Protein AF-0000000066159662 (afdb_homodimer)

Foldseek 3Di:
DAEDADDDPVRLVVCVDFFEWAKEWDDLAFFFWKIKMKIFTFDPVQDDPDQQQQVPDDPVVLVVLLVSRPVGTPWMFMFIAALVRCLVVNSVVRNQVRRQVGQQPTPDNGQEYEYEDGDHDWHAHVVGDTHHYYYYYVVSNRHRNNSSRVSNNVVVLLVVQVVVCVVPVQQPCNPCVRHPDPSNLVSCVVPNDDDRGNCNDPVNVVRVVD/DAEDADDDPVRLVVCLDFFEWAKEWDDLAFFFWKIKMKIFTFDPVQDDPDQQQQVPDDPVVLVVLLVSRPVGTPWMFMFIAALVRCLVVNSVVRNQVRRQVGQQPTPDNGQEYEYEDGDHDWHAHVVGDTHHYYYYYVCSNRPRNNSSRVSNNVVVLLVVQVVVCVVPVQQPCNPCVRHPDPSNLVSCVVPNDDDRGNCNDPVNVVRVVD

Solvent-accessible surface area (backbone atoms only — not comparable to full-atom values): 21152 Å² total; per-residue (Å²): 121,51,69,39,80,70,78,51,71,69,50,53,53,57,67,68,51,74,54,34,26,8,24,22,69,37,52,82,74,33,47,36,53,51,32,27,13,13,22,18,26,64,27,87,91,46,76,71,86,74,36,56,47,59,91,71,50,50,71,69,56,42,52,52,49,37,39,48,46,70,66,41,31,67,42,65,24,72,12,54,27,42,22,43,42,25,51,71,56,34,65,69,51,20,48,40,50,4,45,35,37,4,49,27,54,29,79,65,79,53,70,33,37,40,24,42,32,82,61,69,66,85,38,45,33,70,85,66,46,78,47,54,42,33,11,24,46,67,19,36,56,73,35,54,33,17,14,47,5,37,40,46,13,42,53,48,48,51,48,44,27,40,54,50,15,70,77,42,62,80,50,46,28,62,76,56,61,30,34,89,42,72,68,40,50,52,28,35,72,72,72,49,85,60,63,50,37,28,56,71,40,64,77,48,18,59,73,68,70,96,120,50,70,37,80,70,76,49,71,70,52,52,53,58,67,68,52,76,54,35,27,8,24,22,70,37,52,83,73,33,46,35,53,50,32,26,13,13,22,19,26,61,28,86,92,46,75,73,86,75,35,57,45,58,91,72,51,50,70,68,55,40,54,52,48,37,41,48,46,70,66,39,31,68,41,66,24,71,14,53,26,41,21,43,44,25,51,71,58,34,64,70,53,21,47,40,50,5,43,36,36,4,48,26,54,30,77,66,78,53,69,33,36,40,24,43,31,82,62,71,65,84,39,45,32,70,83,66,45,77,49,54,42,33,11,25,45,67,19,36,56,75,35,55,33,17,15,48,5,37,40,46,13,43,54,49,47,52,47,44,27,40,54,48,16,71,76,42,61,81,50,46,28,64,75,55,60,31,35,88,40,72,68,38,50,52,27,35,71,74,72,50,85,60,61,48,37,28,58,70,40,66,76,48,18,58,73,70,71,98

Organism: Shewanella baltica (strain OS223) (NCBI:txid407976)

pLDDT: mean 92.33, std 6.95, range [59.34, 98.56]

Secondary structure (DSSP, 8-state):
-EEESS--HHHHHHTTSSSEEEEEEE-SS-SBS-EEEEEEE--TTS--TTTT-GGG--HHHHHHHHHHHHHHSSEEEEEEE-HHHHHHHHHHHHHHHHHHHHHHT-SS--SEEEEESS----EE-TTS-EE-EEEETTGGGT-HHHHHHHHHHHHHHHHHHHHHHHH-GGG-HHHHTT---HHHHHHHHHH---TTB-TTSHHHHHHHT-/-EEESS--HHHHHHTTSSSEEEEEEE-SS-SBS-EEEEEEE--TTS--TTTT-GGG--HHHHHHHHHHHHHHSSEEEEEEE-HHHHHHHHHHHHHHHHHHHHHHT-SS--SEEEEESS----EE-TTS-EE-EEEETTGGGT-HHHHHHHHHHHHHHHHHHHHHHHH-GGG-HHHHTT---HHHHHHHHHH---TTB-TTSHHHHHHHT-

Radius of gyration: 20.62 Å; Cα contacts (8 Å, |Δi|>4): 941; chains: 2; bounding box: 56×51×49 Å

Nearest PDB structures (foldseek):
  7uwe-assembly1_C  TM=9.779E-01  e=1.533E-30  Escherichia coli
  7uwh-assembly1_C  TM=9.696E-01  e=3.944E-29  Escherichia coli
  3o3g-assembly1_A  TM=9.509E-01  e=2.161E-24  Thermotoga maritima
  5y9p-assembly1_A  TM=9.435E-01  e=3.306E-23  Staphylococcus aureus
  2etj-assembly1_A  TM=9.169E-01  e=6.329E-23  Thermotoga maritima

Sequence (420 aa):
MATFKSLTEADLLSFSTGLIAGVDEVGRGPLVGDVVTAAVILDPNKPISGLNDSKKLSEKRREALFDEICDKALCYQVGRASPAEIDELNILHATMLAMQRAVAGLNIAPELVLVDGNRSPIFVAHNGAGLTSHSIIKGDGLIASISAASIIAKVTRDREMDVLDAAYPQYGFAKHRGYPTKAHFEAIAEHGVFDQYRKSFKPVKALLGLMATFKSLTEADLLSFSTGLIAGVDEVGRGPLVGDVVTAAVILDPNKPISGLNDSKKLSEKRREALFDEICDKALCYQVGRASPAEIDELNILHATMLAMQRAVAGLNIAPELVLVDGNRSPIFVAHNGAGLTSHSIIKGDGLIASISAASIIAKVTRDREMDVLDAAYPQYGFAKHRGYPTKAHFEAIAEHGVFDQYRKSFKPVKALLGL

InterPro domains:
  IPR001352 Ribonuclease HII/HIII [PTHR10954] (16-208)
  IPR012337 Ribonuclease H-like superfamily [SSF53098] (11-209)
  IPR022898 Ribonuclease HII [MF_00052_B] (19-204)
  IPR022898 Ribonuclease HII [NF000595] (19-206)
  IPR022898 Ribonuclease HII [cd07182] (21-203)
  IPR024567 Ribonuclease HII/HIII domain [PF01351] (21-202)
  IPR024567 Ribonuclease HII/HIII domain [PS51975] (18-210)
  IPR036397 Ribonuclease H superfamily [G3DSA:3.30.420.10] (3-209)

Structure (mmCIF, N/CA/C/O backbone):
data_AF-0000000066159662-model_v1
#
loop_
_entity.id
_entity.type
_entity.pdbx_description
1 polymer 'Ribonuclease HII'
#
loop_
_atom_site.group_PDB
_atom_site.id
_atom_site.type_symbol
_atom_site.label_atom_id
_atom_site.label_alt_id
_atom_site.label_comp_id
_atom_site.label_asym_id
_atom_site.label_entity_id
_atom_site.label_seq_id
_atom_site.pdbx_PDB_ins_code
_atom_site.Cartn_x
_atom_site.Cartn_y
_atom_site.Cartn_z
_atom_site.occupancy
_atom_site.B_iso_or_equiv
_atom_site.auth_seq_id
_atom_site.auth_comp_id
_atom_site.auth_asym_id
_atom_site.auth_atom_id
_atom_site.pdbx_PDB_model_num
ATOM 1 N N . MET A 1 1 ? -2.809 26.188 5.059 1 70.44 1 MET A N 1
ATOM 2 C CA . MET A 1 1 ? -2.428 25.125 5.977 1 70.44 1 MET A CA 1
ATOM 3 C C . MET A 1 1 ? -2.42 25.609 7.418 1 70.44 1 MET A C 1
ATOM 5 O O . MET A 1 1 ? -1.761 26.609 7.734 1 70.44 1 MET A O 1
ATOM 9 N N . ALA A 1 2 ? -3.463 25.109 8.211 1 78.38 2 ALA A N 1
ATOM 10 C CA . ALA A 1 2 ? -3.516 25.5 9.625 1 78.38 2 ALA A CA 1
ATOM 11 C C . ALA A 1 2 ? -3.324 24.281 10.523 1 78.38 2 ALA A C 1
ATOM 13 O O . ALA A 1 2 ? -3.475 23.141 10.086 1 78.38 2 ALA A O 1
ATOM 14 N N . THR A 1 3 ? -2.744 24.578 11.68 1 83.44 3 THR A N 1
ATOM 15 C CA . THR A 1 3 ? -2.668 23.578 12.727 1 83.44 3 THR A CA 1
ATOM 16 C C . THR A 1 3 ? -3.664 23.875 13.844 1 83.44 3 THR A C 1
ATOM 18 O O . THR A 1 3 ? -3.654 24.969 14.406 1 83.44 3 THR A O 1
ATOM 21 N N . PHE A 1 4 ? -4.52 22.938 14.195 1 81.38 4 PHE A N 1
ATOM 22 C CA . PHE A 1 4 ? -5.52 23.141 15.242 1 81.38 4 PHE A CA 1
ATOM 23 C C . PHE A 1 4 ? -5.156 22.375 16.5 1 81.38 4 PHE A C 1
ATOM 25 O O . PHE A 1 4 ? -4.957 21.156 16.453 1 81.38 4 PHE A O 1
ATOM 32 N N . LYS A 1 5 ? -5.09 23.016 17.562 1 80.19 5 LYS A N 1
ATOM 33 C CA . LYS A 1 5 ? -4.844 22.406 18.859 1 80.19 5 LYS A CA 1
ATOM 34 C C . LYS A 1 5 ? -6.156 22.078 19.578 1 80.19 5 LYS A C 1
ATOM 36 O O . LYS A 1 5 ? -6.246 21.094 20.312 1 80.19 5 LYS A O 1
ATOM 41 N N . SER A 1 6 ? -7.012 22.938 19.359 1 81.56 6 SER A N 1
ATOM 42 C CA . SER A 1 6 ? -8.375 22.781 19.859 1 81.56 6 SER A CA 1
ATOM 43 C C . SER A 1 6 ? -9.398 23.125 18.781 1 81.56 6 SER A C 1
ATOM 45 O O . SER A 1 6 ? -9.172 24.016 17.969 1 81.56 6 SER A O 1
ATOM 47 N N . LEU A 1 7 ? -10.445 22.328 18.844 1 81.25 7 LEU A N 1
ATOM 48 C CA . LEU A 1 7 ? -11.469 22.562 17.828 1 81.25 7 LEU A CA 1
ATOM 49 C C . LEU A 1 7 ? -12.742 23.125 18.453 1 81.25 7 LEU A C 1
ATOM 51 O O . LEU A 1 7 ? -13.188 22.656 19.5 1 81.25 7 LEU A O 1
ATOM 55 N N . THR A 1 8 ? -13.148 24.141 17.844 1 81.88 8 THR A N 1
ATOM 56 C CA . THR A 1 8 ? -14.453 24.656 18.234 1 81.88 8 THR A CA 1
ATOM 57 C C . THR A 1 8 ? -15.578 23.828 17.641 1 81.88 8 THR A C 1
ATOM 59 O O . THR A 1 8 ? -15.336 22.969 16.781 1 81.88 8 THR A O 1
ATOM 62 N N . GLU A 1 9 ? -16.719 24.031 18.125 1 80.62 9 GLU A N 1
ATOM 63 C CA . GLU A 1 9 ? -17.875 23.359 17.562 1 80.62 9 GLU A CA 1
ATOM 64 C C . GLU A 1 9 ? -18.047 23.688 16.078 1 80.62 9 GLU A C 1
ATOM 66 O O . GLU A 1 9 ? -18.453 22.828 15.297 1 80.62 9 GLU A O 1
ATOM 71 N N . ALA A 1 10 ? -17.797 24.922 15.773 1 81.5 10 ALA A N 1
ATOM 72 C CA . ALA A 1 10 ? -17.891 25.344 14.375 1 81.5 10 ALA A CA 1
ATOM 73 C C . ALA A 1 10 ? -16.875 24.594 13.508 1 81.5 10 ALA A C 1
ATOM 75 O O . ALA A 1 10 ? -17.188 24.203 12.383 1 81.5 10 ALA A O 1
ATOM 76 N N . ASP A 1 11 ? -15.695 24.391 14.039 1 83.56 11 ASP A N 1
ATOM 77 C CA . ASP A 1 11 ? -14.664 23.625 13.336 1 83.56 11 ASP A CA 1
ATOM 78 C C . ASP A 1 11 ? -15.125 22.188 13.086 1 83.56 11 ASP A C 1
ATOM 80 O O . ASP A 1 11 ? -15.016 21.688 11.969 1 83.56 11 ASP A O 1
ATOM 84 N N . LEU A 1 12 ? -15.641 21.641 14.062 1 78.5 12 LEU A N 1
ATOM 85 C CA . LEU A 1 12 ? -16.078 20.25 14 1 78.5 12 LEU A CA 1
ATOM 86 C C . LEU A 1 12 ? -17.172 20.078 12.953 1 78.5 12 LEU A C 1
ATOM 88 O O . LEU A 1 12 ? -17.188 19.094 12.211 1 78.5 12 LEU A O 1
ATOM 92 N N . LEU A 1 13 ? -18.078 21.031 12.898 1 77.31 13 LEU A N 1
ATOM 93 C CA . LEU A 1 13 ? -19.156 20.984 11.922 1 77.31 13 LEU A CA 1
ATOM 94 C C . LEU A 1 13 ? -18.609 21.125 10.508 1 77.31 13 LEU A C 1
ATOM 96 O O . LEU A 1 13 ? -19.031 20.391 9.602 1 77.31 13 LEU A O 1
ATOM 100 N N . SER A 1 14 ? -17.672 21.984 10.375 1 79.25 14 SER A N 1
ATOM 101 C CA . SER A 1 14 ? -17.078 22.219 9.062 1 79.25 14 SER A CA 1
ATOM 102 C C . SER A 1 14 ? -16.297 21 8.594 1 79.25 14 SER A C 1
ATOM 104 O O . SER A 1 14 ? -16.281 20.688 7.398 1 79.25 14 SER A O 1
ATOM 106 N N . PHE A 1 15 ? -15.797 20.328 9.547 1 77.75 15 PHE A N 1
ATOM 107 C CA . PHE A 1 15 ? -14.953 19.188 9.219 1 77.75 15 PHE A CA 1
ATOM 108 C C . PHE A 1 15 ? -15.781 17.922 9.078 1 77.75 15 PHE A C 1
ATOM 110 O O . PHE A 1 15 ? -15.25 16.859 8.75 1 77.75 15 PHE A O 1
ATOM 117 N N . SER A 1 16 ? -17.016 18.062 9.266 1 75.5 16 SER A N 1
ATOM 118 C CA . SER A 1 16 ? -17.891 16.906 9.172 1 75.5 16 SER A CA 1
ATOM 119 C C . SER A 1 16 ? -18.75 16.953 7.91 1 75.5 16 SER A C 1
ATOM 121 O O . SER A 1 16 ? -19.5 16.016 7.625 1 75.5 16 SER A O 1
ATOM 123 N N . THR A 1 17 ? -18.625 18.078 7.238 1 77.88 17 THR A N 1
ATOM 124 C CA . THR A 1 17 ? -19.438 18.25 6.039 1 77.88 17 THR A CA 1
ATOM 125 C C . THR A 1 17 ? -18.562 18.25 4.789 1 77.88 17 THR A C 1
ATOM 127 O O . THR A 1 17 ? -17.438 18.75 4.812 1 77.88 17 THR A O 1
ATOM 130 N N . GLY A 1 18 ? -19.047 17.562 3.816 1 84.88 18 GLY A N 1
ATOM 131 C CA . GLY A 1 18 ? -18.328 17.531 2.555 1 84.88 18 GLY A CA 1
ATOM 132 C C . GLY A 1 18 ? -17.406 16.328 2.424 1 84.88 18 GLY A C 1
ATOM 133 O O . GLY A 1 18 ? -17.453 15.406 3.234 1 84.88 18 GLY A O 1
ATOM 134 N N . LEU A 1 19 ? -16.609 16.344 1.32 1 92.94 19 LEU A N 1
ATOM 135 C CA . LEU A 1 19 ? -15.648 15.281 1.062 1 92.94 19 LEU A CA 1
ATOM 136 C C . LEU A 1 19 ? -14.328 15.555 1.764 1 92.94 19 LEU A C 1
ATOM 138 O O . LEU A 1 19 ? -13.422 16.156 1.181 1 92.94 19 LEU A O 1
ATOM 142 N N . ILE A 1 20 ? -14.266 15.102 3.049 1 95.38 20 ILE A N 1
ATOM 143 C CA . ILE A 1 20 ? -13.086 15.336 3.879 1 95.38 20 ILE A CA 1
ATOM 144 C C . ILE A 1 20 ? -12.281 14.047 4.004 1 95.38 20 ILE A C 1
ATOM 146 O O . ILE A 1 20 ? -12.82 13.008 4.379 1 95.38 20 ILE A O 1
ATOM 150 N N . ALA A 1 21 ? -11.023 14.164 3.666 1 97.75 21 ALA A N 1
ATOM 151 C CA . ALA A 1 21 ? -10.133 13.023 3.861 1 97.75 21 ALA A CA 1
ATOM 152 C C . ALA A 1 21 ? -9.375 13.141 5.18 1 97.75 21 ALA A C 1
ATOM 154 O O . ALA A 1 21 ? -8.656 14.125 5.41 1 97.75 21 ALA A O 1
ATOM 155 N N . GLY A 1 22 ? -9.586 12.195 6.043 1 97.56 22 GLY A N 1
ATOM 156 C CA . GLY A 1 22 ? -8.719 12.055 7.203 1 97.56 22 GLY A CA 1
ATOM 157 C C . GLY A 1 22 ? -7.453 11.266 6.91 1 97.56 22 GLY A C 1
ATOM 158 O O . GLY A 1 22 ? -7.488 10.281 6.176 1 97.56 22 GLY A O 1
ATOM 159 N N . VAL A 1 23 ? -6.312 11.719 7.484 1 98.25 23 VAL A N 1
ATOM 160 C CA . VAL A 1 23 ? -5.027 11.07 7.234 1 98.25 23 VAL A CA 1
ATOM 161 C C . VAL A 1 23 ? -4.301 10.836 8.555 1 98.25 23 VAL A C 1
ATOM 163 O O . VAL A 1 23 ? -4.258 11.719 9.414 1 98.25 23 VAL A O 1
ATOM 166 N N . ASP A 1 24 ? -3.781 9.672 8.727 1 97.25 24 ASP A N 1
ATOM 167 C CA . ASP A 1 24 ? -2.953 9.32 9.875 1 97.25 24 ASP A CA 1
ATOM 168 C C . ASP A 1 24 ? -1.885 8.305 9.492 1 97.25 24 ASP A C 1
ATOM 170 O O . ASP A 1 24 ? -2.01 7.617 8.477 1 97.25 24 ASP A O 1
ATOM 174 N N . GLU A 1 25 ? -0.853 8.273 10.312 1 97.5 25 GLU A N 1
ATOM 175 C CA . GLU A 1 25 ? 0.251 7.355 10.055 1 97.5 25 GLU A CA 1
ATOM 176 C C . GLU A 1 25 ? 0.459 6.402 11.227 1 97.5 25 GLU A C 1
ATOM 178 O O . GLU A 1 25 ? -0.03 6.648 12.328 1 97.5 25 GLU A O 1
ATOM 183 N N . VAL A 1 26 ? 1.143 5.305 10.969 1 96.81 26 VAL A N 1
ATOM 184 C CA . VAL A 1 26 ? 1.604 4.363 11.992 1 96.81 26 VAL A CA 1
ATOM 185 C C . VAL A 1 26 ? 3 3.859 11.633 1 96.81 26 VAL A C 1
ATOM 187 O O . VAL A 1 26 ? 3.348 3.76 10.453 1 96.81 26 VAL A O 1
ATOM 190 N N . GLY A 1 27 ? 3.805 3.662 12.625 1 97.31 27 GLY A N 1
ATOM 191 C CA . GLY A 1 27 ? 5.082 2.996 12.43 1 97.31 27 GLY A CA 1
ATOM 192 C C . GLY A 1 27 ? 6.242 3.963 12.281 1 97.31 27 GLY A C 1
ATOM 193 O O . GLY A 1 27 ? 7.176 3.709 11.516 1 97.31 27 GLY A O 1
ATOM 194 N N . ARG A 1 28 ? 6.215 4.98 12.953 1 96.94 28 ARG A N 1
ATOM 195 C CA . ARG A 1 28 ? 7.348 5.898 12.945 1 96.94 28 ARG A CA 1
ATOM 196 C C . ARG A 1 28 ? 8.477 5.395 13.844 1 96.94 28 ARG A C 1
ATOM 198 O O . ARG A 1 28 ? 9.648 5.625 13.562 1 96.94 28 ARG A O 1
ATOM 205 N N . GLY A 1 29 ? 8.188 4.688 14.789 1 96.25 29 GLY A N 1
ATOM 206 C CA . GLY A 1 29 ? 9.141 4.324 15.82 1 96.25 29 GLY A CA 1
ATOM 207 C C . GLY A 1 29 ? 9.82 2.99 15.562 1 96.25 29 GLY A C 1
ATOM 208 O O . GLY A 1 29 ? 10.914 2.736 16.078 1 96.25 29 GLY A O 1
ATOM 209 N N . PRO A 1 30 ? 9.258 2.098 14.836 1 97.69 30 PRO A N 1
ATOM 210 C CA . PRO A 1 30 ? 9.852 0.777 14.617 1 97.69 30 PRO A CA 1
ATOM 211 C C . PRO A 1 30 ? 11.219 0.85 13.938 1 97.69 30 PRO A C 1
ATOM 213 O O . PRO A 1 30 ? 11.492 1.805 13.203 1 97.69 30 PRO A O 1
ATOM 216 N N . LEU A 1 31 ? 12.008 -0.249 14.109 1 97.38 31 LEU A N 1
ATOM 217 C CA . LEU A 1 31 ? 13.352 -0.339 13.562 1 97.38 31 LEU A CA 1
ATOM 218 C C . LEU A 1 31 ? 13.336 -0.986 12.18 1 97.38 31 LEU A C 1
ATOM 220 O O . LEU A 1 31 ? 14.328 -0.927 11.453 1 97.38 31 LEU A O 1
ATOM 224 N N . VAL A 1 32 ? 12.25 -1.596 11.859 1 96.5 32 VAL A N 1
ATOM 225 C CA . VAL A 1 32 ? 12.148 -2.379 10.633 1 96.5 32 VAL A CA 1
ATOM 226 C C . VAL A 1 32 ? 10.781 -2.141 9.984 1 96.5 32 VAL A C 1
ATOM 228 O O . VAL A 1 32 ? 9.805 -1.859 10.672 1 96.5 32 VAL A O 1
ATOM 231 N N . GLY A 1 33 ? 10.781 -2.193 8.617 1 95.81 33 GLY A N 1
ATOM 232 C CA . GLY A 1 33 ? 9.523 -2.115 7.898 1 95.81 33 GLY A CA 1
ATOM 233 C C . GLY A 1 33 ? 9.148 -0.699 7.512 1 95.81 33 GLY A C 1
ATOM 234 O O . GLY A 1 33 ? 9.836 0.256 7.879 1 95.81 33 GLY A O 1
ATOM 235 N N . ASP A 1 34 ? 8.031 -0.581 6.836 1 97.5 34 ASP A N 1
ATOM 236 C CA . ASP A 1 34 ? 7.586 0.693 6.281 1 97.5 34 ASP A CA 1
ATOM 237 C C . ASP A 1 34 ? 6.883 1.54 7.34 1 97.5 34 ASP A C 1
ATOM 239 O O . ASP A 1 34 ? 6.359 1.008 8.32 1 97.5 34 ASP A O 1
ATOM 243 N N . VAL A 1 35 ? 7 2.83 7.176 1 98.31 35 VAL A N 1
ATOM 244 C CA . VAL A 1 35 ? 5.961 3.672 7.762 1 98.31 35 VAL A CA 1
ATOM 245 C C . VAL A 1 35 ? 4.723 3.666 6.867 1 98.31 35 VAL A C 1
ATOM 247 O O . VAL A 1 35 ? 4.836 3.771 5.645 1 98.31 35 VAL A O 1
ATOM 250 N N . VAL A 1 36 ? 3.588 3.436 7.477 1 98.25 36 VAL A N 1
ATOM 251 C CA . VAL A 1 36 ? 2.35 3.256 6.727 1 98.25 36 VAL A CA 1
ATOM 252 C C . VAL A 1 36 ? 1.372 4.379 7.066 1 98.25 36 VAL A C 1
ATOM 254 O O . VAL A 1 36 ? 1.246 4.773 8.227 1 98.25 36 VAL A O 1
ATOM 257 N N . THR A 1 37 ? 0.745 4.93 6.043 1 98.19 37 THR A N 1
ATOM 258 C CA . THR A 1 37 ? -0.276 5.961 6.18 1 98.19 37 THR A CA 1
ATOM 259 C C . THR A 1 37 ? -1.567 5.539 5.484 1 98.19 37 THR A C 1
ATOM 261 O O . THR A 1 37 ? -1.556 4.656 4.625 1 98.19 37 THR A O 1
ATOM 264 N N . ALA A 1 38 ? -2.619 6.121 5.953 1 98.44 38 ALA A N 1
ATOM 265 C CA . ALA A 1 38 ? -3.891 5.918 5.266 1 98.44 38 ALA A CA 1
ATOM 266 C C . ALA A 1 38 ? -4.656 7.23 5.125 1 98.44 38 ALA A C 1
ATOM 268 O O . ALA A 1 38 ? -4.504 8.133 5.949 1 98.44 38 ALA A O 1
ATOM 269 N N . ALA A 1 39 ? -5.379 7.332 4.062 1 98.56 39 ALA A N 1
ATOM 270 C CA . ALA A 1 39 ? -6.359 8.383 3.824 1 98.56 39 ALA A CA 1
ATOM 271 C C . ALA A 1 39 ? -7.758 7.805 3.658 1 98.56 39 ALA A C 1
ATOM 273 O O . ALA A 1 39 ? -7.953 6.832 2.928 1 98.56 39 ALA A O 1
ATOM 274 N N . VAL A 1 40 ? -8.742 8.438 4.355 1 98.06 40 VAL A N 1
ATOM 275 C CA . VAL A 1 40 ? -10.094 7.895 4.332 1 98.06 40 VAL A CA 1
ATOM 276 C C . VAL A 1 40 ? -11.102 9.023 4.145 1 98.06 40 VAL A C 1
ATOM 278 O O . VAL A 1 40 ? -11 10.07 4.793 1 98.06 40 VAL A O 1
ATOM 281 N N . ILE A 1 41 ? -12.008 8.852 3.236 1 97.31 41 ILE A N 1
ATOM 282 C CA . ILE A 1 41 ? -13.203 9.672 3.117 1 97.31 41 ILE A CA 1
ATOM 283 C C . ILE A 1 41 ? -14.43 8.867 3.531 1 97.31 41 ILE A C 1
ATOM 285 O O . ILE A 1 41 ? -14.766 7.867 2.891 1 97.31 41 ILE A O 1
ATOM 289 N N . LEU A 1 42 ? -15.094 9.312 4.559 1 96.38 42 LEU A N 1
ATOM 290 C CA . LEU A 1 42 ? -16.25 8.602 5.078 1 96.38 42 LEU A CA 1
ATOM 291 C C . LEU A 1 42 ? -17.516 9 4.324 1 96.38 42 LEU A C 1
ATOM 293 O O . LEU A 1 42 ? -17.578 10.086 3.746 1 96.38 42 LEU A O 1
ATOM 297 N N .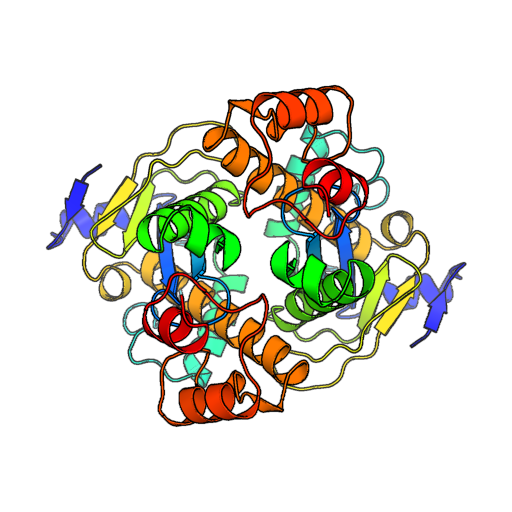 ASP A 1 43 ? -18.438 8.086 4.328 1 95.12 43 ASP A N 1
ATOM 298 C CA . ASP A 1 43 ? -19.766 8.328 3.783 1 95.12 43 ASP A CA 1
ATOM 299 C C . ASP A 1 43 ? -20.719 8.805 4.871 1 95.12 43 ASP A C 1
ATOM 301 O O . ASP A 1 43 ? -21.078 8.047 5.773 1 95.12 43 ASP A O 1
ATOM 305 N N . PRO A 1 44 ? -21.188 10.031 4.777 1 91.81 44 PRO A N 1
ATOM 306 C CA . PRO A 1 44 ? -22.094 10.523 5.809 1 91.81 44 PRO A CA 1
ATOM 307 C C . PRO A 1 44 ? -23.391 9.711 5.883 1 91.81 44 PRO A C 1
ATOM 309 O O . PRO A 1 44 ? -24.062 9.711 6.918 1 91.81 44 PRO A O 1
ATOM 312 N N . ASN A 1 45 ? -23.75 9 4.816 1 93.19 45 ASN A N 1
ATOM 313 C CA . ASN A 1 45 ? -24.984 8.219 4.777 1 93.19 45 ASN A CA 1
ATOM 314 C C . ASN A 1 45 ? -24.781 6.828 5.371 1 93.19 45 ASN A C 1
ATOM 316 O O . ASN A 1 45 ? -25.734 6.078 5.547 1 93.19 45 ASN A O 1
ATOM 320 N N . LYS A 1 46 ? -23.547 6.461 5.637 1 94.62 46 LYS A N 1
ATOM 321 C CA . LYS A 1 46 ? -23.203 5.176 6.246 1 94.62 46 LYS A CA 1
ATOM 322 C C . LYS A 1 46 ? -22.312 5.367 7.469 1 94.62 46 LYS A C 1
ATOM 324 O O . LYS A 1 46 ? -21.156 4.949 7.469 1 94.62 46 LYS A O 1
ATOM 329 N N . PRO A 1 47 ? -22.844 5.883 8.516 1 92 47 PRO A N 1
ATOM 330 C CA . PRO A 1 47 ? -22.047 6.191 9.703 1 92 47 PRO A CA 1
ATOM 331 C C . PRO A 1 47 ? -21.406 4.949 10.328 1 92 47 PRO A C 1
ATOM 333 O O . PRO A 1 47 ? -22 3.865 10.281 1 92 47 PRO A O 1
ATOM 336 N N . ILE A 1 48 ? -20.297 5.078 10.891 1 93.44 48 ILE A N 1
ATOM 337 C CA . ILE A 1 48 ? -19.562 4.027 11.586 1 93.44 48 ILE A CA 1
ATOM 338 C C . ILE A 1 48 ? -19.406 4.391 13.062 1 93.44 48 ILE A C 1
ATOM 340 O O . ILE A 1 48 ? -18.844 5.43 13.398 1 93.44 48 ILE A O 1
ATOM 344 N N . SER A 1 49 ? -19.828 3.572 13.906 1 90.62 49 SER A N 1
ATOM 345 C CA . SER A 1 49 ? -19.75 3.812 15.344 1 90.62 49 SER A CA 1
ATOM 346 C C . SER A 1 49 ? -18.406 3.342 15.898 1 90.62 49 SER A C 1
ATOM 348 O O . SER A 1 49 ? -17.828 2.367 15.406 1 90.62 49 SER A O 1
ATOM 350 N N . GLY A 1 50 ? -17.828 4.086 16.844 1 88.25 50 GLY A N 1
ATOM 351 C CA . GLY A 1 50 ? -16.641 3.631 17.547 1 88.25 50 GLY A CA 1
ATOM 352 C C . GLY A 1 50 ? -15.367 4.262 17.031 1 88.25 50 GLY A C 1
ATOM 353 O O . GLY A 1 50 ? -14.266 3.9 17.453 1 88.25 50 GLY A O 1
ATOM 354 N N . LEU A 1 51 ? -15.398 5.199 16.078 1 87.38 51 LEU A N 1
ATOM 355 C CA . LEU A 1 51 ? -14.203 5.824 15.508 1 87.38 51 LEU A CA 1
ATOM 356 C C . LEU A 1 51 ? -13.664 6.906 16.438 1 87.38 51 LEU A C 1
ATOM 358 O O . LEU A 1 51 ? -12.641 7.523 16.141 1 87.38 51 LEU A O 1
ATOM 362 N N . ASN A 1 52 ? -13.883 7.16 17.594 1 73.94 52 ASN A N 1
ATOM 363 C CA . ASN A 1 52 ? -13.336 8.195 18.453 1 73.94 52 ASN A CA 1
ATOM 364 C C . ASN A 1 52 ? -12.609 7.594 19.656 1 73.94 52 ASN A C 1
ATOM 366 O O . ASN A 1 52 ? -12.195 8.32 20.562 1 73.94 52 ASN A O 1
ATOM 370 N N . ASP A 1 53 ? -12.242 6.367 19.609 1 67.69 53 ASP A N 1
ATOM 371 C CA . ASP A 1 53 ? -11.57 5.699 20.734 1 67.69 53 ASP A CA 1
ATOM 372 C C . ASP A 1 53 ? -10.445 4.793 20.234 1 67.69 53 ASP A C 1
ATOM 374 O O . ASP A 1 53 ? -10.203 3.732 20.812 1 67.69 53 ASP A O 1
ATOM 378 N N . SE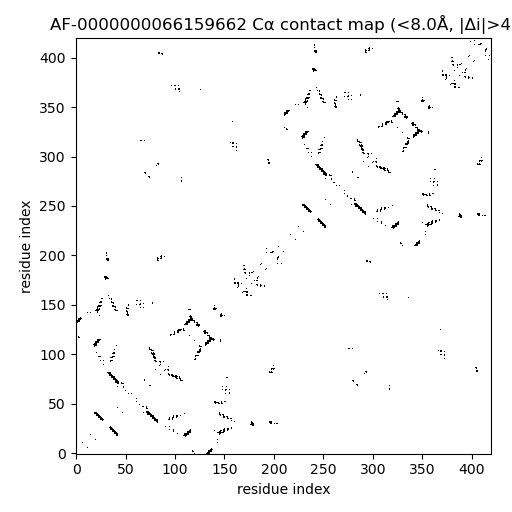R A 1 54 ? -9.75 5.195 19.25 1 62.94 54 SER A N 1
ATOM 379 C CA . SER A 1 54 ? -8.93 4.258 18.5 1 62.94 54 SER A CA 1
ATOM 380 C C . SER A 1 54 ? -7.762 3.744 19.328 1 62.94 54 SER A C 1
ATOM 382 O O . SER A 1 54 ? -7.336 2.596 19.172 1 62.94 54 SER A O 1
ATOM 384 N N . LYS A 1 55 ? -7.223 4.551 20.109 1 59.72 55 LYS A N 1
ATOM 385 C CA . LYS A 1 55 ? -6.02 4.164 20.844 1 59.72 55 LYS A CA 1
ATOM 386 C C . LYS A 1 55 ? -6.355 3.232 22 1 59.72 55 LYS A C 1
ATOM 388 O O . LYS A 1 55 ? -5.48 2.541 22.531 1 59.72 55 LYS A O 1
ATOM 393 N N . LYS A 1 56 ? -7.52 3.102 22.109 1 72.19 56 LYS A N 1
ATOM 394 C CA . LYS A 1 56 ? -7.934 2.244 23.219 1 72.19 56 LYS A CA 1
ATOM 395 C C . LYS A 1 56 ? -8.617 0.977 22.703 1 72.19 56 LYS A C 1
ATOM 397 O O . LYS A 1 56 ? -9.125 0.18 23.5 1 72.19 56 LYS A O 1
ATOM 402 N N . LEU A 1 57 ? -8.508 0.799 21.5 1 85.62 57 LEU A N 1
ATOM 403 C CA . LEU A 1 57 ? -9.242 -0.321 20.922 1 85.62 57 LEU A CA 1
ATOM 404 C C . LEU A 1 57 ? -8.422 -1.603 20.984 1 85.62 57 LEU A C 1
ATOM 406 O O . LEU A 1 57 ? -7.199 -1.574 20.797 1 85.62 57 LEU A O 1
ATOM 410 N N . SER A 1 58 ? -9.117 -2.684 21.266 1 89 58 SER A N 1
ATOM 411 C CA . SER A 1 58 ? -8.508 -4 21.156 1 89 58 SER A CA 1
ATOM 412 C C . SER A 1 58 ? -8.227 -4.367 19.688 1 89 58 SER A C 1
ATOM 414 O O . SER A 1 58 ? -8.797 -3.762 18.781 1 89 58 SER A O 1
ATOM 416 N N . GLU A 1 59 ? -7.344 -5.316 19.578 1 90.31 59 GLU A N 1
ATOM 417 C CA . GLU A 1 59 ? -7.02 -5.797 18.234 1 90.31 59 GLU A CA 1
ATOM 418 C C . GLU A 1 59 ? -8.266 -6.305 17.516 1 90.31 59 GLU A C 1
ATOM 420 O O . GLU A 1 59 ? -8.469 -6.004 16.328 1 90.31 59 GLU A O 1
ATOM 425 N N . LYS A 1 60 ? -9.055 -7.031 18.219 1 91.06 60 LYS A N 1
ATOM 426 C CA . LYS A 1 60 ? -10.281 -7.578 17.641 1 91.06 60 LYS A CA 1
ATOM 427 C C . LYS A 1 60 ? -11.211 -6.461 17.172 1 91.06 60 LYS A C 1
ATOM 429 O O . LYS A 1 60 ? -11.781 -6.531 16.078 1 91.06 60 LYS A O 1
ATOM 434 N N . ARG A 1 61 ? -11.383 -5.523 17.984 1 92.81 61 ARG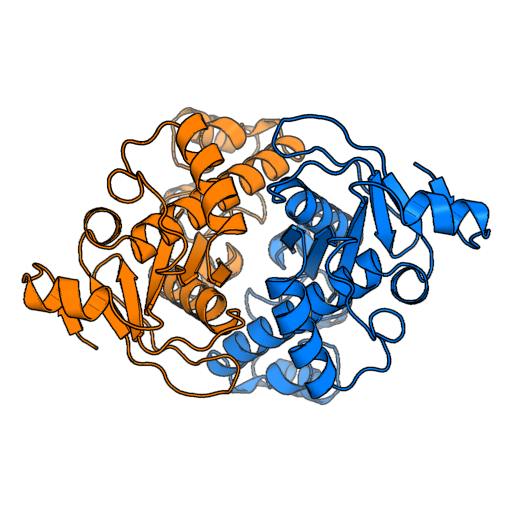 A N 1
ATOM 435 C CA . ARG A 1 61 ? -12.25 -4.402 17.641 1 92.81 61 ARG A CA 1
ATOM 436 C C . ARG A 1 61 ? -11.68 -3.604 16.469 1 92.81 61 ARG A C 1
ATOM 438 O O . ARG A 1 61 ? -12.43 -3.135 15.609 1 92.81 61 ARG A O 1
ATOM 445 N N . ARG A 1 62 ? -10.406 -3.465 16.469 1 94.12 62 ARG A N 1
ATOM 446 C CA . ARG A 1 62 ? -9.75 -2.766 15.375 1 94.12 62 ARG A CA 1
ATOM 447 C C . ARG A 1 62 ? -9.984 -3.486 14.047 1 94.12 62 ARG A C 1
ATOM 449 O O . ARG A 1 62 ? -10.219 -2.846 13.023 1 94.12 62 ARG A O 1
ATOM 456 N N . GLU A 1 63 ? -9.883 -4.777 14.07 1 94.19 63 GLU A N 1
ATOM 457 C CA . GLU A 1 63 ? -10.125 -5.574 12.875 1 94.19 63 GLU A CA 1
ATOM 458 C C . GLU A 1 63 ? -11.562 -5.414 12.391 1 94.19 63 GLU A C 1
ATOM 460 O O . GLU A 1 63 ? -11.812 -5.312 11.188 1 94.19 63 GLU A O 1
ATOM 465 N N . ALA A 1 64 ? -12.469 -5.398 13.336 1 94.44 64 ALA A N 1
ATOM 466 C CA . ALA A 1 64 ? -13.875 -5.223 12.984 1 94.44 64 ALA A CA 1
ATOM 467 C C . ALA A 1 64 ? -14.117 -3.852 12.359 1 94.44 64 ALA A C 1
ATOM 469 O O . ALA A 1 64 ? -14.859 -3.73 11.383 1 94.44 64 ALA A O 1
ATOM 470 N N . LEU A 1 65 ? -13.523 -2.891 12.945 1 96 65 LEU A N 1
ATOM 471 C CA . LEU A 1 65 ? -13.672 -1.538 12.422 1 96 65 LEU A CA 1
ATOM 472 C C . LEU A 1 65 ? -12.992 -1.411 11.055 1 96 65 LEU A C 1
ATOM 474 O O . LEU A 1 65 ? -13.508 -0.725 10.172 1 96 65 LEU A O 1
ATOM 478 N N . PHE A 1 66 ? -11.852 -2.037 10.93 1 96.81 66 PHE A N 1
ATOM 479 C CA . PHE A 1 66 ? -11.188 -2.078 9.633 1 96.81 66 PHE A CA 1
ATOM 480 C C . PHE A 1 66 ? -12.141 -2.576 8.555 1 96.81 66 PHE A C 1
ATOM 482 O O . PHE A 1 66 ? -12.289 -1.942 7.504 1 96.81 66 PHE A O 1
ATOM 489 N N . ASP A 1 67 ? -12.836 -3.684 8.812 1 95.75 67 ASP A N 1
ATOM 490 C CA . ASP A 1 67 ? -13.773 -4.273 7.867 1 95.75 67 ASP A CA 1
ATOM 491 C C . ASP A 1 67 ? -14.914 -3.309 7.555 1 95.75 67 ASP A C 1
ATOM 493 O O . ASP A 1 67 ? -15.297 -3.143 6.395 1 95.75 67 ASP A O 1
ATOM 497 N N . GLU A 1 68 ? -15.383 -2.73 8.578 1 96 68 GLU A N 1
ATOM 498 C CA . GLU A 1 68 ? -16.516 -1.812 8.422 1 96 68 GLU A CA 1
ATOM 499 C C . GLU A 1 68 ? -16.109 -0.581 7.613 1 96 68 GLU A C 1
ATOM 501 O O . GLU A 1 68 ? -16.875 -0.108 6.773 1 96 68 GLU A O 1
ATOM 506 N N . ILE A 1 69 ? -14.93 -0.05 7.863 1 96.62 69 ILE A N 1
ATOM 507 C CA . ILE A 1 69 ? -14.445 1.116 7.133 1 96.62 69 ILE A CA 1
ATOM 508 C C . ILE A 1 69 ? -14.273 0.767 5.656 1 96.62 69 ILE A C 1
ATOM 510 O O . ILE A 1 69 ? -14.711 1.516 4.781 1 96.62 69 ILE A O 1
ATOM 514 N N . CYS A 1 70 ? -13.664 -0.354 5.398 1 94.69 70 CYS A N 1
ATOM 515 C CA . CYS A 1 70 ? -13.469 -0.796 4.023 1 94.69 70 CYS A CA 1
ATOM 516 C C . CYS A 1 70 ? -14.805 -0.912 3.297 1 94.69 70 CYS A C 1
ATOM 518 O O . CYS A 1 70 ? -14.898 -0.605 2.107 1 94.69 70 CYS A O 1
ATOM 520 N N . ASP A 1 71 ? -15.805 -1.265 4 1 92.62 71 ASP A N 1
ATOM 521 C CA . ASP A 1 71 ? -17.109 -1.52 3.42 1 92.62 71 ASP A CA 1
ATOM 522 C C . ASP A 1 71 ? -17.891 -0.219 3.23 1 92.62 71 ASP A C 1
ATOM 524 O O . ASP A 1 71 ? -18.578 -0.037 2.217 1 92.62 71 ASP A O 1
ATOM 528 N N . LYS A 1 72 ? -17.766 0.684 4.199 1 94.94 72 LYS A N 1
ATOM 529 C CA . LYS A 1 72 ? -18.75 1.766 4.27 1 94.94 72 LYS A CA 1
ATOM 530 C C . LYS A 1 72 ? -18.141 3.086 3.801 1 94.94 72 LYS A C 1
ATOM 532 O O . LYS A 1 72 ? -18.859 4.016 3.443 1 94.94 72 LYS A O 1
ATOM 537 N N . ALA A 1 73 ? -16.844 3.244 3.908 1 95.88 73 ALA A N 1
ATOM 538 C CA . ALA A 1 73 ? -16.25 4.504 3.488 1 95.88 73 ALA A CA 1
ATOM 539 C C . ALA A 1 73 ? -16.469 4.75 1.999 1 95.88 73 ALA A C 1
ATOM 541 O O . ALA A 1 73 ? -16.609 3.805 1.222 1 95.88 73 ALA A O 1
ATOM 542 N N . LEU A 1 74 ? -16.516 6.07 1.611 1 94.69 74 LEU A N 1
ATOM 543 C CA . LEU A 1 74 ? -16.562 6.391 0.189 1 94.69 74 LEU A CA 1
ATOM 544 C C . LEU A 1 74 ? -15.305 5.902 -0.517 1 94.69 74 LEU A C 1
ATOM 546 O O . LEU A 1 74 ? -15.367 5.391 -1.636 1 94.69 74 LEU A O 1
ATOM 550 N N . CYS A 1 75 ? -14.219 6.105 0.146 1 94.38 75 CYS A N 1
ATOM 551 C CA . CYS A 1 75 ? -12.961 5.57 -0.372 1 94.38 75 CYS A CA 1
ATOM 552 C C . CYS A 1 75 ? -11.867 5.633 0.684 1 94.38 75 CYS A C 1
ATOM 554 O O . CYS A 1 75 ? -11.984 6.367 1.666 1 94.38 75 CYS A O 1
ATOM 556 N N . TYR A 1 76 ? -10.891 4.84 0.503 1 97.31 76 TYR A N 1
ATOM 557 C CA . TYR A 1 76 ? -9.68 4.828 1.313 1 97.31 76 TYR A CA 1
ATOM 558 C C . TYR A 1 76 ? -8.484 4.348 0.497 1 97.31 76 TYR A C 1
ATOM 560 O O . TYR A 1 76 ? -8.648 3.615 -0.482 1 97.31 76 TYR A O 1
ATOM 568 N N . GLN A 1 77 ? -7.34 4.828 0.913 1 97.31 77 GLN A N 1
ATOM 569 C CA . GLN A 1 77 ? -6.086 4.402 0.305 1 97.31 77 GLN A CA 1
ATOM 570 C C . GLN A 1 77 ? -4.961 4.355 1.338 1 97.31 77 GLN A C 1
ATOM 572 O O . GLN A 1 77 ? -4.984 5.098 2.322 1 97.31 77 GLN A O 1
ATOM 577 N N . VAL A 1 78 ? -4.059 3.443 1.063 1 97.44 78 VAL A N 1
ATOM 578 C CA . VAL A 1 78 ? -2.885 3.291 1.916 1 97.44 78 VAL A CA 1
ATOM 579 C C . VAL A 1 78 ? -1.642 3.781 1.177 1 97.44 78 VAL A C 1
ATOM 581 O O . VAL A 1 78 ? -1.483 3.531 -0.02 1 97.44 78 VAL A O 1
ATOM 584 N N . GLY A 1 79 ? -0.872 4.574 1.867 1 96.44 79 GLY A N 1
ATOM 585 C CA . GLY A 1 79 ? 0.457 4.969 1.427 1 96.44 79 GLY A CA 1
ATOM 586 C C . GLY A 1 79 ? 1.558 4.508 2.361 1 96.44 79 GLY A C 1
ATOM 587 O O . GLY A 1 79 ? 1.305 4.23 3.535 1 96.44 79 GLY A O 1
ATOM 588 N N . ARG A 1 80 ? 2.719 4.449 1.83 1 96.38 80 ARG A N 1
ATOM 589 C CA . ARG A 1 80 ? 3.822 3.998 2.672 1 96.38 80 ARG A CA 1
ATOM 590 C C . ARG A 1 80 ? 5.148 4.562 2.182 1 96.38 80 ARG A C 1
ATOM 592 O O . ARG A 1 80 ? 5.238 5.082 1.065 1 96.38 80 ARG A O 1
ATOM 599 N N . ALA A 1 81 ? 6.074 4.527 3.004 1 96.44 81 ALA A N 1
ATOM 600 C CA . ALA A 1 81 ? 7.477 4.781 2.688 1 96.44 81 ALA A CA 1
ATOM 601 C C . ALA A 1 81 ? 8.375 3.68 3.244 1 96.44 81 ALA A C 1
ATOM 603 O O . ALA A 1 81 ? 8.227 3.277 4.402 1 96.44 81 ALA A O 1
ATOM 604 N N . SER A 1 82 ? 9.273 3.23 2.426 1 95.81 82 SER A N 1
ATOM 605 C CA . SER A 1 82 ? 10.125 2.084 2.73 1 95.81 82 SER A CA 1
ATOM 606 C C . SER A 1 82 ? 11.281 2.479 3.643 1 95.81 82 SER A C 1
ATOM 608 O O . SER A 1 82 ? 11.562 3.666 3.811 1 95.81 82 SER A O 1
ATOM 610 N N . PRO A 1 83 ? 11.953 1.433 4.254 1 94.75 83 PRO A N 1
ATOM 611 C CA . PRO A 1 83 ? 13.148 1.709 5.051 1 94.75 83 PRO A CA 1
ATOM 612 C C . PRO A 1 83 ? 14.219 2.461 4.266 1 94.75 83 PRO A C 1
ATOM 614 O O . PRO A 1 83 ? 14.867 3.363 4.805 1 94.75 83 PRO A O 1
ATOM 617 N N . ALA A 1 84 ? 14.344 2.154 3.006 1 91.25 84 ALA A N 1
ATOM 618 C CA . ALA A 1 84 ? 15.305 2.857 2.168 1 91.25 84 ALA A CA 1
ATOM 619 C C . ALA A 1 84 ? 14.945 4.336 2.031 1 91.25 84 ALA A C 1
ATOM 621 O O . ALA A 1 84 ? 15.82 5.203 2.09 1 91.25 84 ALA A O 1
ATOM 622 N N . GLU A 1 85 ? 13.727 4.598 1.828 1 93.62 85 GLU A N 1
ATOM 623 C CA . GLU A 1 85 ? 13.258 5.977 1.744 1 93.62 85 GLU A CA 1
ATOM 624 C C . GLU A 1 85 ? 13.422 6.699 3.078 1 93.62 85 GLU A C 1
ATOM 626 O O . GLU A 1 85 ? 13.766 7.883 3.111 1 93.62 85 GLU A O 1
ATOM 631 N N . ILE A 1 86 ? 13.125 5.965 4.129 1 95.94 86 ILE A N 1
ATOM 632 C CA . ILE A 1 86 ? 13.289 6.523 5.465 1 95.94 86 ILE A CA 1
ATOM 633 C C . ILE A 1 86 ? 14.75 6.887 5.699 1 95.94 86 ILE A C 1
ATOM 635 O O . ILE A 1 86 ? 15.055 7.957 6.23 1 95.94 86 ILE A O 1
ATOM 639 N N . ASP A 1 87 ? 15.625 6.055 5.309 1 92.75 87 ASP A N 1
ATOM 640 C CA . ASP A 1 87 ? 17.047 6.301 5.484 1 92.75 87 ASP A CA 1
ATOM 641 C C . ASP A 1 87 ? 17.516 7.477 4.625 1 92.75 87 ASP A C 1
ATOM 643 O O . ASP A 1 87 ? 18.406 8.227 5.023 1 92.75 87 ASP A O 1
ATOM 647 N N . GLU A 1 88 ? 16.891 7.656 3.498 1 90.25 88 GLU A N 1
ATOM 648 C CA . GLU A 1 88 ? 17.266 8.703 2.557 1 90.25 88 GLU A CA 1
ATOM 649 C C . GLU A 1 88 ? 16.672 10.055 2.969 1 90.25 88 GLU A C 1
ATOM 651 O O . GLU A 1 88 ? 17.359 11.078 2.924 1 90.25 88 GLU A O 1
ATOM 656 N N . LEU A 1 89 ? 15.445 10.117 3.43 1 93.69 89 LEU A N 1
ATOM 657 C CA . LEU A 1 89 ? 14.703 11.367 3.605 1 93.69 89 LEU A CA 1
ATOM 658 C C . LEU A 1 89 ? 14.594 11.727 5.082 1 93.69 89 LEU A C 1
ATOM 660 O O . LEU A 1 89 ? 14.234 12.859 5.422 1 93.69 89 LEU A O 1
ATOM 664 N N . ASN A 1 90 ? 14.883 10.773 5.918 1 95 90 ASN A N 1
ATOM 665 C CA . ASN A 1 90 ? 14.578 10.773 7.344 1 95 90 ASN A CA 1
ATOM 666 C C . ASN A 1 90 ? 13.109 10.453 7.602 1 95 90 ASN A C 1
ATOM 668 O O . ASN A 1 90 ? 12.289 10.477 6.68 1 95 90 ASN A O 1
ATOM 672 N N . ILE A 1 91 ? 12.797 10.133 8.82 1 96.69 91 ILE A N 1
ATOM 673 C CA . ILE A 1 91 ? 11.516 9.539 9.172 1 96.69 91 ILE A CA 1
ATOM 674 C C . ILE A 1 91 ? 10.406 10.578 8.992 1 96.69 91 ILE A C 1
ATOM 676 O O . ILE A 1 91 ? 9.297 10.242 8.57 1 96.69 91 ILE A O 1
ATOM 680 N N . LEU A 1 92 ? 10.656 11.82 9.289 1 96.06 92 LEU A N 1
ATOM 681 C CA . LEU A 1 92 ? 9.648 12.867 9.148 1 96.06 92 LEU A CA 1
ATOM 682 C C . LEU A 1 92 ? 9.227 13.031 7.691 1 96.06 92 LEU A C 1
ATOM 684 O O . LEU A 1 92 ? 8.047 12.906 7.363 1 96.06 92 LEU A O 1
ATOM 688 N N . HIS A 1 93 ? 10.164 13.195 6.828 1 96.06 93 HIS A N 1
ATOM 689 C CA . HIS A 1 93 ? 9.875 13.453 5.422 1 96.06 93 HIS A CA 1
ATOM 690 C C . HIS A 1 93 ? 9.367 12.195 4.727 1 96.06 93 HIS A C 1
ATOM 692 O O . HIS A 1 93 ? 8.539 12.273 3.814 1 96.06 93 HIS A O 1
ATOM 698 N N . ALA A 1 94 ? 9.906 11.062 5.145 1 96.75 94 ALA A N 1
ATOM 699 C CA 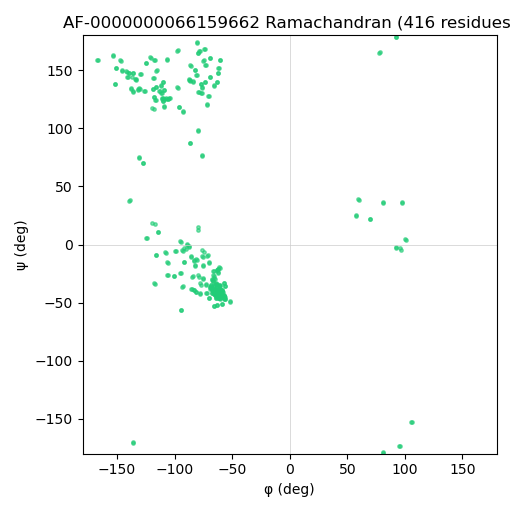. ALA A 1 94 ? 9.359 9.805 4.633 1 96.75 94 ALA A CA 1
ATOM 700 C C . ALA A 1 94 ? 7.883 9.664 4.984 1 96.75 94 ALA A C 1
ATOM 702 O O . ALA A 1 94 ? 7.09 9.172 4.176 1 96.75 94 ALA A O 1
ATOM 703 N N . THR A 1 95 ? 7.531 10.086 6.168 1 97.69 95 THR A N 1
ATOM 704 C CA . THR A 1 95 ? 6.133 10.055 6.586 1 97.69 95 THR A CA 1
ATOM 705 C C . THR A 1 95 ? 5.289 10.992 5.727 1 97.69 95 THR A C 1
ATOM 707 O O . THR A 1 95 ? 4.188 10.633 5.312 1 97.69 95 THR A O 1
ATOM 710 N N . MET A 1 96 ? 5.812 12.156 5.406 1 96.94 96 MET A N 1
ATOM 711 C CA . MET A 1 96 ? 5.105 13.086 4.535 1 96.94 96 MET A CA 1
ATOM 712 C C . MET A 1 96 ? 4.887 12.484 3.15 1 96.94 96 MET A C 1
ATOM 714 O O . MET A 1 96 ? 3.805 12.609 2.578 1 96.94 96 MET A O 1
ATOM 718 N N . LEU A 1 97 ? 5.906 11.836 2.723 1 96.5 97 LEU A N 1
ATOM 719 C CA . LEU A 1 97 ? 5.816 11.172 1.424 1 96.5 97 LEU A CA 1
ATOM 720 C C . LEU A 1 97 ? 4.738 10.094 1.437 1 96.5 97 LEU A C 1
ATOM 722 O O . LEU A 1 97 ? 3.957 9.984 0.487 1 96.5 97 LEU A O 1
ATOM 726 N N . ALA A 1 98 ? 4.719 9.312 2.457 1 97.75 98 ALA A N 1
ATOM 727 C CA . ALA A 1 98 ? 3.703 8.273 2.607 1 97.75 98 ALA A CA 1
ATOM 728 C C . ALA A 1 98 ? 2.301 8.875 2.613 1 97.75 98 ALA A C 1
ATOM 730 O O . ALA A 1 98 ? 1.377 8.32 2.016 1 97.75 98 ALA A O 1
ATOM 731 N N . MET A 1 99 ? 2.137 10.023 3.271 1 98.19 99 MET A N 1
ATOM 732 C CA . MET A 1 99 ? 0.845 10.703 3.309 1 98.19 99 MET A CA 1
ATOM 733 C C . MET A 1 99 ? 0.442 11.172 1.915 1 98.19 99 MET A C 1
ATOM 735 O O . MET A 1 99 ? -0.721 11.055 1.526 1 98.19 99 MET A O 1
ATOM 739 N N . GLN A 1 100 ? 1.384 11.695 1.229 1 97.44 100 GLN A N 1
ATOM 740 C CA . GLN A 1 100 ? 1.116 12.156 -0.131 1 97.44 100 GLN A CA 1
ATOM 741 C C . GLN A 1 100 ? 0.657 11 -1.02 1 97.44 100 GLN A C 1
ATOM 743 O O . GLN A 1 100 ? -0.284 11.148 -1.802 1 97.44 100 GLN A O 1
ATOM 748 N N . ARG A 1 101 ? 1.303 9.898 -0.865 1 96.56 101 ARG A N 1
ATOM 749 C CA . ARG A 1 101 ? 0.939 8.727 -1.654 1 96.56 101 ARG A CA 1
ATOM 750 C C . ARG A 1 101 ? -0.465 8.242 -1.306 1 96.56 101 ARG A C 1
ATOM 752 O O . ARG A 1 101 ? -1.228 7.844 -2.189 1 96.56 101 ARG A O 1
ATOM 759 N N . ALA A 1 102 ? -0.807 8.25 -0.049 1 98.12 102 ALA A N 1
ATOM 760 C CA . ALA A 1 102 ? -2.143 7.836 0.372 1 98.12 102 ALA A CA 1
ATOM 761 C C . ALA A 1 102 ? -3.215 8.727 -0.253 1 98.12 102 ALA A C 1
ATOM 763 O O . ALA A 1 102 ? -4.195 8.227 -0.812 1 98.12 102 ALA A O 1
ATOM 764 N N . VAL A 1 103 ? -2.99 10.016 -0.215 1 97.81 103 VAL A N 1
ATOM 765 C CA . VAL A 1 103 ? -3.986 10.969 -0.707 1 97.81 103 VAL A CA 1
ATOM 766 C C . VAL A 1 103 ? -4.039 10.914 -2.232 1 97.81 103 VAL A C 1
ATOM 768 O O . VAL A 1 103 ? -5.121 10.938 -2.824 1 97.81 103 VAL A O 1
ATOM 771 N N . ALA A 1 104 ? -2.879 10.836 -2.855 1 95.62 104 ALA A N 1
ATOM 772 C CA . ALA A 1 104 ? -2.822 10.75 -4.312 1 95.62 104 ALA A CA 1
ATOM 773 C C . ALA A 1 104 ? -3.512 9.484 -4.816 1 95.62 104 ALA A C 1
ATOM 775 O O . ALA A 1 104 ? -3.973 9.438 -5.961 1 95.62 104 ALA A O 1
ATOM 776 N N . GLY A 1 105 ? -3.584 8.516 -3.994 1 95.25 105 GLY A N 1
ATOM 777 C CA . GLY A 1 105 ? -4.16 7.234 -4.379 1 95.25 105 GLY A CA 1
ATOM 778 C C . GLY A 1 105 ? -5.672 7.207 -4.289 1 95.25 105 GLY A C 1
ATOM 779 O O . GLY A 1 105 ? -6.316 6.312 -4.836 1 95.25 105 GLY A O 1
ATOM 780 N N . LEU A 1 106 ? -6.27 8.164 -3.652 1 95.94 106 LEU A N 1
ATOM 781 C CA . LEU A 1 106 ? -7.723 8.195 -3.502 1 95.94 106 LEU A CA 1
ATOM 782 C C . LEU A 1 106 ? -8.406 8.328 -4.859 1 95.94 106 LEU A C 1
ATOM 784 O O . LEU A 1 106 ? -7.934 9.07 -5.727 1 95.94 106 LEU A O 1
ATOM 788 N N . ASN A 1 107 ? -9.492 7.605 -5.008 1 93.44 107 ASN A N 1
ATOM 789 C CA . ASN A 1 107 ? -10.227 7.68 -6.266 1 93.44 107 ASN A CA 1
ATOM 790 C C . ASN A 1 107 ? -11.164 8.883 -6.301 1 93.44 107 ASN A C 1
ATOM 792 O O . ASN A 1 107 ? -11.641 9.281 -7.367 1 93.44 107 ASN A O 1
ATOM 796 N N . ILE A 1 108 ? -11.484 9.477 -5.156 1 93.62 108 ILE A N 1
ATOM 797 C CA . ILE A 1 108 ? -12.258 10.703 -5.031 1 93.62 108 ILE A CA 1
ATOM 798 C C . ILE A 1 108 ? -11.359 11.836 -4.543 1 93.62 108 ILE A C 1
ATOM 800 O O . ILE A 1 108 ? -10.648 11.688 -3.547 1 93.62 108 ILE A O 1
ATOM 804 N N . ALA A 1 109 ? -11.344 12.93 -5.266 1 93.12 109 ALA A N 1
ATOM 805 C CA . ALA A 1 109 ? -10.586 14.086 -4.793 1 93.12 109 ALA A CA 1
ATOM 806 C C . ALA A 1 109 ? -11.281 14.742 -3.605 1 93.12 109 ALA A C 1
ATOM 808 O O . ALA A 1 109 ? -12.414 15.211 -3.721 1 93.12 109 ALA A O 1
ATOM 809 N N . PRO A 1 110 ? -10.617 14.82 -2.492 1 95.62 110 PRO A N 1
ATOM 810 C CA . PRO A 1 110 ? -11.258 15.461 -1.343 1 95.62 110 PRO A CA 1
ATOM 811 C C . PRO A 1 110 ? -11.297 16.984 -1.464 1 95.62 110 PRO A C 1
ATOM 813 O O . PRO A 1 110 ? -10.492 17.562 -2.193 1 95.62 110 PRO A O 1
ATOM 816 N N . GLU A 1 111 ? -12.211 17.562 -0.734 1 93.88 111 GLU A N 1
ATOM 817 C CA . GLU A 1 111 ? -12.289 19.016 -0.651 1 93.88 111 GLU A CA 1
ATOM 818 C C . GLU A 1 111 ? -11.336 19.562 0.405 1 93.88 111 GLU A C 1
ATOM 820 O O . GLU A 1 111 ? -10.891 20.719 0.315 1 93.88 111 GLU A O 1
ATOM 825 N N . LEU A 1 112 ? -11.078 18.781 1.327 1 95.12 112 LEU A N 1
ATOM 826 C CA . LEU A 1 112 ? -10.219 19.125 2.455 1 95.12 112 LEU A CA 1
ATOM 827 C C . LEU A 1 112 ? -9.531 17.891 3.014 1 95.12 112 LEU A C 1
ATOM 829 O O . LEU A 1 112 ? -10.133 16.812 3.1 1 95.12 112 LEU A O 1
ATOM 833 N N . VAL A 1 113 ? -8.242 18.094 3.324 1 97.38 113 VAL A N 1
ATOM 834 C CA . VAL A 1 113 ? -7.488 17.016 3.959 1 97.38 113 VAL A CA 1
ATOM 835 C C . VAL A 1 113 ? -7.164 17.391 5.402 1 97.38 113 VAL A C 1
ATOM 837 O O . VAL A 1 113 ? -6.629 18.469 5.66 1 97.38 113 VAL A O 1
ATOM 840 N N . LEU A 1 114 ? -7.539 16.531 6.336 1 96.62 114 LEU A N 1
ATOM 841 C CA . LEU A 1 114 ? -7.207 16.719 7.746 1 96.62 114 LEU A CA 1
ATOM 842 C C . LEU A 1 114 ? -6.188 15.68 8.203 1 96.62 114 LEU A C 1
ATOM 844 O O . LEU A 1 114 ? -6.434 14.477 8.109 1 96.62 114 LEU A O 1
ATOM 848 N N . VAL A 1 115 ? -5.07 16.172 8.727 1 97.31 115 VAL A N 1
ATOM 849 C CA . VAL A 1 115 ? -3.943 15.305 9.055 1 97.31 115 VAL A CA 1
ATOM 850 C C . VAL A 1 115 ? -3.742 15.258 10.562 1 97.31 115 VAL A C 1
ATOM 852 O O . VAL A 1 115 ? -3.723 16.297 11.227 1 97.31 115 VAL A O 1
ATOM 855 N N . ASP A 1 116 ? -3.594 14.086 11.078 1 95.38 116 ASP A N 1
ATOM 856 C CA . ASP A 1 116 ? -3.26 13.961 12.5 1 95.38 116 ASP A CA 1
ATOM 857 C C . ASP A 1 116 ? -1.87 14.523 12.781 1 95.38 116 ASP A C 1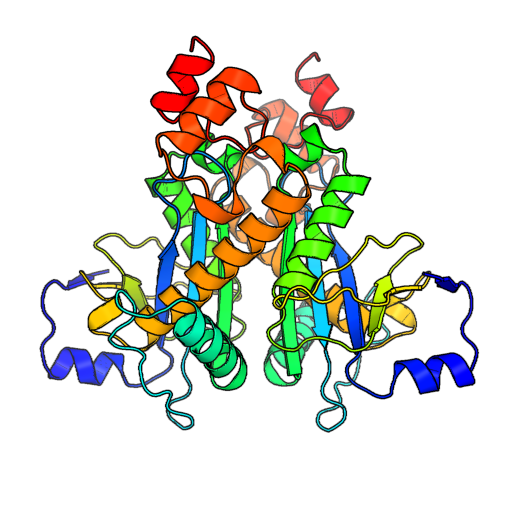
ATOM 859 O O . ASP A 1 116 ? -0.911 14.219 12.07 1 95.38 116 ASP A O 1
ATOM 863 N N . GLY A 1 117 ? -1.816 15.242 13.875 1 93.12 117 GLY A N 1
ATOM 864 C CA . GLY A 1 117 ? -0.518 15.75 14.289 1 93.12 117 GLY A CA 1
ATOM 865 C C . GLY A 1 117 ? -0.342 17.234 14.031 1 93.12 117 GLY A C 1
ATOM 866 O O . GLY A 1 117 ? -1.318 17.984 14.023 1 93.12 117 GLY A O 1
ATOM 867 N N . ASN A 1 118 ? 0.888 17.656 13.836 1 93 118 ASN A N 1
ATOM 868 C CA . ASN A 1 118 ? 1.168 19.094 13.758 1 93 118 ASN A CA 1
ATOM 869 C C . ASN A 1 118 ? 1.885 19.453 12.461 1 93 118 ASN A C 1
ATOM 871 O O . ASN A 1 118 ? 2.365 20.578 12.305 1 93 118 ASN A O 1
ATOM 875 N N . ARG A 1 119 ? 2.021 18.484 11.602 1 92.38 119 ARG A N 1
ATOM 876 C CA . ARG A 1 119 ? 2.65 18.75 10.305 1 92.38 119 ARG A CA 1
ATOM 877 C C . ARG A 1 119 ? 1.839 18.125 9.172 1 92.38 119 ARG A C 1
ATOM 879 O O . ARG A 1 119 ? 1.276 17.031 9.328 1 92.38 119 ARG A O 1
ATOM 886 N N . SER A 1 120 ? 1.793 18.844 8.117 1 94.62 120 SER A N 1
ATOM 887 C CA . SER A 1 120 ? 1.101 18.391 6.922 1 94.62 120 SER A CA 1
ATOM 888 C C . SER A 1 120 ? 1.9 18.703 5.664 1 94.62 120 SER A C 1
ATOM 890 O O . SER A 1 120 ? 2.416 19.812 5.512 1 94.62 120 SER A O 1
ATOM 892 N N . PRO A 1 121 ? 1.998 17.766 4.816 1 95.06 121 PRO A N 1
ATOM 893 C CA . PRO A 1 121 ? 2.633 18.062 3.533 1 95.06 121 PRO A CA 1
ATOM 894 C C . PRO A 1 121 ? 1.682 18.75 2.557 1 95.06 121 PRO A C 1
ATOM 896 O O . PRO A 1 121 ? 0.513 18.984 2.883 1 95.06 121 PRO A O 1
ATOM 899 N N . ILE A 1 122 ? 2.293 19.141 1.456 1 94.31 122 ILE A N 1
ATOM 900 C CA . ILE A 1 122 ? 1.471 19.594 0.34 1 94.31 122 ILE A CA 1
ATOM 901 C C . ILE A 1 122 ? 0.85 18.391 -0.367 1 94.31 122 ILE A C 1
ATOM 903 O O . ILE A 1 122 ? 1.543 17.422 -0.678 1 94.31 122 ILE A O 1
ATOM 907 N N . PHE A 1 123 ? -0.423 18.547 -0.529 1 95.69 123 PHE A N 1
ATOM 908 C CA . PHE A 1 123 ? -1.114 17.438 -1.176 1 95.69 123 PHE A CA 1
ATOM 909 C C . PHE A 1 123 ? -1.573 17.828 -2.576 1 95.69 123 PHE A C 1
ATOM 911 O O . PHE A 1 123 ? -2.027 18.953 -2.793 1 95.69 123 PHE A O 1
ATOM 918 N N . VAL A 1 124 ? -1.408 16.859 -3.428 1 93.69 124 VAL A N 1
ATOM 919 C CA . VAL A 1 124 ? -1.934 16.953 -4.785 1 93.69 124 VAL A CA 1
ATOM 920 C C . VAL A 1 124 ? -2.814 15.742 -5.086 1 93.69 124 VAL A C 1
ATOM 922 O O . VAL A 1 124 ? -2.436 14.602 -4.801 1 93.69 124 VAL A O 1
ATOM 925 N N . ALA A 1 125 ? -3.971 16.031 -5.613 1 92.5 125 ALA A N 1
ATOM 926 C CA . ALA A 1 125 ? -4.883 14.938 -5.973 1 92.5 125 ALA A CA 1
ATOM 927 C C . ALA A 1 125 ? -4.402 14.219 -7.227 1 92.5 125 ALA A C 1
ATOM 929 O O . ALA A 1 125 ? -3.475 14.672 -7.898 1 92.5 125 ALA A O 1
ATOM 930 N N . HIS A 1 126 ? -5.031 13.047 -7.5 1 87.38 126 HIS A N 1
ATOM 931 C CA . HIS A 1 126 ? -4.645 12.234 -8.648 1 87.38 126 HIS A CA 1
ATOM 932 C C . HIS A 1 126 ? -4.84 12.992 -9.953 1 87.38 126 HIS A C 1
ATOM 934 O O . HIS A 1 126 ? -4.215 12.656 -10.969 1 87.38 126 HIS A O 1
ATOM 940 N N . ASN A 1 127 ? -5.637 14.016 -9.93 1 84.56 127 ASN A N 1
ATOM 941 C CA . ASN A 1 127 ? -5.895 14.781 -11.141 1 84.56 127 ASN A CA 1
ATOM 942 C C . ASN A 1 127 ? -4.977 16 -11.242 1 84.56 127 ASN A C 1
ATOM 944 O O . ASN A 1 127 ? -5.184 16.875 -12.086 1 84.56 127 ASN A O 1
ATOM 948 N N . GLY A 1 128 ? -4.121 16.125 -10.312 1 87.69 128 GLY A N 1
ATOM 949 C CA . GLY A 1 128 ? -3.131 17.188 -10.359 1 87.69 128 GLY A CA 1
ATOM 950 C C . GLY A 1 128 ? -3.535 18.422 -9.57 1 87.69 128 GLY A C 1
ATOM 951 O O . GLY A 1 128 ? -2.748 19.359 -9.43 1 87.69 128 GLY A O 1
ATOM 952 N N . ALA A 1 129 ? -4.688 18.438 -9.016 1 89.31 129 ALA A N 1
ATOM 953 C CA . ALA A 1 129 ? -5.18 19.594 -8.281 1 89.31 129 ALA A CA 1
ATOM 954 C C . ALA A 1 129 ? -4.535 19.688 -6.902 1 89.31 129 ALA A C 1
ATOM 956 O O . ALA A 1 129 ? -4.453 18.688 -6.184 1 89.31 129 ALA A O 1
ATOM 957 N N . GLY A 1 130 ? -4.125 20.906 -6.586 1 93.56 130 GLY A N 1
ATOM 958 C CA . GLY A 1 130 ? -3.678 21.141 -5.223 1 93.56 130 GLY A CA 1
ATOM 959 C C . GLY A 1 130 ? -4.805 21.078 -4.207 1 93.56 130 GLY A C 1
ATOM 960 O O . GLY A 1 130 ? -5.918 21.531 -4.477 1 93.56 130 GLY A O 1
ATOM 961 N N . LEU A 1 131 ? -4.461 20.562 -3.055 1 95.25 131 LEU A N 1
ATOM 962 C CA . LEU A 1 131 ? -5.496 20.375 -2.043 1 95.25 131 LEU A CA 1
ATOM 963 C C . LEU A 1 131 ? -5.188 21.188 -0.793 1 95.25 131 LEU A C 1
ATOM 965 O O . LEU A 1 131 ? -4.031 21.297 -0.386 1 95.25 131 LEU A O 1
ATOM 969 N N . THR A 1 132 ? -6.258 21.734 -0.163 1 94.62 132 THR A N 1
ATOM 970 C CA . THR A 1 132 ? -6.125 22.375 1.145 1 94.62 132 THR A CA 1
ATOM 971 C C . THR A 1 132 ? -6.027 21.312 2.246 1 94.62 132 THR A C 1
ATOM 973 O O . THR A 1 132 ? -6.742 20.312 2.219 1 94.62 132 THR A O 1
ATOM 976 N N . SER A 1 133 ? -5.109 21.609 3.174 1 95.88 133 SER A N 1
ATOM 977 C CA . SER A 1 133 ? -4.957 20.656 4.273 1 95.88 133 SER A CA 1
ATOM 978 C C . SER A 1 133 ? -4.711 21.375 5.594 1 95.88 133 SER A C 1
ATOM 980 O O . SER A 1 133 ? -4.172 22.484 5.613 1 95.88 133 SER A O 1
ATOM 982 N N . HIS A 1 134 ? -5.199 20.75 6.695 1 94.38 134 HIS A N 1
ATOM 983 C CA . HIS A 1 134 ? -4.941 21.188 8.055 1 94.38 134 HIS A CA 1
ATOM 984 C C . HIS A 1 134 ? -4.449 20.047 8.938 1 94.38 134 HIS A C 1
ATOM 986 O O . HIS A 1 134 ? -4.82 18.891 8.719 1 94.38 134 HIS A O 1
ATOM 992 N N . SER A 1 135 ? -3.623 20.406 9.828 1 95.44 135 SER A N 1
ATOM 993 C CA . SER A 1 135 ? -3.18 19.438 10.828 1 95.44 135 SER A CA 1
ATOM 994 C C . SER A 1 135 ? -3.963 19.594 12.125 1 95.44 135 SER A C 1
ATOM 996 O O . SER A 1 135 ? -4.246 20.703 12.562 1 95.44 135 SER A O 1
ATOM 998 N N . ILE A 1 136 ? -4.352 18.516 12.648 1 92.88 136 ILE A N 1
ATOM 999 C CA . ILE A 1 136 ? -5.113 18.484 13.891 1 92.88 136 ILE A CA 1
ATOM 1000 C C . ILE A 1 136 ? -4.336 17.703 14.945 1 92.88 136 ILE A C 1
ATOM 1002 O O . ILE A 1 136 ? -4.172 16.484 14.828 1 92.88 136 ILE A O 1
ATOM 1006 N N . ILE A 1 137 ? -3.965 18.344 16.016 1 91.25 137 ILE A N 1
ATOM 1007 C CA . ILE A 1 137 ? -3.273 17.656 17.094 1 91.25 137 ILE A CA 1
ATOM 1008 C C . ILE A 1 137 ? -4.242 16.719 17.812 1 91.25 137 ILE A C 1
ATOM 1010 O O . ILE A 1 137 ? -5.324 17.141 18.234 1 91.25 137 ILE A O 1
ATOM 1014 N N . LYS A 1 138 ? -3.852 15.477 17.953 1 89.44 138 LYS A N 1
ATOM 1015 C CA . LYS A 1 138 ? -4.684 14.422 18.547 1 89.44 138 LYS A CA 1
ATOM 1016 C C . LYS A 1 138 ? -5.977 14.242 17.75 1 89.44 138 LYS A C 1
ATOM 1018 O O . LYS A 1 138 ? -7.051 14.109 18.344 1 89.44 138 LYS A O 1
ATOM 1023 N N . GLY A 1 139 ? -5.852 14.352 16.484 1 90.5 139 GLY A N 1
ATOM 1024 C CA . GLY A 1 139 ? -7.008 14.305 15.609 1 90.5 139 GLY A CA 1
ATOM 1025 C C . GLY A 1 139 ? -7.695 12.953 15.602 1 90.5 139 GLY A C 1
ATOM 1026 O O . GLY A 1 139 ? -8.891 12.859 15.312 1 90.5 139 GLY A O 1
ATOM 1027 N N . ASP A 1 140 ? -6.953 11.922 15.883 1 90.38 140 ASP A N 1
ATOM 1028 C CA . ASP A 1 140 ? -7.496 10.57 15.859 1 90.38 140 ASP A CA 1
ATOM 1029 C C . ASP A 1 140 ? -8.602 10.406 16.906 1 90.38 140 ASP A C 1
ATOM 1031 O O . ASP A 1 140 ? -9.484 9.555 16.75 1 90.38 140 ASP A O 1
ATOM 1035 N N . GLY A 1 141 ? -8.609 11.25 17.906 1 88.62 141 GLY A N 1
ATOM 1036 C CA . GLY A 1 141 ? -9.648 11.195 18.922 1 88.62 141 GLY A CA 1
ATOM 1037 C C . GLY A 1 141 ? -10.75 12.211 18.703 1 88.62 141 GLY A C 1
ATOM 1038 O O . GLY A 1 141 ? -11.781 12.172 19.375 1 88.62 141 GLY A O 1
ATOM 1039 N N . LEU A 1 142 ? -10.625 13.094 17.734 1 86.56 142 LEU A N 1
ATOM 1040 C CA . LEU A 1 142 ? -11.523 14.227 17.578 1 86.56 142 LEU A CA 1
ATOM 1041 C C . LEU A 1 142 ? -12.289 14.148 16.266 1 86.56 142 LEU A C 1
ATOM 1043 O O . LEU A 1 142 ? -13.43 14.609 16.172 1 86.56 142 LEU A O 1
ATOM 1047 N N . ILE A 1 143 ? -11.625 13.617 15.25 1 91.5 143 ILE A N 1
ATOM 1048 C CA . ILE A 1 143 ? -12.172 13.602 13.898 1 91.5 143 ILE A CA 1
ATOM 1049 C C . ILE A 1 143 ? -12.359 12.156 13.43 1 91.5 143 ILE A C 1
ATOM 1051 O O . ILE A 1 143 ? -11.398 11.391 13.367 1 91.5 143 ILE A O 1
ATOM 1055 N N . ALA A 1 144 ? -13.523 11.82 12.992 1 92.38 144 ALA A N 1
ATOM 1056 C CA . ALA A 1 144 ? -13.875 10.445 12.641 1 92.38 144 ALA A CA 1
ATOM 1057 C C . ALA A 1 144 ? -13.023 9.945 11.484 1 92.38 144 ALA A C 1
ATOM 1059 O O . ALA A 1 144 ? -12.547 8.805 11.5 1 92.38 144 ALA A O 1
ATOM 1060 N N . SER A 1 145 ? -12.844 10.766 10.477 1 95.31 145 SER A N 1
ATOM 1061 C CA . SER A 1 145 ? -12.086 10.328 9.305 1 95.31 145 SER A CA 1
ATOM 1062 C C . SER A 1 145 ? -10.625 10.078 9.656 1 95.31 145 SER A C 1
ATOM 1064 O O . SER A 1 145 ? -10 9.172 9.109 1 95.31 1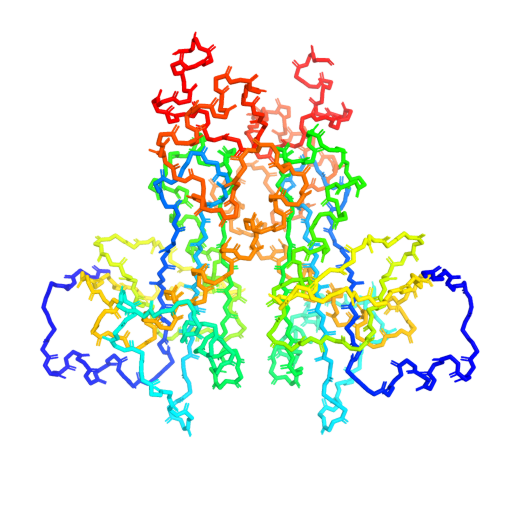45 SER A O 1
ATOM 1066 N N . ILE A 1 146 ? -10.039 10.875 10.562 1 95.56 146 ILE A N 1
ATOM 1067 C CA . ILE A 1 146 ? -8.672 10.633 11.016 1 95.56 146 ILE A CA 1
ATOM 1068 C C . ILE A 1 146 ? -8.617 9.336 11.82 1 95.56 146 ILE A C 1
ATOM 1070 O O . ILE A 1 146 ? -7.688 8.539 11.664 1 95.56 146 ILE A O 1
ATOM 1074 N N . SER A 1 147 ? -9.609 9.164 12.641 1 95 147 SER A N 1
ATOM 1075 C CA . SER A 1 147 ? -9.688 7.918 13.398 1 95 147 SER A CA 1
ATOM 1076 C C . SER A 1 147 ? -9.75 6.707 12.469 1 95 147 SER A C 1
ATOM 1078 O O . SER A 1 147 ? -9.062 5.707 12.703 1 95 147 SER A O 1
ATOM 1080 N N . ALA A 1 148 ? -10.578 6.816 11.453 1 96.56 148 ALA A N 1
ATOM 1081 C CA . ALA A 1 148 ? -10.688 5.742 10.469 1 96.56 148 ALA A CA 1
ATOM 1082 C C . ALA A 1 148 ? -9.344 5.496 9.781 1 96.56 148 ALA A C 1
ATOM 1084 O O . ALA A 1 148 ? -8.938 4.348 9.594 1 96.56 148 ALA A O 1
ATOM 1085 N N . ALA A 1 149 ? -8.695 6.535 9.445 1 97.25 149 ALA A N 1
ATOM 1086 C CA . ALA A 1 149 ? -7.379 6.426 8.82 1 97.25 149 ALA A CA 1
ATOM 1087 C C . ALA A 1 149 ? -6.387 5.73 9.742 1 97.25 149 ALA A C 1
ATOM 1089 O O . ALA A 1 149 ? -5.59 4.898 9.297 1 97.25 149 ALA A O 1
ATOM 1090 N N . SER A 1 150 ? -6.457 6.039 11 1 96.62 150 SER A N 1
ATOM 1091 C CA . SER A 1 150 ? -5.59 5.414 12 1 96.62 150 SER A CA 1
ATOM 1092 C C . SER A 1 150 ? -5.797 3.904 12.039 1 96.62 150 SER A C 1
ATOM 1094 O O . SER A 1 150 ? -4.828 3.145 12.094 1 96.62 150 SER A O 1
ATOM 1096 N N . ILE A 1 151 ? -6.973 3.539 11.969 1 96.62 151 ILE A N 1
ATOM 1097 C CA . ILE A 1 151 ? -7.309 2.121 12.039 1 96.62 151 ILE A CA 1
ATOM 1098 C C . ILE A 1 151 ? -6.844 1.416 10.766 1 96.62 151 ILE A C 1
ATOM 1100 O O . ILE A 1 151 ? -6.219 0.354 10.836 1 96.62 151 ILE A O 1
ATOM 1104 N N . ILE A 1 152 ? -7.117 1.997 9.594 1 97.5 152 ILE A N 1
ATOM 1105 C CA . ILE A 1 152 ? -6.695 1.406 8.336 1 97.5 152 ILE A CA 1
ATOM 1106 C C . ILE A 1 152 ? -5.176 1.251 8.32 1 97.5 152 ILE A C 1
ATOM 1108 O O . ILE A 1 152 ? -4.656 0.185 7.977 1 97.5 152 ILE A O 1
ATOM 1112 N N . ALA A 1 153 ? -4.461 2.262 8.727 1 97.25 153 ALA A N 1
ATOM 1113 C CA . ALA A 1 153 ? -3.002 2.225 8.734 1 97.25 153 ALA A CA 1
ATOM 1114 C C . ALA A 1 153 ? -2.484 1.163 9.703 1 97.25 153 ALA A C 1
ATOM 1116 O O . ALA A 1 153 ? -1.6 0.377 9.352 1 97.25 153 ALA A O 1
ATOM 1117 N N . LYS A 1 154 ? -3.055 1.114 10.844 1 96.5 154 LYS A N 1
ATOM 1118 C CA . LYS A 1 154 ? -2.602 0.198 11.883 1 96.5 154 LYS A CA 1
ATOM 1119 C C . LYS A 1 154 ? -2.826 -1.255 11.477 1 96.5 154 LYS A C 1
ATOM 1121 O O . LYS A 1 154 ? -1.911 -2.076 11.562 1 96.5 154 LYS A O 1
ATOM 1126 N N . VAL A 1 155 ? -4 -1.578 11.109 1 96.81 155 VAL A N 1
ATOM 1127 C CA . VAL A 1 155 ? -4.324 -2.957 10.758 1 96.81 155 VAL A CA 1
ATOM 1128 C C . VAL A 1 155 ? -3.512 -3.381 9.539 1 96.81 155 VAL A C 1
ATOM 1130 O O . VAL A 1 155 ? -2.994 -4.5 9.484 1 96.81 155 VAL A O 1
ATOM 1133 N N . THR A 1 156 ? -3.406 -2.488 8.594 1 97.19 156 THR A N 1
ATOM 1134 C CA . THR A 1 156 ? -2.621 -2.787 7.402 1 97.19 156 THR A CA 1
ATOM 1135 C C . THR A 1 156 ? -1.176 -3.107 7.773 1 97.19 156 THR A C 1
ATOM 1137 O O . THR A 1 156 ? -0.636 -4.133 7.355 1 97.19 156 THR A O 1
ATOM 1140 N N . ARG A 1 157 ? -0.568 -2.277 8.531 1 97.25 157 ARG A N 1
ATOM 1141 C CA . ARG A 1 157 ? 0.825 -2.504 8.898 1 97.25 157 ARG A CA 1
ATOM 1142 C C . ARG A 1 157 ? 0.971 -3.771 9.727 1 97.25 157 ARG A C 1
ATOM 1144 O O . ARG A 1 157 ? 1.93 -4.527 9.555 1 97.25 157 ARG A O 1
ATOM 1151 N N . ASP A 1 158 ? 0.062 -3.969 10.664 1 96.25 158 ASP A N 1
ATOM 1152 C CA . ASP A 1 158 ? 0.117 -5.176 11.484 1 96.25 158 ASP A CA 1
ATOM 1153 C C . ASP A 1 158 ? 0.082 -6.434 10.617 1 96.25 158 ASP A C 1
ATOM 1155 O O . ASP A 1 158 ? 0.864 -7.359 10.836 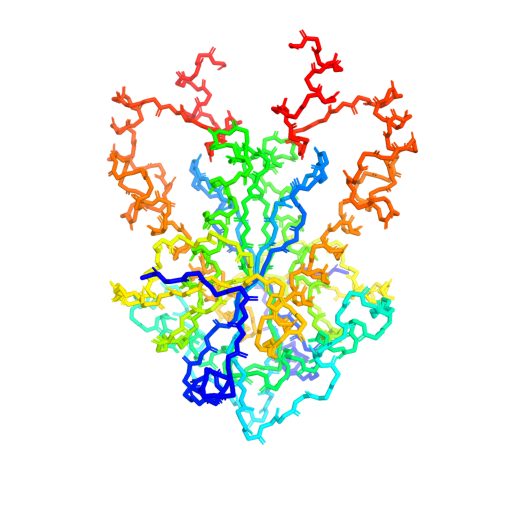1 96.25 158 ASP A O 1
ATOM 1159 N N . ARG A 1 159 ? -0.748 -6.43 9.688 1 95.62 159 ARG A N 1
ATOM 1160 C CA . ARG A 1 159 ? -0.874 -7.59 8.812 1 95.62 159 ARG A CA 1
ATOM 1161 C C . ARG A 1 159 ? 0.375 -7.762 7.957 1 95.62 159 ARG A C 1
ATOM 1163 O O . ARG A 1 159 ? 0.794 -8.891 7.684 1 95.62 159 ARG A O 1
ATOM 1170 N N . GLU A 1 160 ? 0.924 -6.691 7.527 1 94.56 160 GLU A N 1
ATOM 1171 C CA . GLU A 1 160 ? 2.184 -6.758 6.793 1 94.56 160 GLU A CA 1
ATOM 1172 C C . GLU A 1 160 ? 3.301 -7.328 7.664 1 94.56 160 GLU A C 1
ATOM 1174 O O . GLU A 1 160 ? 4.16 -8.062 7.18 1 94.56 160 GLU A O 1
ATOM 1179 N N . MET A 1 161 ? 3.271 -6.977 8.898 1 95.81 161 MET A N 1
ATOM 1180 C CA . MET A 1 161 ? 4.27 -7.496 9.836 1 95.81 161 MET A CA 1
ATOM 1181 C C . MET A 1 161 ? 4.066 -8.984 10.07 1 95.81 161 MET A C 1
ATOM 1183 O O . MET A 1 161 ? 5.031 -9.727 10.281 1 95.81 161 MET A O 1
ATOM 1187 N N . ASP A 1 162 ? 2.828 -9.414 10.062 1 95.56 162 ASP A N 1
ATOM 1188 C CA . ASP A 1 162 ? 2.559 -10.844 10.164 1 95.56 162 ASP A CA 1
ATOM 1189 C C . ASP A 1 162 ? 3.166 -11.602 8.984 1 95.56 162 ASP A C 1
ATOM 1191 O O . ASP A 1 162 ? 3.729 -12.688 9.156 1 95.56 162 ASP A O 1
ATOM 1195 N N . VAL A 1 163 ? 3.02 -11.047 7.84 1 94.56 163 VAL A N 1
ATOM 1196 C CA . VAL A 1 163 ? 3.584 -11.664 6.641 1 94.56 163 VAL A CA 1
ATOM 1197 C C . VAL A 1 163 ? 5.105 -11.703 6.746 1 94.56 163 VAL A C 1
ATOM 1199 O O . VAL A 1 163 ? 5.73 -12.711 6.41 1 94.56 163 VAL A O 1
ATOM 1202 N N . LEU A 1 164 ? 5.684 -10.609 7.203 1 93.75 164 LEU A N 1
ATOM 1203 C CA . LEU A 1 164 ? 7.129 -10.555 7.387 1 93.75 164 LEU A CA 1
ATOM 1204 C C . LEU A 1 164 ? 7.586 -11.578 8.414 1 93.75 164 LEU A C 1
ATOM 1206 O O . LEU A 1 164 ? 8.641 -12.203 8.25 1 93.75 164 LEU A O 1
ATOM 1210 N N . ASP A 1 165 ? 6.844 -11.734 9.438 1 95.62 165 ASP A N 1
ATOM 1211 C CA . ASP A 1 165 ? 7.148 -12.711 10.484 1 95.62 165 ASP A CA 1
ATOM 1212 C C . ASP A 1 165 ? 7.164 -14.133 9.922 1 95.62 165 ASP A C 1
ATOM 1214 O O . ASP A 1 165 ? 7.988 -14.953 10.32 1 95.62 165 ASP A O 1
ATOM 1218 N N . ALA A 1 166 ? 6.266 -14.383 9.078 1 92.81 166 ALA A N 1
ATOM 1219 C CA . ALA A 1 166 ? 6.215 -15.703 8.453 1 92.81 166 ALA A CA 1
ATOM 1220 C C . ALA A 1 166 ? 7.461 -15.961 7.609 1 92.81 166 ALA A C 1
ATOM 1222 O O . ALA A 1 166 ? 7.949 -17.094 7.535 1 92.81 166 ALA A O 1
ATOM 1223 N N . ALA A 1 167 ? 7.957 -14.938 7.016 1 90.31 167 ALA A N 1
ATOM 1224 C CA . ALA A 1 167 ? 9.148 -15.047 6.18 1 90.31 167 ALA A CA 1
ATOM 1225 C C . ALA A 1 167 ? 10.406 -15.141 7.031 1 90.31 167 ALA A C 1
ATOM 1227 O O . ALA A 1 167 ? 11.383 -15.781 6.645 1 90.31 167 ALA A O 1
ATOM 1228 N N . TYR A 1 168 ? 10.43 -14.469 8.156 1 94.12 168 TYR A N 1
ATOM 1229 C CA . TYR A 1 168 ? 11.555 -14.422 9.086 1 94.12 168 TYR A CA 1
ATOM 1230 C C . TYR A 1 168 ? 11.102 -14.695 10.516 1 94.12 168 TYR A C 1
ATOM 1232 O O . TYR A 1 168 ? 11.195 -13.82 11.375 1 94.12 168 TYR A O 1
ATOM 1240 N N . PRO A 1 169 ? 10.828 -15.914 10.766 1 95.62 169 PRO A N 1
ATOM 1241 C CA . PRO A 1 169 ? 10.195 -16.234 12.047 1 95.62 169 PRO A CA 1
ATOM 1242 C C . PRO A 1 169 ? 11.141 -16.047 13.234 1 95.62 169 PRO A C 1
ATOM 1244 O O . PRO A 1 169 ? 10.68 -15.906 14.375 1 95.62 169 PRO A O 1
ATOM 1247 N N . GLN A 1 170 ? 12.445 -15.93 12.953 1 96.69 170 GLN A N 1
ATOM 1248 C CA . GLN A 1 170 ? 13.43 -15.867 14.023 1 96.69 170 GLN A CA 1
ATOM 1249 C C . GLN A 1 170 ? 13.438 -14.492 14.688 1 96.69 170 GLN A C 1
ATOM 1251 O O . GLN A 1 170 ? 14 -14.328 15.773 1 96.69 170 GLN A O 1
ATOM 1256 N N . TYR A 1 171 ? 12.789 -13.555 14.164 1 97.19 171 TYR A N 1
ATOM 1257 C CA . TYR A 1 171 ? 12.906 -12.203 14.688 1 97.19 171 TYR A CA 1
ATOM 1258 C C . TYR A 1 171 ? 11.719 -11.859 15.578 1 97.19 171 TYR A C 1
ATOM 1260 O O . TYR A 1 171 ? 11.789 -10.938 16.391 1 97.19 171 TYR A O 1
ATOM 1268 N N . GLY A 1 172 ? 10.516 -12.484 15.359 1 97.31 172 GLY A N 1
ATOM 1269 C CA . GLY A 1 172 ? 9.352 -12.234 16.188 1 97.31 172 GLY A CA 1
ATOM 1270 C C . GLY A 1 172 ? 8.602 -10.969 15.805 1 97.31 172 GLY A C 1
ATOM 1271 O O . GLY A 1 172 ? 8.062 -10.273 16.672 1 97.31 172 GLY A O 1
ATOM 1272 N N . PHE A 1 173 ? 8.508 -10.609 14.562 1 97.06 173 PHE A N 1
ATOM 1273 C CA . PHE A 1 173 ? 7.934 -9.359 14.086 1 97.06 173 PHE A CA 1
ATOM 1274 C C . PHE A 1 173 ? 6.441 -9.289 14.391 1 97.06 173 PHE A C 1
ATOM 1276 O O . PHE A 1 173 ? 5.891 -8.203 14.586 1 97.06 173 PHE A O 1
ATOM 1283 N N . ALA A 1 174 ? 5.727 -10.406 14.453 1 95.69 174 ALA A N 1
ATOM 1284 C CA . ALA A 1 174 ? 4.289 -10.438 14.719 1 95.69 174 ALA A CA 1
ATOM 1285 C C . ALA A 1 174 ? 3.975 -9.945 16.125 1 95.69 174 ALA A C 1
ATOM 1287 O O . ALA A 1 174 ? 2.881 -9.43 16.375 1 95.69 174 ALA A O 1
ATOM 1288 N N . LYS A 1 175 ? 4.941 -10.016 17 1 96 175 LYS A N 1
ATOM 1289 C CA . LYS A 1 175 ? 4.723 -9.664 18.391 1 96 175 LYS A CA 1
ATOM 1290 C C . LYS A 1 175 ? 5.094 -8.211 18.656 1 96 175 LYS A C 1
ATOM 1292 O O . LYS A 1 175 ? 4.246 -7.414 19.062 1 96 175 LYS A O 1
ATOM 1297 N N . HIS A 1 176 ? 6.355 -7.883 18.328 1 97.19 176 HIS A N 1
ATOM 1298 C CA . HIS A 1 176 ? 6.805 -6.543 18.688 1 97.19 176 HIS A CA 1
ATOM 1299 C C . HIS A 1 176 ? 6.59 -5.555 17.547 1 97.19 176 HIS A C 1
ATOM 1301 O O . HIS A 1 176 ? 6.848 -4.359 17.703 1 97.19 176 HIS A O 1
ATOM 1307 N N . ARG A 1 177 ? 6.16 -5.941 16.391 1 96.94 177 ARG A N 1
ATOM 1308 C CA . ARG A 1 177 ? 5.777 -5.129 15.234 1 96.94 177 ARG A CA 1
ATOM 1309 C C . ARG A 1 177 ? 6.934 -4.234 14.797 1 96.94 177 ARG A C 1
ATOM 1311 O O . ARG A 1 177 ? 6.711 -3.15 14.25 1 96.94 177 ARG A O 1
ATOM 1318 N N . GLY A 1 178 ? 8.133 -4.605 15.086 1 97.12 178 GLY A N 1
ATOM 1319 C CA . GLY A 1 178 ? 9.32 -3.883 14.648 1 97.12 178 GLY A CA 1
ATOM 1320 C C . GLY A 1 178 ? 9.797 -2.85 15.648 1 97.12 178 GLY A C 1
ATOM 1321 O O . GLY A 1 178 ? 10.82 -2.201 15.438 1 97.12 178 GLY A O 1
ATOM 1322 N N . TYR A 1 179 ? 9.062 -2.695 16.75 1 97.25 179 TYR A N 1
ATOM 1323 C CA . TYR A 1 179 ? 9.438 -1.702 17.75 1 97.25 179 TYR A CA 1
ATOM 1324 C C . TYR A 1 179 ? 10.664 -2.152 18.531 1 97.25 179 TYR A C 1
ATOM 1326 O O . TYR A 1 179 ? 10.945 -3.35 18.625 1 97.25 179 TYR A O 1
ATOM 1334 N N . PRO A 1 180 ? 11.406 -1.197 19.062 1 96.44 180 PRO A N 1
ATOM 1335 C CA . PRO A 1 180 ? 12.648 -1.523 19.781 1 96.44 180 PRO A CA 1
ATOM 1336 C C . PRO A 1 180 ? 12.391 -2.078 21.188 1 96.44 180 PRO A C 1
ATOM 1338 O O . PRO A 1 180 ? 12.734 -1.435 22.172 1 96.44 180 PRO A O 1
ATOM 1341 N N . THR A 1 181 ? 12 -3.26 21.25 1 96.31 181 THR A N 1
ATOM 1342 C CA . THR A 1 181 ? 11.789 -3.965 22.516 1 96.31 181 THR A CA 1
ATOM 1343 C C . THR A 1 181 ? 13.008 -4.809 22.875 1 96.31 181 THR A C 1
ATOM 1345 O O . THR A 1 181 ? 13.906 -5 22.047 1 96.31 181 THR A O 1
ATOM 1348 N N . LYS A 1 182 ? 13.047 -5.289 24.094 1 96.06 182 LYS A N 1
ATOM 1349 C CA . LYS A 1 182 ? 14.125 -6.176 24.516 1 96.06 182 LYS A CA 1
ATOM 1350 C C . LYS A 1 182 ? 14.203 -7.414 23.625 1 96.06 182 LYS A C 1
ATOM 1352 O O . LYS A 1 182 ? 15.289 -7.797 23.188 1 96.06 182 LYS A O 1
ATOM 1357 N N . ALA A 1 183 ? 13.07 -7.992 23.391 1 97.06 183 ALA A N 1
ATOM 1358 C CA . ALA A 1 183 ? 13.008 -9.188 22.547 1 97.06 183 ALA A CA 1
ATOM 1359 C C . ALA A 1 183 ? 13.555 -8.906 21.156 1 97.06 183 ALA A C 1
ATOM 1361 O O . ALA A 1 183 ? 14.242 -9.742 20.562 1 97.06 183 ALA A O 1
ATOM 1362 N N . HIS A 1 184 ? 13.242 -7.77 20.625 1 96.88 184 HIS A N 1
ATOM 1363 C CA . HIS A 1 184 ? 13.719 -7.402 19.297 1 96.88 184 HIS A CA 1
ATOM 1364 C C . HIS A 1 184 ? 15.234 -7.23 19.266 1 96.88 184 HIS A C 1
ATOM 1366 O O . HIS A 1 184 ? 15.906 -7.699 18.359 1 96.88 184 HIS A O 1
ATOM 1372 N N . PHE A 1 185 ? 15.727 -6.602 20.297 1 95.5 185 PHE A N 1
ATOM 1373 C CA . PHE A 1 185 ? 17.172 -6.387 20.375 1 95.5 185 PHE A CA 1
ATOM 1374 C C . PHE A 1 185 ? 17.906 -7.711 20.516 1 95.5 185 PHE A C 1
ATOM 1376 O O . PHE A 1 185 ? 18.984 -7.895 19.922 1 95.5 185 PHE A O 1
ATOM 1383 N N . GLU A 1 186 ? 17.375 -8.547 21.234 1 95.88 186 GLU A N 1
ATOM 1384 C CA . GLU A 1 186 ? 17.969 -9.867 21.375 1 95.88 186 GLU A CA 1
ATOM 1385 C C . GLU A 1 186 ? 18 -10.609 20.047 1 95.88 186 GLU A C 1
ATOM 1387 O O . GLU A 1 186 ? 19 -11.25 19.703 1 95.88 186 GLU A O 1
ATOM 1392 N N . ALA A 1 187 ? 16.938 -10.5 19.281 1 96.06 187 ALA A N 1
ATOM 1393 C CA . ALA A 1 187 ? 16.891 -11.133 17.969 1 96.06 187 ALA A CA 1
ATOM 1394 C C . ALA A 1 187 ? 17.922 -10.539 17.031 1 96.06 187 ALA A C 1
ATOM 1396 O O . ALA A 1 187 ? 18.594 -11.266 16.297 1 96.06 187 ALA A O 1
ATOM 1397 N N . ILE A 1 188 ? 18.047 -9.273 17.125 1 95 188 ILE A N 1
ATOM 1398 C CA . ILE A 1 188 ? 19.016 -8.586 16.266 1 95 188 ILE A CA 1
ATOM 1399 C C . ILE A 1 188 ? 20.422 -9.023 16.641 1 95 188 ILE A C 1
ATOM 1401 O O . ILE A 1 188 ? 21.266 -9.234 15.773 1 95 188 ILE A O 1
ATOM 1405 N N . ALA A 1 189 ? 20.688 -9.117 17.891 1 93.38 189 ALA A N 1
ATOM 1406 C CA . ALA A 1 189 ? 22 -9.539 18.359 1 93.38 189 ALA A CA 1
ATOM 1407 C C . ALA A 1 189 ? 22.344 -10.938 17.875 1 93.38 189 ALA A C 1
ATOM 1409 O O . ALA A 1 189 ? 23.484 -11.219 17.531 1 93.38 189 ALA A O 1
ATOM 1410 N N . GLU A 1 190 ? 21.391 -11.719 17.797 1 95.38 190 GLU A N 1
ATOM 1411 C CA . GLU A 1 190 ? 21.609 -13.125 17.453 1 95.38 190 GLU A CA 1
ATOM 1412 C C . GLU A 1 190 ? 21.641 -13.312 15.938 1 95.38 190 GLU A C 1
ATOM 1414 O O . GLU A 1 190 ? 22.453 -14.094 15.43 1 95.38 190 GLU A O 1
ATOM 1419 N N . HIS A 1 191 ? 20.812 -12.602 15.211 1 95.56 191 HIS A N 1
ATOM 1420 C CA . HIS A 1 191 ? 20.609 -12.953 13.805 1 95.56 191 HIS A CA 1
ATOM 1421 C C . HIS A 1 191 ? 21.078 -11.836 12.883 1 95.56 191 HIS A C 1
ATOM 1423 O O . HIS A 1 191 ? 21.156 -12.016 11.664 1 95.56 191 HIS A O 1
ATOM 1429 N N . GLY A 1 192 ? 21.406 -10.68 13.484 1 93.31 192 GLY A N 1
ATOM 1430 C CA . GLY A 1 192 ? 21.828 -9.547 12.68 1 93.31 192 GLY A CA 1
ATOM 1431 C C . GLY A 1 192 ? 20.656 -8.781 12.07 1 93.31 192 GLY A C 1
ATOM 1432 O O . GLY A 1 192 ? 19.5 -9.047 12.391 1 93.31 192 GLY A O 1
ATOM 1433 N N . VAL A 1 193 ? 21.016 -7.742 11.297 1 93 193 VAL A N 1
ATOM 1434 C CA . VAL A 1 193 ? 20.016 -6.957 10.578 1 93 193 VAL A CA 1
ATOM 1435 C C . VAL A 1 193 ? 20.078 -7.281 9.086 1 93 193 VAL A C 1
ATOM 1437 O O . VAL A 1 193 ? 21.062 -7.867 8.617 1 93 193 VAL A O 1
ATOM 1440 N N . PHE A 1 194 ? 18.984 -6.988 8.398 1 90.69 194 PHE A N 1
ATOM 1441 C CA . PHE A 1 194 ? 18.953 -7.164 6.953 1 90.69 194 PHE A CA 1
ATOM 1442 C C . PHE A 1 194 ? 18.297 -5.965 6.277 1 90.69 194 PHE A C 1
ATOM 1444 O O . PHE A 1 194 ? 18.109 -4.918 6.906 1 90.69 194 PHE A O 1
ATOM 1451 N N . ASP A 1 195 ? 17.984 -5.98 5.008 1 87.5 195 ASP A N 1
ATOM 1452 C CA . ASP A 1 195 ? 17.734 -4.797 4.195 1 87.5 195 ASP A CA 1
ATOM 1453 C C . ASP A 1 195 ? 16.406 -4.152 4.562 1 87.5 195 ASP A C 1
ATOM 1455 O O . ASP A 1 195 ? 16.141 -2.998 4.215 1 87.5 195 ASP A O 1
ATOM 1459 N N . GLN A 1 196 ? 15.602 -4.793 5.352 1 91.25 196 GLN A N 1
ATOM 1460 C CA . GLN A 1 196 ? 14.305 -4.223 5.715 1 91.25 196 GLN A CA 1
ATOM 1461 C C . GLN A 1 196 ? 14.414 -3.379 6.98 1 91.25 196 GLN A C 1
ATOM 1463 O O . GLN A 1 196 ? 13.438 -2.754 7.398 1 91.25 196 GLN A O 1
ATOM 1468 N N . TYR A 1 197 ? 15.594 -3.346 7.578 1 95.31 197 TYR A N 1
ATOM 1469 C CA . TYR A 1 197 ? 15.82 -2.504 8.75 1 95.31 197 TYR A CA 1
ATOM 1470 C C . TYR A 1 197 ? 16.109 -1.064 8.336 1 95.31 197 TYR A C 1
ATOM 1472 O O . TYR A 1 197 ? 16.688 -0.819 7.273 1 95.31 197 TYR A O 1
ATOM 1480 N N . ARG A 1 198 ? 15.648 -0.162 9.164 1 95.81 198 ARG A N 1
ATOM 1481 C CA . ARG A 1 198 ? 15.945 1.259 9.008 1 95.81 198 ARG A CA 1
ATOM 1482 C C . ARG A 1 198 ? 17.344 1.587 9.539 1 95.81 198 ARG A C 1
ATOM 1484 O O . ARG A 1 198 ? 17.5 1.885 10.727 1 95.81 198 ARG A O 1
ATOM 1491 N N . LYS A 1 199 ? 18.25 1.665 8.703 1 92.5 199 LYS A N 1
ATOM 1492 C CA . LYS A 1 199 ? 19.672 1.691 9.062 1 92.5 199 LYS A CA 1
ATOM 1493 C C . LYS A 1 199 ? 20.078 3.053 9.625 1 92.5 199 LYS A C 1
ATOM 1495 O O . LYS A 1 199 ? 21.094 3.176 10.297 1 92.5 199 LYS A O 1
ATOM 1500 N N . SER A 1 200 ? 19.312 4.059 9.398 1 92.94 200 SER A N 1
ATOM 1501 C CA . SER A 1 200 ? 19.609 5.395 9.891 1 92.94 200 SER A CA 1
ATOM 1502 C C . SER A 1 200 ? 19.219 5.551 11.352 1 92.94 200 SER A C 1
ATOM 1504 O O . SER A 1 200 ? 19.594 6.523 12.008 1 92.94 200 SER A O 1
ATOM 1506 N N . PHE A 1 201 ? 18.469 4.609 11.844 1 94.81 201 PHE A N 1
ATOM 1507 C CA . PHE A 1 201 ? 18.062 4.699 13.242 1 94.81 201 PHE A CA 1
ATOM 1508 C C . PHE A 1 201 ? 19.219 4.375 14.172 1 94.81 201 PHE A C 1
ATOM 1510 O O . PHE A 1 201 ? 19.953 3.416 13.938 1 94.81 201 PHE A O 1
ATOM 1517 N N . LYS A 1 202 ? 19.359 5.051 15.219 1 90.25 202 LYS A N 1
ATOM 1518 C CA . LYS A 1 202 ? 20.5 4.988 16.109 1 90.25 202 LYS A CA 1
ATOM 1519 C C . LYS A 1 202 ? 20.75 3.564 16.609 1 90.25 202 LYS A C 1
ATOM 1521 O O . LYS A 1 202 ? 21.875 3.061 16.547 1 90.25 202 LYS A O 1
ATOM 1526 N N . PRO A 1 203 ? 19.734 2.852 17.062 1 88.38 203 PRO A N 1
ATOM 1527 C CA . PRO A 1 203 ? 19.984 1.495 17.562 1 88.38 203 PRO A CA 1
ATOM 1528 C C . PRO A 1 203 ? 20.5 0.555 16.469 1 88.38 203 PRO A C 1
ATOM 1530 O O . PRO A 1 203 ? 21.312 -0.334 16.75 1 88.38 203 PRO A O 1
ATOM 1533 N N . VAL A 1 204 ? 20.078 0.727 15.258 1 90.12 204 VAL A N 1
ATOM 1534 C CA . VAL A 1 204 ? 20.484 -0.125 14.141 1 90.12 204 VAL A CA 1
ATOM 1535 C C . VAL A 1 204 ? 21.891 0.271 13.68 1 90.12 204 VAL A C 1
ATOM 1537 O O . VAL A 1 204 ? 22.734 -0.591 13.422 1 90.12 204 VAL A O 1
ATOM 1540 N N . LYS A 1 205 ? 22.078 1.543 13.625 1 87.56 205 LYS A N 1
ATOM 1541 C CA . LYS A 1 205 ? 23.406 2.049 13.266 1 87.56 205 LYS A CA 1
ATOM 1542 C C . LYS A 1 205 ? 24.469 1.513 14.203 1 87.56 205 LYS A C 1
ATOM 1544 O O . LYS A 1 205 ? 25.562 1.125 13.766 1 87.56 205 LYS A O 1
ATOM 1549 N N . ALA A 1 206 ? 24.188 1.537 15.414 1 84.56 206 ALA A N 1
ATOM 1550 C CA . ALA A 1 206 ? 25.125 1.084 16.438 1 84.56 206 ALA A CA 1
ATOM 1551 C C . ALA A 1 206 ? 25.484 -0.386 16.234 1 84.56 206 ALA A C 1
ATOM 1553 O O . ALA A 1 206 ? 26.641 -0.783 16.422 1 84.56 206 ALA A O 1
ATOM 1554 N N . LEU A 1 207 ? 24.562 -1.122 15.812 1 81.5 207 LEU A N 1
ATOM 1555 C CA . LEU A 1 207 ? 24.766 -2.553 15.609 1 81.5 207 LEU A CA 1
ATOM 1556 C C . LEU A 1 207 ? 25.578 -2.814 14.344 1 81.5 207 LEU A C 1
ATOM 1558 O O . LEU A 1 207 ? 26.297 -3.814 14.258 1 81.5 207 LEU A O 1
ATOM 1562 N N . LEU A 1 208 ? 25.422 -1.915 13.422 1 79.75 208 LEU A N 1
ATOM 1563 C CA . LEU A 1 208 ? 26.109 -2.072 12.148 1 79.75 208 LEU A CA 1
ATOM 1564 C C . LEU A 1 208 ? 27.5 -1.456 12.211 1 79.75 208 LEU A C 1
ATOM 1566 O O . LEU A 1 208 ? 28.312 -1.657 11.312 1 79.75 208 LEU A O 1
ATOM 1570 N N . GLY A 1 209 ? 27.812 -0.897 13.312 1 75.5 209 GLY A N 1
ATOM 1571 C CA . GLY A 1 209 ? 29.109 -0.25 13.469 1 75.5 209 GLY A CA 1
ATOM 1572 C C . GLY A 1 209 ? 29.234 1.026 12.656 1 75.5 209 GLY A C 1
ATOM 1573 O O . GLY A 1 209 ? 30.312 1.35 12.164 1 75.5 209 GLY A O 1
ATOM 1574 N N . LEU A 1 210 ? 28.141 1.61 12.305 1 68.69 210 LEU A N 1
ATOM 1575 C CA . LEU A 1 210 ? 28.125 2.871 11.578 1 68.69 210 LEU A CA 1
ATOM 1576 C C . LEU A 1 210 ? 28.016 4.055 12.531 1 68.69 210 LEU A C 1
ATOM 1578 O O . LEU A 1 210 ? 27.422 3.932 13.602 1 68.69 210 LEU A O 1
ATOM 1582 N N . MET B 1 1 ? -2.4 -26.359 -5.621 1 70.19 1 MET B N 1
ATOM 1583 C CA . MET B 1 1 ? -1.904 -25.281 -6.477 1 70.19 1 MET B CA 1
ATOM 1584 C C . MET B 1 1 ? -1.718 -25.781 -7.91 1 70.19 1 MET B C 1
ATOM 1586 O O . MET B 1 1 ? -1.023 -26.766 -8.148 1 70.19 1 MET B O 1
ATOM 1590 N N . ALA B 1 2 ? -2.639 -25.25 -8.805 1 78.25 2 ALA B N 1
ATOM 1591 C CA . ALA B 1 2 ? -2.521 -25.641 -10.211 1 78.25 2 ALA B CA 1
ATOM 1592 C C . ALA B 1 2 ? -2.201 -24.438 -11.086 1 78.25 2 ALA B C 1
ATOM 1594 O O . ALA B 1 2 ? -2.412 -23.281 -10.68 1 78.25 2 ALA B O 1
ATOM 1595 N N . THR B 1 3 ? -1.48 -24.734 -12.164 1 83.12 3 THR B N 1
ATOM 1596 C CA . THR B 1 3 ? -1.259 -23.719 -13.195 1 83.12 3 THR B CA 1
ATOM 1597 C C . THR B 1 3 ? -2.104 -24.016 -14.438 1 83.12 3 THR B C 1
ATOM 1599 O O . THR B 1 3 ? -2.027 -25.109 -15 1 83.12 3 THR B O 1
ATOM 1602 N N . PHE B 1 4 ? -2.906 -23.062 -14.883 1 81.31 4 PHE B N 1
ATOM 1603 C CA . PHE B 1 4 ? -3.762 -23.266 -16.047 1 81.31 4 PHE B CA 1
ATOM 1604 C C . PHE B 1 4 ? -3.223 -22.484 -17.25 1 81.31 4 PHE B C 1
ATOM 1606 O O . PHE B 1 4 ? -3.023 -21.266 -17.172 1 81.31 4 PHE B O 1
ATOM 1613 N N . LYS B 1 5 ? -3.029 -23.141 -18.281 1 78.38 5 LYS B N 1
ATOM 1614 C CA . LYS B 1 5 ? -2.604 -22.531 -19.547 1 78.38 5 LYS B CA 1
ATOM 1615 C C . LYS B 1 5 ? -3.803 -22.188 -20.422 1 78.38 5 LYS B C 1
ATOM 1617 O O . LYS B 1 5 ? -3.779 -21.203 -21.156 1 78.38 5 LYS B O 1
ATOM 1622 N N . SER B 1 6 ? -4.699 -23.031 -20.297 1 80.94 6 SER B N 1
ATOM 1623 C CA . SER B 1 6 ? -5.98 -22.844 -20.984 1 80.94 6 SER B CA 1
ATOM 1624 C C . SER B 1 6 ? -7.145 -23.188 -20.047 1 80.94 6 SER B C 1
ATOM 1626 O O . SER B 1 6 ? -7.035 -24.078 -19.203 1 80.94 6 SER B O 1
ATOM 1628 N N . LEU B 1 7 ? -8.172 -22.391 -20.25 1 80.88 7 LEU B N 1
ATOM 1629 C CA . LEU B 1 7 ? -9.32 -22.594 -19.375 1 80.88 7 LEU B CA 1
ATOM 1630 C C . LEU B 1 7 ? -10.508 -23.156 -20.156 1 80.88 7 LEU B C 1
ATOM 1632 O O . LEU B 1 7 ? -10.805 -22.672 -21.25 1 80.88 7 LEU B O 1
ATOM 1636 N N . THR B 1 8 ? -11.016 -24.141 -19.609 1 81.5 8 THR B N 1
ATOM 1637 C CA . THR B 1 8 ? -12.258 -24.656 -20.172 1 81.5 8 THR B CA 1
ATOM 1638 C C . THR B 1 8 ? -13.445 -23.797 -19.734 1 81.5 8 THR B C 1
ATOM 1640 O O . THR B 1 8 ? -13.305 -22.938 -18.844 1 81.5 8 THR B O 1
ATOM 1643 N N . GLU B 1 9 ? -14.516 -23.984 -20.359 1 80.06 9 GLU B N 1
ATOM 1644 C CA . GLU B 1 9 ? -15.742 -23.297 -19.953 1 80.06 9 GLU B CA 1
ATOM 1645 C C . GLU B 1 9 ? -16.094 -23.609 -18.5 1 80.06 9 GLU B C 1
ATOM 1647 O O . GLU B 1 9 ? -16.594 -22.75 -17.781 1 80.06 9 GLU B O 1
ATOM 1652 N N . ALA B 1 10 ? -15.906 -24.859 -18.172 1 80.94 10 ALA B N 1
ATOM 1653 C CA . ALA B 1 10 ? -16.188 -25.266 -16.797 1 80.94 10 ALA B CA 1
ATOM 1654 C C . ALA B 1 10 ? -15.297 -24.547 -15.805 1 80.94 10 ALA B C 1
ATOM 1656 O O . ALA B 1 10 ? -15.742 -24.141 -14.727 1 80.94 10 ALA B O 1
ATOM 1657 N N . ASP B 1 11 ? -14.039 -24.375 -16.188 1 83.06 11 ASP B N 1
ATOM 1658 C CA . ASP B 1 11 ? -13.109 -23.609 -15.352 1 83.06 11 ASP B CA 1
ATOM 1659 C C . ASP B 1 11 ? -13.57 -22.172 -15.164 1 83.06 11 ASP B C 1
ATOM 1661 O O . ASP B 1 11 ? -13.609 -21.672 -14.039 1 83.06 11 ASP B O 1
ATOM 1665 N N . LEU B 1 12 ? -13.953 -21.609 -16.203 1 78 12 LEU B N 1
ATOM 1666 C CA . LEU B 1 12 ? -14.375 -20.219 -16.203 1 78 12 LEU B CA 1
ATOM 1667 C C . LEU B 1 12 ? -15.594 -20.016 -15.312 1 78 12 LEU B C 1
ATOM 1669 O O . LEU B 1 12 ? -15.68 -19.031 -14.57 1 78 12 LEU B O 1
ATOM 1673 N N . LEU B 1 13 ? -16.516 -20.969 -15.375 1 76.75 13 LEU B N 1
ATOM 1674 C CA . LEU B 1 13 ? -17.703 -20.906 -14.539 1 76.75 13 LEU B CA 1
ATOM 1675 C C . LEU B 1 13 ? -17.359 -21.047 -13.062 1 76.75 13 LEU B C 1
ATOM 1677 O O . LEU B 1 13 ? -17.875 -20.312 -12.227 1 76.75 13 LEU B O 1
ATOM 1681 N N . SER B 1 14 ? -16.453 -21.922 -12.82 1 78.88 14 SER B N 1
ATOM 1682 C CA . SER B 1 14 ? -16.047 -22.156 -11.445 1 78.88 14 SER B CA 1
ATOM 1683 C C . SER B 1 14 ? -15.312 -20.938 -10.875 1 78.88 14 SER B C 1
ATOM 1685 O O . SER B 1 14 ? -15.445 -20.641 -9.688 1 78.88 14 SER B O 1
ATOM 1687 N N . PHE B 1 15 ? -14.688 -20.281 -11.75 1 77.38 15 PHE B N 1
ATOM 1688 C CA . PHE B 1 15 ? -13.875 -19.156 -11.312 1 77.38 15 PHE B CA 1
ATOM 1689 C C . PHE B 1 15 ? -14.695 -17.875 -11.289 1 77.38 15 PHE B C 1
ATOM 1691 O O . PHE B 1 15 ? -14.195 -16.828 -10.898 1 77.38 15 PHE B O 1
ATOM 1698 N N . SER B 1 16 ? -15.898 -18 -11.633 1 75.12 16 SER B N 1
ATOM 1699 C CA . SER B 1 16 ? -16.766 -16.828 -11.656 1 75.12 16 SER B CA 1
ATOM 1700 C C . SER B 1 16 ? -17.766 -16.859 -10.516 1 75.12 16 SER B C 1
ATOM 1702 O O . SER B 1 16 ? -18.531 -15.914 -10.32 1 75.12 16 SER B O 1
ATOM 1704 N N . THR B 1 17 ? -17.75 -18 -9.836 1 77.62 17 THR B N 1
ATOM 1705 C CA . THR B 1 17 ? -18.719 -18.156 -8.758 1 77.62 17 THR B CA 1
ATOM 1706 C C . THR B 1 17 ? -18.016 -18.172 -7.402 1 77.62 17 THR B C 1
ATOM 1708 O O . THR B 1 17 ? -16.906 -18.688 -7.281 1 77.62 17 THR B O 1
ATOM 1711 N N . GLY B 1 18 ? -18.594 -17.469 -6.496 1 84.81 18 GLY B N 1
ATOM 1712 C CA . GLY B 1 18 ? -18.047 -17.453 -5.152 1 84.81 18 GLY B CA 1
ATOM 1713 C C . GLY B 1 18 ? -17.125 -16.266 -4.902 1 84.81 18 GLY B C 1
ATOM 1714 O O . GLY B 1 18 ? -17.062 -15.344 -5.715 1 84.81 18 GLY B O 1
ATOM 1715 N N . LEU B 1 19 ? -16.484 -16.297 -3.703 1 92.81 19 LEU B N 1
ATOM 1716 C CA . LEU B 1 19 ? -15.562 -15.234 -3.32 1 92.81 19 LEU B CA 1
ATOM 1717 C C . LEU B 1 19 ? -14.156 -15.531 -3.844 1 92.81 19 LEU B C 1
ATOM 1719 O O . LEU B 1 19 ? -13.344 -16.141 -3.146 1 92.81 19 LEU B O 1
ATOM 1723 N N . ILE B 1 20 ? -13.93 -15.086 -5.109 1 95.31 20 ILE B N 1
ATOM 1724 C CA . ILE B 1 20 ? -12.656 -15.336 -5.777 1 95.31 20 ILE B CA 1
ATOM 1725 C C . ILE B 1 20 ? -11.82 -14.055 -5.793 1 95.31 20 ILE B C 1
ATOM 1727 O O . ILE B 1 20 ? -12.297 -13.008 -6.227 1 95.31 20 ILE B O 1
ATOM 1731 N N . ALA B 1 21 ? -10.617 -14.195 -5.289 1 97.75 21 ALA B N 1
ATOM 1732 C CA . ALA B 1 21 ? -9.688 -13.07 -5.367 1 97.75 21 ALA B CA 1
ATOM 1733 C C . ALA B 1 21 ? -8.766 -13.195 -6.578 1 97.75 21 ALA B C 1
ATOM 1735 O O . ALA B 1 21 ? -8.047 -14.18 -6.711 1 97.75 21 ALA B O 1
ATOM 1736 N N . GLY B 1 22 ? -8.867 -12.234 -7.461 1 97.56 22 GLY B N 1
ATOM 1737 C CA . GLY B 1 22 ? -7.852 -12.109 -8.5 1 97.56 22 GLY B CA 1
ATOM 1738 C C . GLY B 1 22 ? -6.629 -11.336 -8.047 1 97.56 22 GLY B C 1
ATOM 1739 O O . GLY B 1 22 ? -6.742 -10.344 -7.324 1 97.56 22 GLY B O 1
ATOM 1740 N N . VAL B 1 23 ? -5.422 -11.805 -8.469 1 98.25 23 VAL B N 1
ATOM 1741 C CA . VAL B 1 23 ? -4.172 -11.18 -8.055 1 98.25 23 VAL B CA 1
ATOM 1742 C C . VAL B 1 23 ? -3.281 -10.953 -9.273 1 98.25 23 VAL B C 1
ATOM 1744 O O . VAL B 1 23 ? -3.139 -11.836 -10.117 1 98.25 23 VAL B O 1
ATOM 1747 N N . ASP B 1 24 ? -2.734 -9.773 -9.375 1 97.25 24 ASP B N 1
ATOM 1748 C CA . ASP B 1 24 ? -1.757 -9.438 -10.406 1 97.25 24 ASP B CA 1
ATOM 1749 C C . ASP B 1 24 ? -0.733 -8.43 -9.891 1 97.25 24 ASP B C 1
ATOM 1751 O O . ASP B 1 24 ? -0.984 -7.738 -8.906 1 97.25 24 ASP B O 1
ATOM 1755 N N . GLU B 1 25 ? 0.398 -8.43 -10.562 1 97.5 25 GLU B N 1
ATOM 1756 C CA . GLU B 1 25 ? 1.474 -7.523 -10.164 1 97.5 25 GLU B CA 1
ATOM 1757 C C . GLU B 1 25 ? 1.844 -6.57 -11.297 1 97.5 25 GLU B C 1
ATOM 1759 O O . GLU B 1 25 ? 1.499 -6.812 -12.453 1 97.5 25 GLU B O 1
ATOM 1764 N N . VAL B 1 26 ? 2.5 -5.477 -10.953 1 96.75 26 VAL B N 1
ATOM 1765 C CA . VAL B 1 26 ? 3.102 -4.543 -11.906 1 96.75 26 VAL B CA 1
ATOM 1766 C C . VAL B 1 26 ? 4.445 -4.059 -11.367 1 96.75 26 VAL B C 1
ATOM 1768 O O . VAL B 1 26 ? 4.641 -3.965 -10.156 1 96.75 26 VAL B O 1
ATOM 1771 N N . GLY B 1 27 ? 5.375 -3.867 -12.25 1 97.31 27 GLY B N 1
ATOM 1772 C CA . GLY B 1 27 ? 6.621 -3.217 -11.883 1 97.31 27 GLY B CA 1
ATOM 1773 C C . GLY B 1 27 ? 7.742 -4.199 -11.594 1 97.31 27 GLY B C 1
ATOM 1774 O O . GLY B 1 27 ? 8.57 -3.959 -10.711 1 97.31 27 GLY B O 1
ATOM 1775 N N . ARG B 1 28 ? 7.801 -5.223 -12.266 1 97 28 ARG B N 1
ATOM 1776 C CA . ARG B 1 28 ? 8.914 -6.156 -12.109 1 97 28 ARG B CA 1
ATOM 1777 C C . ARG B 1 28 ? 10.148 -5.668 -12.859 1 97 28 ARG B C 1
ATOM 1779 O O . ARG B 1 28 ? 11.273 -5.926 -12.438 1 97 28 ARG B O 1
ATOM 1786 N N . GLY B 1 29 ? 9.992 -4.945 -13.82 1 96.25 29 GLY B N 1
ATOM 1787 C CA . GLY B 1 29 ? 11.078 -4.59 -14.719 1 96.25 29 GLY B CA 1
ATOM 1788 C C . GLY B 1 29 ? 11.734 -3.27 -14.367 1 96.25 29 GLY B C 1
ATOM 1789 O O . GLY B 1 29 ? 12.898 -3.039 -14.711 1 96.25 29 GLY B O 1
ATOM 1790 N N . PRO B 1 30 ? 11.094 -2.371 -13.719 1 97.69 30 PRO B N 1
ATOM 1791 C CA . PRO B 1 30 ? 11.672 -1.059 -13.422 1 97.69 30 PRO B CA 1
ATOM 1792 C C . PRO B 1 30 ? 12.938 -1.152 -12.57 1 97.69 30 PRO B C 1
ATOM 1794 O O . PRO B 1 30 ? 13.102 -2.109 -11.805 1 97.69 30 PRO B O 1
ATOM 1797 N N . LEU B 1 31 ? 13.758 -0.061 -12.641 1 97.44 31 LEU B N 1
ATOM 1798 C CA . LEU B 1 31 ? 15.031 0.009 -11.922 1 97.44 31 LEU B CA 1
ATOM 1799 C C . LEU B 1 31 ? 14.844 0.655 -10.555 1 97.44 31 LEU B C 1
ATOM 1801 O O . LEU B 1 31 ? 15.734 0.58 -9.703 1 97.44 31 LEU B O 1
ATOM 1805 N N . VAL B 1 32 ? 13.734 1.286 -10.375 1 96.5 32 VAL B N 1
ATOM 1806 C CA . VAL B 1 32 ? 13.484 2.068 -9.164 1 96.5 32 VAL B CA 1
ATOM 1807 C C . VAL B 1 32 ? 12.047 1.851 -8.703 1 96.5 32 VAL B C 1
ATOM 1809 O O . VAL B 1 32 ? 11.156 1.593 -9.523 1 96.5 32 VAL B O 1
ATOM 1812 N N . GLY B 1 33 ? 11.867 1.898 -7.359 1 95.81 33 GLY B N 1
ATOM 1813 C CA . GLY B 1 33 ? 10.516 1.834 -6.812 1 95.81 33 GLY B CA 1
ATOM 1814 C C . GLY B 1 33 ? 10.078 0.422 -6.477 1 95.81 33 GLY B C 1
ATOM 1815 O O . GLY B 1 33 ? 10.797 -0.541 -6.754 1 95.81 33 GLY B O 1
ATOM 1816 N N . ASP B 1 34 ? 8.883 0.322 -5.953 1 97.44 34 ASP B N 1
ATOM 1817 C CA . ASP B 1 34 ? 8.352 -0.946 -5.457 1 97.44 34 ASP B CA 1
ATOM 1818 C C . ASP B 1 34 ? 7.781 -1.783 -6.602 1 97.44 34 ASP B C 1
ATOM 1820 O O . ASP B 1 34 ? 7.398 -1.244 -7.641 1 97.44 34 ASP B O 1
ATOM 1824 N N . VAL B 1 35 ? 7.855 -3.078 -6.422 1 98.31 35 VAL B N 1
ATOM 1825 C CA . VAL B 1 35 ? 6.895 -3.906 -7.141 1 98.31 35 VAL B CA 1
ATOM 1826 C C . VAL B 1 35 ? 5.551 -3.885 -6.414 1 98.31 35 VAL B C 1
ATOM 1828 O O . VAL B 1 35 ? 5.5 -3.992 -5.188 1 98.31 35 VAL B O 1
ATOM 1831 N N . VAL B 1 36 ? 4.504 -3.643 -7.168 1 98.25 36 VAL B N 1
ATOM 1832 C CA . VAL B 1 36 ? 3.182 -3.447 -6.582 1 98.25 36 VAL B CA 1
ATOM 1833 C C . VAL B 1 36 ? 2.244 -4.559 -7.047 1 98.25 36 VAL B C 1
ATOM 1835 O O . VAL B 1 36 ? 2.264 -4.949 -8.219 1 98.25 36 VAL B O 1
ATOM 1838 N N . THR B 1 37 ? 1.485 -5.102 -6.109 1 98.19 37 THR B N 1
ATOM 1839 C CA . THR B 1 37 ? 0.476 -6.117 -6.379 1 98.19 37 THR B CA 1
ATOM 1840 C C . THR B 1 37 ? -0.889 -5.68 -5.855 1 98.19 37 THR B C 1
ATOM 1842 O O . THR B 1 37 ? -0.976 -4.801 -4.996 1 98.19 37 THR B O 1
ATOM 1845 N N . ALA B 1 38 ? -1.875 -6.25 -6.461 1 98.44 38 ALA B N 1
ATOM 1846 C CA . ALA B 1 38 ? -3.223 -6.023 -5.945 1 98.44 38 ALA B CA 1
ATOM 1847 C C . ALA B 1 38 ? -4.02 -7.328 -5.906 1 98.44 38 ALA B C 1
ATOM 1849 O O . ALA B 1 38 ? -3.775 -8.234 -6.707 1 98.44 38 ALA B O 1
ATOM 1850 N N . ALA B 1 39 ? -4.875 -7.418 -4.945 1 98.56 39 ALA B N 1
ATOM 1851 C CA . ALA B 1 39 ? -5.895 -8.461 -4.836 1 98.56 39 ALA B CA 1
ATOM 1852 C C . ALA B 1 39 ? -7.297 -7.859 -4.852 1 98.56 39 ALA B C 1
ATOM 1854 O O . ALA B 1 39 ? -7.57 -6.879 -4.156 1 98.56 39 ALA B O 1
ATOM 1855 N N . VAL B 1 40 ? -8.188 -8.484 -5.672 1 98.06 40 VAL B N 1
ATOM 1856 C CA . VAL B 1 40 ? -9.523 -7.926 -5.824 1 98.06 40 VAL B CA 1
ATOM 1857 C C . VAL B 1 40 ? -10.562 -9.047 -5.77 1 98.06 40 VAL B C 1
ATOM 1859 O O . VAL B 1 40 ? -10.383 -10.094 -6.395 1 98.06 40 VAL B O 1
ATOM 1862 N N . ILE B 1 41 ? -11.578 -8.859 -4.992 1 97.31 41 ILE B N 1
ATOM 1863 C CA . ILE B 1 41 ? -12.797 -9.664 -5.031 1 97.31 41 ILE B CA 1
ATOM 1864 C C . ILE B 1 41 ? -13.945 -8.836 -5.598 1 97.31 41 ILE B C 1
ATOM 1866 O O . ILE B 1 41 ? -14.352 -7.832 -5.004 1 97.31 41 ILE B O 1
ATOM 1870 N N . LEU B 1 42 ? -14.477 -9.289 -6.695 1 96.31 42 LEU B N 1
ATOM 1871 C CA . LEU B 1 42 ? -15.547 -8.555 -7.359 1 96.31 42 LEU B CA 1
ATOM 1872 C C . LEU B 1 42 ? -16.906 -8.938 -6.781 1 96.31 42 LEU B C 1
ATOM 1874 O O . LEU B 1 42 ? -17.062 -10.023 -6.219 1 96.31 42 LEU B O 1
ATOM 1878 N N . ASP B 1 43 ? -17.797 -8.008 -6.91 1 95.12 43 ASP B N 1
ATOM 1879 C CA . ASP B 1 43 ? -19.188 -8.234 -6.543 1 95.12 43 ASP B CA 1
ATOM 1880 C C . ASP B 1 43 ? -20 -8.703 -7.746 1 95.12 43 ASP B C 1
ATOM 1882 O O . ASP B 1 43 ? -20.219 -7.934 -8.688 1 95.12 43 ASP B O 1
ATOM 1886 N N . PRO B 1 44 ? -20.5 -9.922 -7.715 1 91.81 44 PRO B N 1
ATOM 1887 C CA . PRO B 1 44 ? -21.281 -10.398 -8.859 1 91.81 44 PRO B CA 1
ATOM 1888 C C . PRO B 1 44 ? -22.547 -9.57 -9.102 1 91.81 44 PRO B C 1
ATOM 1890 O O . PRO B 1 44 ? -23.078 -9.562 -10.211 1 91.81 44 PRO B O 1
ATOM 1893 N N . ASN B 1 45 ? -23.031 -8.859 -8.086 1 93.19 45 ASN B N 1
ATOM 1894 C CA . ASN B 1 45 ? -24.25 -8.062 -8.203 1 93.19 45 ASN B CA 1
ATOM 1895 C C . ASN B 1 45 ? -23.953 -6.672 -8.766 1 93.19 45 ASN B C 1
ATOM 1897 O O . ASN B 1 45 ? -24.875 -5.906 -9.055 1 93.19 45 ASN B O 1
ATOM 1901 N N . LYS B 1 46 ? -22.688 -6.32 -8.859 1 94.56 46 LYS B N 1
ATOM 1902 C CA . LYS B 1 46 ? -22.25 -5.043 -9.422 1 94.56 46 LYS B CA 1
ATOM 1903 C C . LYS B 1 46 ? -21.203 -5.242 -10.516 1 94.56 46 LYS B C 1
ATOM 1905 O O . LYS B 1 46 ? -20.062 -4.832 -10.359 1 94.56 46 LYS B O 1
ATOM 1910 N N . PRO B 1 47 ? -21.609 -5.758 -11.617 1 92 47 PRO B N 1
ATOM 1911 C CA . PRO B 1 47 ? -20.656 -6.078 -12.688 1 92 47 PRO B CA 1
ATOM 1912 C C . PRO B 1 47 ? -19.938 -4.844 -13.227 1 92 47 PRO B C 1
ATOM 1914 O O . PRO B 1 47 ? -20.516 -3.758 -13.266 1 92 47 PRO B O 1
ATOM 1917 N N . ILE B 1 48 ? -18.75 -4.984 -13.641 1 93.44 48 ILE B N 1
ATOM 1918 C CA . ILE B 1 48 ? -17.922 -3.941 -14.234 1 93.44 48 ILE B CA 1
ATOM 1919 C C . ILE B 1 48 ? -17.594 -4.305 -15.68 1 93.44 48 ILE B C 1
ATOM 1921 O O . ILE B 1 48 ? -17 -5.355 -15.945 1 93.44 48 ILE B O 1
ATOM 1925 N N . SER B 1 49 ? -17.891 -3.484 -16.562 1 90.5 49 SER B N 1
ATOM 1926 C CA . SER B 1 49 ? -17.625 -3.727 -17.984 1 90.5 49 SER B CA 1
ATOM 1927 C C . SER B 1 49 ? -16.219 -3.273 -18.359 1 90.5 49 SER B C 1
ATOM 1929 O O . SER B 1 49 ? -15.688 -2.309 -17.797 1 90.5 49 SER B O 1
ATOM 1931 N N . GLY B 1 50 ? -15.531 -4.016 -19.234 1 88.19 50 GLY B N 1
ATOM 1932 C CA . GLY B 1 50 ? -14.258 -3.574 -19.766 1 88.19 50 GLY B CA 1
ATOM 1933 C C . GLY B 1 50 ? -13.062 -4.215 -19.094 1 88.19 50 GLY B C 1
ATOM 1934 O O . GLY B 1 50 ? -11.922 -3.848 -19.359 1 88.19 50 GLY B O 1
ATOM 1935 N N . LEU B 1 51 ? -13.227 -5.168 -18.172 1 87.44 51 LEU B N 1
ATOM 1936 C CA . LEU B 1 51 ? -12.125 -5.801 -17.453 1 87.44 51 LEU B CA 1
ATOM 1937 C C . LEU B 1 51 ? -11.469 -6.879 -18.312 1 87.44 51 LEU B C 1
ATOM 1939 O O . LEU B 1 51 ? -10.484 -7.492 -17.891 1 87.44 51 LEU B O 1
ATOM 1943 N N . ASN B 1 52 ? -11.57 -7.137 -19.484 1 73.69 52 ASN B N 1
ATOM 1944 C CA . ASN B 1 52 ? -10.93 -8.18 -20.281 1 73.69 52 ASN B CA 1
ATOM 1945 C C . ASN B 1 52 ? -10.047 -7.586 -21.359 1 73.69 52 ASN B C 1
ATOM 1947 O O . ASN B 1 52 ? -9.516 -8.312 -22.203 1 73.69 52 ASN B O 1
ATOM 1951 N N . ASP B 1 53 ? -9.68 -6.367 -21.266 1 67.56 53 ASP B N 1
ATOM 1952 C CA . ASP B 1 53 ? -8.867 -5.707 -22.281 1 67.56 53 ASP B CA 1
ATOM 1953 C C . ASP B 1 53 ? -7.797 -4.824 -21.641 1 67.56 53 ASP B C 1
ATOM 1955 O O . ASP B 1 53 ? -7.457 -3.764 -22.172 1 67.56 53 ASP B O 1
ATOM 1959 N N . SER B 1 54 ? -7.223 -5.242 -20.594 1 62.69 54 SER B N 1
ATOM 1960 C CA . SER B 1 54 ? -6.488 -4.328 -19.719 1 62.69 54 SER B CA 1
ATOM 1961 C C . SER B 1 54 ? -5.219 -3.824 -20.406 1 62.69 54 SER B C 1
ATOM 1963 O O . SER B 1 54 ? -4.805 -2.684 -20.188 1 62.69 54 SER B O 1
ATOM 1965 N N . LYS B 1 55 ? -4.59 -4.629 -21.109 1 59.34 55 LYS B N 1
ATOM 1966 C CA . LYS B 1 55 ? -3.297 -4.258 -21.688 1 59.34 55 LYS B CA 1
ATOM 1967 C C . LYS B 1 55 ? -3.473 -3.312 -22.859 1 59.34 55 LYS B C 1
ATOM 1969 O O . LYS B 1 55 ? -2.527 -2.627 -23.266 1 59.34 55 LYS B O 1
ATOM 1974 N N . LYS B 1 56 ? -4.605 -3.168 -23.125 1 71.88 56 LYS B N 1
ATOM 1975 C CA . LYS B 1 56 ? -4.867 -2.301 -24.281 1 71.88 56 LYS B CA 1
ATOM 1976 C C . LYS B 1 56 ? -5.594 -1.029 -23.844 1 71.88 56 LYS B C 1
ATOM 1978 O O . LYS B 1 56 ? -5.984 -0.218 -24.688 1 71.88 56 LYS B O 1
ATOM 1983 N N . LEU B 1 57 ? -5.645 -0.864 -22.625 1 85.69 57 LEU B N 1
ATOM 1984 C CA . LEU B 1 57 ? -6.43 0.264 -22.141 1 85.69 57 LEU B CA 1
ATOM 1985 C C . LEU B 1 57 ? -5.59 1.535 -22.094 1 85.69 57 LEU B C 1
ATOM 1987 O O . LEU B 1 57 ? -4.406 1.489 -21.75 1 85.69 57 LEU B O 1
ATOM 1991 N N . SER B 1 58 ? -6.238 2.633 -22.469 1 88.88 58 SER B N 1
ATOM 1992 C CA . SER B 1 58 ? -5.625 3.943 -22.281 1 88.88 58 SER B CA 1
ATOM 1993 C C . SER B 1 58 ? -5.539 4.305 -20.797 1 88.88 58 SER B C 1
ATOM 1995 O O . SER B 1 58 ? -6.227 3.705 -19.969 1 88.88 58 SER B O 1
ATOM 1997 N N . GLU B 1 59 ? -4.664 5.242 -20.562 1 90.25 59 GLU B N 1
ATOM 1998 C CA . GLU B 1 59 ? -4.512 5.719 -19.188 1 90.25 59 GLU B CA 1
ATOM 1999 C C . GLU B 1 59 ? -5.836 6.242 -18.641 1 90.25 59 GLU B C 1
ATOM 2001 O O . GLU B 1 59 ? -6.195 5.949 -17.5 1 90.25 59 GLU B O 1
ATOM 2006 N N . LYS B 1 60 ? -6.512 6.984 -19.438 1 91.06 60 LYS B N 1
ATOM 2007 C CA . LYS B 1 60 ? -7.793 7.547 -19.016 1 91.06 60 LYS B CA 1
ATOM 2008 C C . LYS B 1 60 ? -8.789 6.441 -18.688 1 91.06 60 LYS B C 1
ATOM 2010 O O . LYS B 1 60 ? -9.492 6.516 -17.672 1 91.06 60 LYS B O 1
ATOM 2015 N N . ARG B 1 61 ? -8.867 5.504 -19.516 1 92.81 61 ARG B N 1
ATOM 2016 C CA . ARG B 1 61 ? -9.781 4.391 -19.297 1 92.81 61 ARG B CA 1
ATOM 2017 C C . ARG B 1 61 ? -9.383 3.586 -18.062 1 92.81 61 ARG B C 1
ATOM 2019 O O . ARG B 1 61 ? -10.234 3.125 -17.312 1 92.81 61 ARG B O 1
ATOM 2026 N N . ARG B 1 62 ? -8.125 3.424 -17.891 1 94.12 62 ARG B N 1
ATOM 2027 C CA . ARG B 1 62 ? -7.621 2.717 -16.719 1 94.12 62 ARG B CA 1
ATOM 2028 C C . ARG B 1 62 ? -8.016 3.439 -15.438 1 94.12 62 ARG B C 1
ATOM 2030 O O . ARG B 1 62 ? -8.383 2.801 -14.445 1 94.12 62 ARG B O 1
ATOM 2037 N N . GLU B 1 63 ? -7.891 4.738 -15.438 1 94.19 63 GLU B N 1
ATOM 2038 C CA . GLU B 1 63 ? -8.273 5.535 -14.281 1 94.19 63 GLU B CA 1
ATOM 2039 C C . GLU B 1 63 ? -9.766 5.395 -13.984 1 94.19 63 GLU B C 1
ATOM 2041 O O . GLU B 1 63 ? -10.172 5.301 -12.828 1 94.19 63 GLU B O 1
ATOM 2046 N N . ALA B 1 64 ? -10.547 5.387 -15.047 1 94.5 64 ALA B N 1
ATOM 2047 C CA . ALA B 1 64 ? -11.984 5.23 -14.883 1 94.5 64 ALA B CA 1
ATOM 2048 C C . ALA B 1 64 ? -12.32 3.861 -14.297 1 94.5 64 ALA B C 1
ATOM 2050 O O . ALA B 1 64 ? -13.188 3.75 -13.422 1 94.5 64 ALA B O 1
ATOM 2051 N N . LEU B 1 65 ? -11.672 2.893 -14.812 1 95.94 65 LEU B N 1
ATOM 2052 C CA . LEU B 1 65 ? -11.906 1.543 -14.305 1 95.94 65 LEU B CA 1
ATOM 2053 C C . LEU B 1 65 ? -11.414 1.408 -12.867 1 95.94 65 LEU B C 1
ATOM 2055 O O . LEU B 1 65 ? -12.039 0.729 -12.055 1 95.94 65 LEU B O 1
ATOM 2059 N N . PHE B 1 66 ? -10.281 2.018 -12.594 1 96.94 66 PHE B N 1
ATOM 2060 C CA . PHE B 1 66 ? -9.789 2.053 -11.227 1 96.94 66 PHE B CA 1
ATOM 2061 C C . PHE B 1 66 ? -10.867 2.562 -10.273 1 96.94 66 PHE B C 1
ATOM 2063 O O . PHE B 1 66 ? -11.148 1.931 -9.258 1 96.94 66 PHE B O 1
ATOM 2070 N N . ASP B 1 67 ? -11.5 3.684 -10.617 1 95.81 67 ASP B N 1
ATOM 2071 C CA . ASP B 1 67 ? -12.547 4.281 -9.797 1 95.81 67 ASP B CA 1
ATOM 2072 C C . ASP B 1 67 ? -13.734 3.332 -9.641 1 95.81 67 ASP B C 1
ATOM 2074 O O . ASP B 1 67 ? -14.266 3.172 -8.539 1 95.81 67 ASP B O 1
ATOM 2078 N N . GLU B 1 68 ? -14.094 2.754 -10.711 1 96 68 GLU B N 1
ATOM 2079 C CA . GLU B 1 68 ? -15.234 1.85 -10.703 1 96 68 GLU B CA 1
ATOM 2080 C C . GLU B 1 68 ? -14.961 0.615 -9.852 1 96 68 GLU B C 1
ATOM 2082 O O . GLU B 1 68 ? -15.836 0.153 -9.117 1 96 68 GLU B O 1
ATOM 2087 N N . ILE B 1 69 ? -13.758 0.071 -9.945 1 96.56 69 ILE B N 1
ATOM 2088 C CA . ILE B 1 69 ? -13.391 -1.1 -9.156 1 96.56 69 ILE B CA 1
ATOM 2089 C C . ILE B 1 69 ? -13.406 -0.75 -7.672 1 96.56 69 ILE B C 1
ATOM 2091 O O . ILE B 1 69 ? -13.969 -1.49 -6.859 1 96.56 69 ILE B O 1
ATOM 2095 N N . CYS B 1 70 ? -12.812 0.369 -7.34 1 94.62 70 CYS B N 1
ATOM 2096 C CA . CYS B 1 70 ? -12.797 0.811 -5.949 1 94.62 70 CYS B CA 1
ATOM 2097 C C . CYS B 1 70 ? -14.211 0.948 -5.402 1 94.62 70 CYS B C 1
ATOM 2099 O O . CYS B 1 70 ? -14.461 0.644 -4.234 1 94.62 70 CYS B O 1
ATOM 2101 N N . ASP B 1 71 ? -15.102 1.31 -6.238 1 92.62 71 ASP B N 1
ATOM 2102 C CA . ASP B 1 71 ? -16.484 1.583 -5.828 1 92.62 71 ASP B CA 1
ATOM 2103 C C . ASP B 1 71 ? -17.297 0.293 -5.742 1 92.62 71 ASP B C 1
ATOM 2105 O O . ASP B 1 71 ? -18.094 0.121 -4.828 1 92.62 71 ASP B O 1
ATOM 2109 N N . LYS B 1 72 ? -17.062 -0.61 -6.684 1 94.94 72 LYS B N 1
ATOM 2110 C CA . LYS B 1 72 ? -18.031 -1.679 -6.875 1 94.94 72 LYS B CA 1
ATOM 2111 C C . LYS B 1 72 ? -17.516 -3.006 -6.336 1 94.94 72 LYS B C 1
ATOM 2113 O O . LYS B 1 72 ? -18.297 -3.926 -6.074 1 94.94 72 LYS B O 1
ATOM 2118 N N . ALA B 1 73 ? -16.219 -3.191 -6.281 1 95.88 73 ALA B N 1
ATOM 2119 C CA . ALA B 1 73 ? -15.695 -4.457 -5.785 1 95.88 73 ALA B CA 1
ATOM 2120 C C . ALA B 1 73 ? -16.109 -4.699 -4.34 1 95.88 73 ALA B C 1
ATOM 2122 O O . ALA B 1 73 ? -16.344 -3.75 -3.586 1 95.88 73 ALA B O 1
ATOM 2123 N N . LEU B 1 74 ? -16.219 -6.02 -3.961 1 94.69 74 LEU B N 1
ATOM 2124 C CA . LEU B 1 74 ? -16.453 -6.336 -2.557 1 94.69 74 LEU B CA 1
ATOM 2125 C C . LEU B 1 74 ? -15.289 -5.867 -1.692 1 94.69 74 LEU B C 1
ATOM 2127 O O . LEU B 1 74 ? -15.5 -5.355 -0.589 1 94.69 74 LEU B O 1
ATOM 2131 N N . CYS B 1 75 ? -14.133 -6.09 -2.215 1 94.38 75 CYS B N 1
ATOM 2132 C CA . CYS B 1 75 ? -12.945 -5.574 -1.534 1 94.38 75 CYS B CA 1
ATOM 2133 C C . CYS B 1 75 ? -11.727 -5.648 -2.439 1 94.38 75 CYS B C 1
ATOM 2135 O O . CYS B 1 75 ? -11.719 -6.379 -3.432 1 94.38 75 CYS B O 1
ATOM 2137 N N . TYR B 1 76 ? -10.781 -4.863 -2.127 1 97.31 76 TYR B N 1
ATOM 2138 C CA . TYR B 1 76 ? -9.477 -4.863 -2.773 1 97.31 76 TYR B CA 1
ATOM 2139 C C . TYR B 1 76 ? -8.391 -4.398 -1.811 1 97.31 76 TYR B C 1
ATOM 2141 O O . TYR B 1 76 ? -8.664 -3.664 -0.86 1 97.31 76 TYR B O 1
ATOM 2149 N N . GLN B 1 77 ? -7.203 -4.895 -2.078 1 97.25 77 GLN B N 1
ATOM 2150 C CA . GLN B 1 77 ? -6.031 -4.48 -1.312 1 97.25 77 GLN B CA 1
ATOM 2151 C C . GLN B 1 77 ? -4.785 -4.449 -2.189 1 97.25 77 GLN B C 1
ATOM 2153 O O . GLN B 1 77 ? -4.688 -5.191 -3.17 1 97.25 77 GLN B O 1
ATOM 2158 N N . VAL B 1 78 ? -3.91 -3.547 -1.801 1 97.38 78 VAL B N 1
ATOM 2159 C CA . VAL B 1 78 ? -2.633 -3.41 -2.492 1 97.38 78 VAL B CA 1
ATOM 2160 C C . VAL B 1 78 ? -1.504 -3.914 -1.597 1 97.38 78 VAL B C 1
ATOM 2162 O O . VAL B 1 78 ? -1.502 -3.664 -0.39 1 97.38 78 VAL B O 1
ATOM 2165 N N . GLY B 1 79 ? -0.653 -4.723 -2.18 1 96.38 79 GLY B N 1
ATOM 2166 C CA . GLY B 1 79 ? 0.601 -5.133 -1.57 1 96.38 79 GLY B CA 1
ATOM 2167 C C . GLY B 1 79 ? 1.82 -4.691 -2.359 1 96.38 79 GLY B C 1
ATOM 2168 O O . GLY B 1 79 ? 1.727 -4.426 -3.559 1 96.38 79 GLY B O 1
ATOM 2169 N N . ARG B 1 80 ? 2.893 -4.637 -1.682 1 96.31 80 ARG B N 1
ATOM 2170 C CA . ARG B 1 80 ? 4.102 -4.207 -2.375 1 96.31 80 ARG B CA 1
ATOM 2171 C C . ARG B 1 80 ? 5.348 -4.789 -1.717 1 96.31 80 ARG B C 1
ATOM 2173 O O . ARG B 1 80 ? 5.281 -5.301 -0.598 1 96.31 80 ARG B O 1
ATOM 2180 N N . ALA B 1 81 ? 6.379 -4.762 -2.406 1 96.5 81 ALA B N 1
ATOM 2181 C CA . ALA B 1 81 ? 7.723 -5.035 -1.913 1 96.5 81 ALA B CA 1
ATOM 2182 C C . ALA B 1 81 ? 8.695 -3.941 -2.344 1 96.5 81 ALA B C 1
ATOM 2184 O O . ALA B 1 81 ? 8.711 -3.533 -3.508 1 96.5 81 ALA B O 1
ATOM 2185 N N . SER B 1 82 ? 9.484 -3.516 -1.413 1 95.81 82 SER B N 1
ATOM 2186 C CA . SER B 1 82 ? 10.383 -2.381 -1.602 1 95.81 82 SER B CA 1
ATOM 2187 C C . SER B 1 82 ? 11.641 -2.791 -2.359 1 95.81 82 SER B C 1
ATOM 2189 O O . SER B 1 82 ? 11.93 -3.982 -2.494 1 95.81 82 SER B O 1
ATOM 2191 N N . PRO B 1 83 ? 12.406 -1.743 -2.873 1 94.75 83 PRO B N 1
ATOM 2192 C CA . PRO B 1 83 ? 13.688 -2.037 -3.512 1 94.75 83 PRO B CA 1
ATOM 2193 C C . PRO B 1 83 ? 14.641 -2.805 -2.596 1 94.75 83 PRO B C 1
ATOM 2195 O O . PRO B 1 83 ? 15.336 -3.715 -3.051 1 94.75 83 PRO B O 1
ATOM 2198 N N . ALA B 1 84 ? 14.609 -2.51 -1.327 1 91.25 84 ALA B N 1
ATOM 2199 C CA . ALA B 1 84 ? 15.453 -3.229 -0.374 1 91.25 84 ALA B CA 1
ATOM 2200 C C . ALA B 1 84 ? 15.055 -4.699 -0.29 1 91.25 84 ALA B C 1
ATOM 2202 O O . ALA B 1 84 ? 15.914 -5.578 -0.237 1 91.25 84 ALA B O 1
ATOM 2203 N N . GLU B 1 85 ? 13.805 -4.949 -0.244 1 93.62 85 GLU B N 1
ATOM 2204 C CA . GLU B 1 85 ? 13.312 -6.32 -0.228 1 93.62 85 GLU B CA 1
ATOM 2205 C C . GLU B 1 85 ? 13.641 -7.043 -1.532 1 93.62 85 GLU B C 1
ATOM 2207 O O . GLU B 1 85 ? 13.969 -8.234 -1.524 1 93.62 85 GLU B O 1
ATOM 2212 N N . ILE B 1 86 ? 13.492 -6.301 -2.613 1 95.94 86 ILE B N 1
ATOM 2213 C CA . ILE B 1 86 ? 13.82 -6.859 -3.92 1 95.94 86 ILE B CA 1
ATOM 2214 C C . ILE B 1 86 ? 15.297 -7.246 -3.965 1 95.94 86 ILE B C 1
ATOM 2216 O O . ILE B 1 86 ? 15.648 -8.32 -4.453 1 95.94 86 ILE B O 1
ATOM 2220 N N . ASP B 1 87 ? 16.125 -6.426 -3.461 1 92.88 87 ASP B N 1
ATOM 2221 C CA . ASP B 1 87 ? 17.562 -6.691 -3.451 1 92.88 87 ASP B CA 1
ATOM 2222 C C . ASP B 1 87 ? 17.891 -7.875 -2.545 1 92.88 87 ASP B C 1
ATOM 2224 O O . ASP B 1 87 ? 18.812 -8.641 -2.83 1 92.88 87 ASP B O 1
ATOM 2228 N N . GLU B 1 88 ? 17.125 -8.047 -1.509 1 90.38 88 GLU B N 1
ATOM 2229 C CA . GLU B 1 88 ? 17.359 -9.102 -0.532 1 90.38 88 GLU B CA 1
ATOM 2230 C C . GLU B 1 88 ? 16.812 -10.438 -1.021 1 90.38 88 GLU B C 1
ATOM 2232 O O . GLU B 1 88 ? 17.469 -11.477 -0.895 1 90.38 88 GLU B O 1
ATOM 2237 N N . LEU B 1 89 ? 15.648 -10.5 -1.634 1 93.75 89 LEU B N 1
ATOM 2238 C CA . LEU B 1 89 ? 14.922 -11.734 -1.909 1 93.75 89 LEU B CA 1
ATOM 2239 C C . LEU B 1 89 ? 15.008 -12.094 -3.389 1 93.75 89 LEU B C 1
ATOM 2241 O O . LEU B 1 89 ? 14.68 -13.219 -3.775 1 93.75 89 LEU B O 1
ATOM 2245 N N . ASN B 1 90 ? 15.406 -11.125 -4.172 1 95.06 90 ASN B N 1
ATOM 2246 C CA . ASN B 1 90 ? 15.289 -11.117 -5.625 1 95.06 90 ASN B CA 1
ATOM 2247 C C . ASN B 1 90 ? 13.867 -10.781 -6.07 1 95.06 90 ASN B C 1
ATOM 2249 O O . ASN B 1 90 ? 12.938 -10.797 -5.262 1 95.06 90 ASN B O 1
ATOM 2253 N N . ILE B 1 91 ? 13.719 -10.461 -7.32 1 96.69 91 ILE B N 1
ATOM 2254 C CA . ILE B 1 91 ? 12.5 -9.852 -7.832 1 96.69 91 ILE B CA 1
ATOM 2255 C C . ILE B 1 91 ? 11.359 -10.867 -7.797 1 96.69 91 ILE B C 1
ATOM 2257 O O . ILE B 1 91 ? 10.211 -10.516 -7.523 1 96.69 91 ILE B O 1
ATOM 2261 N N . LEU B 1 92 ? 11.625 -12.125 -8.062 1 96.12 92 LEU B N 1
ATOM 2262 C CA . LEU B 1 92 ? 10.594 -13.156 -8.055 1 96.12 92 LEU B CA 1
ATOM 2263 C C . LEU B 1 92 ? 9.992 -13.32 -6.664 1 96.12 92 LEU B C 1
ATOM 2265 O O . LEU B 1 92 ? 8.781 -13.18 -6.488 1 96.12 92 LEU B O 1
ATOM 2269 N N . HIS B 1 93 ? 10.82 -13.5 -5.691 1 96.06 93 HIS B N 1
ATOM 2270 C CA . HIS B 1 93 ? 10.344 -13.75 -4.336 1 96.06 93 HIS B CA 1
ATOM 2271 C C . HIS B 1 93 ? 9.773 -12.484 -3.705 1 96.06 93 HIS B C 1
ATOM 2273 O O . HIS B 1 93 ? 8.836 -12.555 -2.908 1 96.06 93 HIS B O 1
ATOM 2279 N N . ALA B 1 94 ? 10.367 -11.352 -4.051 1 96.75 94 ALA B N 1
ATOM 2280 C CA . ALA B 1 94 ? 9.781 -10.094 -3.609 1 96.75 94 ALA B CA 1
ATOM 2281 C C . ALA B 1 94 ? 8.367 -9.93 -4.148 1 96.75 94 ALA B C 1
ATOM 2283 O O . ALA B 1 94 ? 7.48 -9.43 -3.447 1 96.75 94 ALA B O 1
ATOM 2284 N N . THR B 1 95 ? 8.156 -10.344 -5.371 1 97.69 95 THR B N 1
ATOM 2285 C CA . THR B 1 95 ? 6.828 -10.289 -5.965 1 97.69 95 THR B CA 1
ATOM 2286 C C . THR B 1 95 ? 5.867 -11.219 -5.219 1 97.69 95 THR B C 1
ATOM 2288 O O . THR B 1 95 ? 4.723 -10.844 -4.953 1 97.69 95 THR B O 1
ATOM 2291 N N . MET B 1 96 ? 6.324 -12.383 -4.84 1 97 96 MET B N 1
ATOM 2292 C CA . MET B 1 96 ? 5.504 -13.312 -4.062 1 97 96 MET B CA 1
ATOM 2293 C C . MET B 1 96 ? 5.113 -12.703 -2.721 1 97 96 MET B C 1
ATOM 2295 O O . MET B 1 96 ? 3.965 -12.812 -2.291 1 97 96 MET B O 1
ATOM 2299 N N . LEU B 1 97 ? 6.078 -12.07 -2.164 1 96.44 97 LEU B N 1
ATOM 2300 C CA . LEU B 1 97 ? 5.832 -11.406 -0.888 1 96.44 97 LEU B CA 1
ATOM 2301 C C . LEU B 1 97 ? 4.777 -10.32 -1.037 1 96.44 97 LEU B C 1
ATOM 2303 O O . LEU B 1 97 ? 3.885 -10.188 -0.195 1 96.44 97 LEU B O 1
ATOM 2307 N N . ALA B 1 98 ? 4.902 -9.531 -2.051 1 97.75 98 ALA B N 1
ATOM 2308 C CA . ALA B 1 98 ? 3.928 -8.477 -2.33 1 97.75 98 ALA B CA 1
ATOM 2309 C C . ALA B 1 98 ? 2.531 -9.062 -2.518 1 97.75 98 ALA B C 1
ATOM 2311 O O . ALA B 1 98 ? 1.544 -8.5 -2.045 1 97.75 98 ALA B O 1
ATOM 2312 N N . MET B 1 99 ? 2.43 -10.203 -3.184 1 98.19 99 MET B N 1
ATOM 2313 C CA . MET B 1 99 ? 1.146 -10.867 -3.387 1 98.19 99 MET B CA 1
ATOM 2314 C C . MET B 1 99 ? 0.561 -11.336 -2.057 1 98.19 99 MET B C 1
ATOM 2316 O O . MET B 1 99 ? -0.642 -11.203 -1.822 1 98.19 99 MET B O 1
ATOM 2320 N N . GLN B 1 100 ? 1.402 -11.867 -1.259 1 97.44 100 GLN B N 1
ATOM 2321 C CA . GLN B 1 100 ? 0.956 -12.32 0.054 1 97.44 100 GLN B CA 1
ATOM 2322 C C . GLN B 1 100 ? 0.399 -11.156 0.876 1 97.44 100 GLN B C 1
ATOM 2324 O O . GLN B 1 100 ? -0.638 -11.297 1.529 1 97.44 100 GLN B O 1
ATOM 2329 N N . ARG B 1 101 ? 1.071 -10.062 0.81 1 96.5 101 ARG B N 1
ATOM 2330 C CA . ARG B 1 101 ? 0.625 -8.891 1.545 1 96.5 101 ARG B CA 1
ATOM 2331 C C . ARG B 1 101 ? -0.717 -8.391 1.019 1 96.5 101 ARG B C 1
ATOM 2333 O O . ARG B 1 101 ? -1.581 -7.98 1.797 1 96.5 101 ARG B O 1
ATOM 2340 N N . ALA B 1 102 ? -0.895 -8.398 -0.27 1 98.12 102 ALA B N 1
ATOM 2341 C CA . ALA B 1 102 ? -2.158 -7.965 -0.86 1 98.12 102 ALA B CA 1
ATOM 2342 C C . ALA B 1 102 ? -3.314 -8.836 -0.382 1 98.12 102 ALA B C 1
ATOM 2344 O O . ALA B 1 102 ? -4.352 -8.32 0.048 1 98.12 102 ALA B O 1
ATOM 2345 N N . VAL B 1 103 ? -3.102 -10.133 -0.397 1 97.88 103 VAL B N 1
ATOM 2346 C CA . VAL B 1 103 ? -4.164 -11.07 -0.04 1 97.88 103 VAL B CA 1
ATOM 2347 C C . VAL B 1 103 ? -4.414 -11.016 1.465 1 97.88 103 VAL B C 1
ATOM 2349 O O . VAL B 1 103 ? -5.562 -11.031 1.91 1 97.88 103 VAL B O 1
ATOM 2352 N N . ALA B 1 104 ? -3.346 -10.953 2.234 1 95.56 104 ALA B N 1
ATOM 2353 C CA . ALA B 1 104 ? -3.479 -10.875 3.688 1 95.56 104 ALA B CA 1
ATOM 2354 C C . ALA B 1 104 ? -4.207 -9.594 4.102 1 95.56 104 ALA B C 1
ATOM 2356 O O . ALA B 1 104 ? -4.809 -9.539 5.176 1 95.56 104 ALA B O 1
ATOM 2357 N N . GLY B 1 105 ? -4.16 -8.633 3.277 1 95.19 105 GLY B N 1
ATOM 2358 C CA . GLY B 1 105 ? -4.762 -7.34 3.584 1 95.19 105 GLY B CA 1
ATOM 2359 C C . GLY B 1 105 ? -6.25 -7.293 3.301 1 95.19 105 GLY B C 1
ATOM 2360 O O . GLY B 1 105 ? -6.945 -6.387 3.762 1 95.19 105 GLY B O 1
ATOM 2361 N N . LEU B 1 106 ? -6.777 -8.234 2.59 1 95.94 106 LEU B N 1
ATOM 2362 C CA . LEU B 1 106 ? -8.195 -8.25 2.254 1 95.94 106 LEU B CA 1
ATOM 2363 C C . LEU B 1 106 ? -9.055 -8.375 3.51 1 95.94 106 LEU B C 1
ATOM 2365 O O . LEU B 1 106 ? -8.711 -9.117 4.43 1 95.94 106 LEU B O 1
ATOM 2369 N N . ASN B 1 107 ? -10.133 -7.637 3.51 1 93.44 107 ASN B N 1
ATOM 2370 C CA . ASN B 1 107 ? -11.023 -7.703 4.66 1 93.44 107 ASN B CA 1
ATOM 2371 C C . ASN B 1 107 ? -11.969 -8.898 4.57 1 93.44 107 ASN B C 1
ATOM 2373 O O . ASN B 1 107 ? -12.578 -9.289 5.57 1 93.44 107 ASN B O 1
ATOM 2377 N N . ILE B 1 108 ? -12.164 -9.477 3.396 1 93.62 108 ILE B N 1
ATOM 2378 C CA . ILE B 1 108 ? -12.93 -10.695 3.168 1 93.62 108 ILE B CA 1
ATOM 2379 C C . ILE B 1 108 ? -11.992 -11.844 2.803 1 93.62 108 ILE B C 1
ATOM 2381 O O . ILE B 1 108 ? -11.148 -11.703 1.911 1 93.62 108 ILE B O 1
ATOM 2385 N N . ALA B 1 109 ? -12.078 -12.93 3.525 1 93 109 ALA B N 1
ATOM 2386 C CA . ALA B 1 109 ? -11.289 -14.102 3.158 1 93 109 ALA B CA 1
ATOM 2387 C C . ALA B 1 109 ? -11.828 -14.758 1.89 1 93 109 ALA B C 1
ATOM 2389 O O . ALA B 1 109 ? -12.977 -15.211 1.856 1 93 109 ALA B O 1
ATOM 2390 N N . PRO B 1 110 ? -11.031 -14.836 0.874 1 95.62 110 PRO B N 1
ATOM 2391 C CA . PRO B 1 110 ? -11.523 -15.469 -0.352 1 95.62 110 PRO B CA 1
ATOM 2392 C C . PRO B 1 110 ? -11.602 -16.984 -0.24 1 95.62 110 PRO B C 1
ATOM 2394 O O . PRO B 1 110 ? -10.914 -17.594 0.588 1 95.62 110 PRO B O 1
ATOM 2397 N N . GLU B 1 111 ? -12.414 -17.562 -1.088 1 93.81 111 GLU B N 1
ATOM 2398 C CA . GLU B 1 111 ? -12.508 -19.031 -1.184 1 93.81 111 GLU B CA 1
ATOM 2399 C C . GLU B 1 111 ? -11.43 -19.578 -2.107 1 93.81 111 GLU B C 1
ATOM 2401 O O . GLU B 1 111 ? -11.016 -20.734 -1.96 1 93.81 111 GLU B O 1
ATOM 2406 N N . LEU B 1 112 ? -11.047 -18.797 -2.986 1 95.06 112 LEU B N 1
ATOM 2407 C CA . LEU B 1 112 ? -10.055 -19.156 -3.992 1 95.06 112 LEU B CA 1
ATOM 2408 C C . LEU B 1 112 ? -9.281 -17.922 -4.457 1 95.06 112 LEU B C 1
ATOM 2410 O O . LEU B 1 112 ? -9.859 -16.844 -4.621 1 95.06 112 LEU B O 1
ATOM 2414 N N . VAL B 1 113 ? -7.965 -18.141 -4.598 1 97.31 113 VAL B N 1
ATOM 2415 C CA . VAL B 1 113 ? -7.121 -17.078 -5.129 1 97.31 113 VAL B CA 1
ATOM 2416 C C . VAL B 1 113 ? -6.613 -17.469 -6.516 1 97.31 113 VAL B C 1
ATOM 2418 O O . VAL B 1 113 ? -6.066 -18.562 -6.703 1 97.31 113 VAL B O 1
ATOM 2421 N N . LEU B 1 114 ? -6.844 -16.609 -7.488 1 96.56 114 LEU B N 1
ATOM 2422 C CA . LEU B 1 114 ? -6.336 -16.797 -8.844 1 96.56 114 LEU B CA 1
ATOM 2423 C C . LEU B 1 114 ? -5.25 -15.773 -9.164 1 96.56 114 LEU B C 1
ATOM 2425 O O . LEU B 1 114 ? -5.492 -14.562 -9.102 1 96.56 114 LEU B O 1
ATOM 2429 N N . VAL B 1 115 ? -4.086 -16.281 -9.547 1 97.31 115 VAL B N 1
ATOM 2430 C CA . VAL B 1 115 ? -2.916 -15.422 -9.711 1 97.31 115 VAL B CA 1
ATOM 2431 C C . VAL B 1 115 ? -2.518 -15.375 -11.188 1 97.31 115 VAL B C 1
ATOM 2433 O O . VAL B 1 115 ? -2.422 -16.422 -11.844 1 97.31 115 VAL B O 1
ATOM 2436 N N . ASP B 1 116 ? -2.289 -14.195 -11.68 1 95.38 116 ASP B N 1
ATOM 2437 C CA . ASP B 1 116 ? -1.773 -14.078 -13.039 1 95.38 116 ASP B CA 1
ATOM 2438 C C . ASP B 1 116 ? -0.364 -14.656 -13.148 1 95.38 116 ASP B C 1
ATOM 2440 O O . ASP B 1 116 ? 0.5 -14.352 -12.32 1 95.38 116 ASP B O 1
ATOM 2444 N N . GLY B 1 117 ? -0.182 -15.391 -14.211 1 93.12 117 GLY B N 1
ATOM 2445 C CA . GLY B 1 117 ? 1.154 -15.906 -14.461 1 93.12 117 GLY B CA 1
ATOM 2446 C C . GLY B 1 117 ? 1.277 -17.391 -14.18 1 93.12 117 GLY B C 1
ATOM 2447 O O . GLY B 1 117 ? 0.298 -18.141 -14.289 1 93.12 117 GLY B O 1
ATOM 2448 N N . ASN B 1 118 ? 2.467 -17.844 -13.844 1 93 118 ASN B N 1
ATOM 2449 C CA . ASN B 1 118 ? 2.717 -19.281 -13.734 1 93 118 ASN B CA 1
ATOM 2450 C C . ASN B 1 118 ? 3.254 -19.641 -12.352 1 93 118 ASN B C 1
ATOM 2452 O O . ASN B 1 118 ? 3.693 -20.781 -12.133 1 93 118 ASN B O 1
ATOM 2456 N N . ARG B 1 119 ? 3.295 -18.688 -11.477 1 92.44 119 ARG B N 1
ATOM 2457 C CA . ARG B 1 119 ? 3.748 -18.953 -10.109 1 92.44 119 ARG B CA 1
ATOM 2458 C C . ARG B 1 119 ? 2.805 -18.312 -9.094 1 92.44 119 ARG B C 1
ATOM 2460 O O . ARG B 1 119 ? 2.279 -17.219 -9.312 1 92.44 119 ARG B O 1
ATOM 2467 N N . SER B 1 120 ? 2.619 -19.047 -8.047 1 94.62 120 SER B N 1
ATOM 2468 C CA . SER B 1 120 ? 1.781 -18.562 -6.949 1 94.62 120 SER B CA 1
ATOM 2469 C C . SER B 1 120 ? 2.406 -18.891 -5.598 1 94.62 120 SER B C 1
ATOM 2471 O O . SER B 1 120 ? 2.889 -20.016 -5.383 1 94.62 120 SER B O 1
ATOM 2473 N N . PRO B 1 121 ? 2.406 -17.953 -4.75 1 95.12 121 PRO B N 1
ATOM 2474 C CA . PRO B 1 121 ? 2.861 -18.266 -3.393 1 95.12 121 PRO B CA 1
ATOM 2475 C C . PRO B 1 121 ? 1.782 -18.938 -2.549 1 95.12 121 PRO B C 1
ATOM 2477 O O . PRO B 1 121 ? 0.662 -19.141 -3.023 1 95.12 121 PRO B O 1
ATOM 2480 N N . ILE B 1 122 ? 2.236 -19.328 -1.372 1 94.38 122 ILE B N 1
ATOM 2481 C CA . ILE B 1 122 ? 1.269 -19.766 -0.372 1 94.38 122 ILE B CA 1
ATOM 2482 C C . ILE B 1 122 ? 0.579 -18.547 0.248 1 94.38 122 ILE B C 1
ATOM 2484 O O . ILE B 1 122 ? 1.239 -17.594 0.641 1 94.38 122 ILE B O 1
ATOM 2488 N N . PHE B 1 123 ? -0.704 -18.688 0.245 1 95.62 123 PHE B N 1
ATOM 2489 C CA . PHE B 1 123 ? -1.458 -17.578 0.797 1 95.62 123 PHE B CA 1
ATOM 2490 C C . PHE B 1 123 ? -2.102 -17.953 2.125 1 95.62 123 PHE B C 1
ATOM 2492 O O . PHE B 1 123 ? -2.596 -19.078 2.281 1 95.62 123 PHE B O 1
ATOM 2499 N N . VAL B 1 124 ? -2.039 -16.984 2.986 1 93.62 124 VAL B N 1
ATOM 2500 C CA . VAL B 1 124 ? -2.738 -17.078 4.266 1 93.62 124 VAL B CA 1
ATOM 2501 C C . VAL B 1 124 ? -3.635 -15.852 4.449 1 93.62 124 VAL B C 1
ATOM 2503 O O . VAL B 1 124 ? -3.207 -14.719 4.215 1 93.62 124 VAL B O 1
ATOM 2506 N N . ALA B 1 125 ? -4.855 -16.125 4.824 1 92.44 125 ALA B N 1
ATOM 2507 C CA . ALA B 1 125 ? -5.789 -15.031 5.059 1 92.44 125 ALA B CA 1
ATOM 2508 C C . ALA B 1 125 ? -5.473 -14.312 6.367 1 92.44 125 ALA B C 1
ATOM 2510 O O . ALA B 1 125 ? -4.648 -14.773 7.152 1 92.44 125 ALA B O 1
ATOM 2511 N N . HIS B 1 126 ? -6.121 -13.133 6.555 1 87.38 126 HIS B N 1
ATOM 2512 C CA . HIS B 1 126 ? -5.883 -12.32 7.742 1 87.38 126 HIS B CA 1
ATOM 2513 C C . HIS B 1 126 ? -6.254 -13.078 9.008 1 87.38 126 HIS B C 1
ATOM 2515 O O . HIS B 1 126 ? -5.77 -12.75 10.102 1 87.38 126 HIS B O 1
ATOM 2521 N N . ASN B 1 127 ? -7.055 -14.086 8.883 1 84.5 127 ASN B N 1
ATOM 2522 C CA . ASN B 1 127 ? -7.477 -14.852 10.047 1 84.5 127 ASN B CA 1
ATOM 2523 C C . ASN B 1 127 ? -6.594 -16.078 10.266 1 84.5 127 ASN B C 1
ATOM 2525 O O . ASN B 1 127 ? -6.918 -16.953 11.07 1 84.5 127 ASN B O 1
ATOM 2529 N N . GLY B 1 128 ? -5.625 -16.219 9.453 1 87.62 128 GLY B N 1
ATOM 2530 C CA . GLY B 1 128 ? -4.66 -17.297 9.641 1 87.62 128 GLY B CA 1
ATOM 2531 C C . GLY B 1 128 ? -4.965 -18.516 8.797 1 87.62 128 GLY B C 1
ATOM 2532 O O . GLY B 1 128 ? -4.168 -19.453 8.75 1 87.62 128 GLY B O 1
ATOM 2533 N N . ALA B 1 129 ? -6.043 -18.531 8.102 1 89.25 129 ALA B N 1
ATOM 2534 C CA . ALA B 1 129 ? -6.441 -19.688 7.309 1 89.25 129 ALA B CA 1
ATOM 2535 C C . ALA B 1 129 ? -5.621 -19.781 6.027 1 89.25 129 ALA B C 1
ATOM 2537 O O . ALA B 1 129 ? -5.43 -18.797 5.328 1 89.25 129 ALA B O 1
ATOM 2538 N N . GLY B 1 130 ? -5.188 -21.016 5.766 1 93.56 130 GLY B N 1
ATOM 2539 C CA . GLY B 1 130 ? -4.57 -21.25 4.473 1 93.56 130 GLY B CA 1
ATOM 2540 C C . GLY B 1 130 ? -5.555 -21.172 3.32 1 93.56 130 GLY B C 1
ATOM 2541 O O . GLY B 1 130 ? -6.699 -21.609 3.439 1 93.56 130 GLY B O 1
ATOM 2542 N N . LEU B 1 131 ? -5.066 -20.656 2.217 1 95.19 131 LEU B N 1
ATOM 2543 C CA . LEU B 1 131 ? -5.961 -20.453 1.082 1 95.19 131 LEU B CA 1
ATOM 2544 C C . LEU B 1 131 ? -5.504 -21.281 -0.118 1 95.19 131 LEU B C 1
ATOM 2546 O O . LEU B 1 131 ? -4.305 -21.406 -0.374 1 95.19 131 LEU B O 1
ATOM 2550 N N . THR B 1 132 ? -6.492 -21.812 -0.875 1 94.5 132 THR B N 1
ATOM 2551 C CA . THR B 1 132 ? -6.199 -22.453 -2.154 1 94.5 132 THR B CA 1
ATOM 2552 C C . THR B 1 132 ? -5.945 -21.406 -3.234 1 94.5 132 THR B C 1
ATOM 2554 O O . THR B 1 132 ? -6.645 -20.391 -3.299 1 94.5 132 THR B O 1
ATOM 2557 N N . SER B 1 133 ? -4.918 -21.719 -4.043 1 95.75 133 SER B N 1
ATOM 2558 C CA . SER B 1 133 ? -4.609 -20.766 -5.113 1 95.75 133 SER B CA 1
ATOM 2559 C C . SER B 1 133 ? -4.207 -21.5 -6.391 1 95.75 133 SER B C 1
ATOM 2561 O O . SER B 1 133 ? -3.684 -22.609 -6.34 1 95.75 133 SER B O 1
ATOM 2563 N N . HIS B 1 134 ? -4.535 -20.844 -7.551 1 94.31 134 HIS B N 1
ATOM 2564 C CA . HIS B 1 134 ? -4.105 -21.297 -8.867 1 94.31 134 HIS B CA 1
ATOM 2565 C C . HIS B 1 134 ? -3.484 -20.156 -9.672 1 94.31 134 HIS B C 1
ATOM 2567 O O . HIS B 1 134 ? -3.865 -19 -9.508 1 94.31 134 HIS B O 1
ATOM 2573 N N . SER B 1 135 ? -2.555 -20.531 -10.445 1 95.44 135 SER B N 1
ATOM 2574 C CA . SER B 1 135 ? -1.97 -19.578 -11.383 1 95.44 135 SER B CA 1
ATOM 2575 C C . SER B 1 135 ? -2.58 -19.703 -12.773 1 95.44 135 SER B C 1
ATOM 2577 O O . SER B 1 135 ? -2.822 -20.828 -13.242 1 95.44 135 SER B O 1
ATOM 2579 N N . ILE B 1 136 ? -2.898 -18.641 -13.336 1 92.81 136 ILE B N 1
ATOM 2580 C CA . ILE B 1 136 ? -3.49 -18.594 -14.664 1 92.81 136 ILE B CA 1
ATOM 2581 C C . ILE B 1 136 ? -2.576 -17.828 -15.609 1 92.81 136 ILE B C 1
ATOM 2583 O O . ILE B 1 136 ? -2.42 -16.609 -15.477 1 92.81 136 ILE B O 1
ATOM 2587 N N . ILE B 1 137 ? -2.07 -18.469 -16.609 1 91.31 137 ILE B N 1
ATOM 2588 C CA . ILE B 1 137 ? -1.236 -17.797 -17.594 1 91.31 137 ILE B CA 1
ATOM 2589 C C . ILE B 1 137 ? -2.092 -16.844 -18.438 1 91.31 137 ILE B C 1
ATOM 2591 O O . ILE B 1 137 ? -3.115 -17.25 -19 1 91.31 137 ILE B O 1
ATOM 2595 N N . LYS B 1 138 ? -1.669 -15.602 -18.531 1 89.44 138 LYS B N 1
ATOM 2596 C CA . LYS B 1 138 ? -2.404 -14.539 -19.219 1 89.44 138 LYS B CA 1
ATOM 2597 C C . LYS B 1 138 ? -3.787 -14.344 -18.609 1 89.44 138 LYS B C 1
ATOM 2599 O O . LYS B 1 138 ? -4.777 -14.203 -19.328 1 89.44 138 LYS B O 1
ATOM 2604 N N . GLY B 1 139 ? -3.826 -14.445 -17.32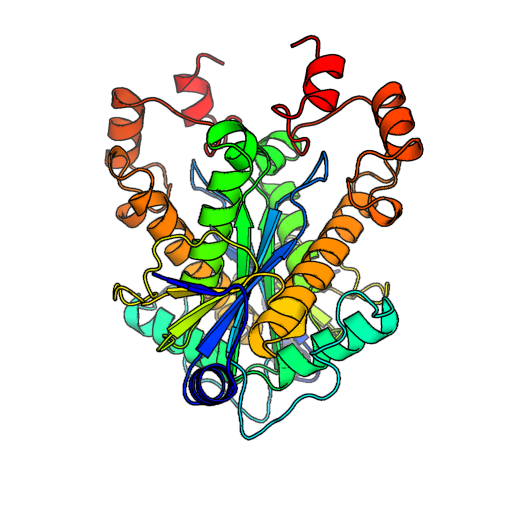8 1 90.5 139 GLY B N 1
ATOM 2605 C CA . GLY B 1 139 ? -5.086 -14.383 -16.609 1 90.5 139 GLY B CA 1
ATOM 2606 C C . GLY B 1 139 ? -5.754 -13.023 -16.688 1 90.5 139 GLY B C 1
ATOM 2607 O O . GLY B 1 139 ? -6.977 -12.914 -16.562 1 90.5 139 GLY B O 1
ATOM 2608 N N . ASP B 1 140 ? -4.965 -12.008 -16.875 1 90.38 140 ASP B N 1
ATOM 2609 C CA . ASP B 1 140 ? -5.488 -10.641 -16.922 1 90.38 140 ASP B CA 1
ATOM 2610 C C . ASP B 1 140 ? -6.445 -10.461 -18.094 1 90.38 140 ASP B C 1
ATOM 2612 O O . ASP B 1 140 ? -7.324 -9.602 -18.062 1 90.38 140 ASP B O 1
ATOM 2616 N N . GLY B 1 141 ? -6.336 -11.312 -19.094 1 88.56 141 GLY B N 1
ATOM 2617 C CA . GLY B 1 141 ? -7.234 -11.242 -20.234 1 88.56 141 GLY B CA 1
ATOM 2618 C C . GLY B 1 141 ? -8.367 -12.25 -20.156 1 88.56 141 GLY B C 1
ATOM 2619 O O . GLY B 1 141 ? -9.305 -12.195 -20.969 1 88.56 141 GLY B O 1
ATOM 2620 N N . LEU B 1 142 ? -8.391 -13.125 -19.188 1 86.62 142 LEU B N 1
ATOM 2621 C CA . LEU B 1 142 ? -9.32 -14.242 -19.156 1 86.62 142 LEU B CA 1
ATOM 2622 C C . LEU B 1 142 ? -10.242 -14.156 -17.938 1 86.62 142 LEU B C 1
ATOM 2624 O O . LEU B 1 142 ? -11.391 -14.602 -18 1 86.62 142 LEU B O 1
ATOM 2628 N N . ILE B 1 143 ? -9.711 -13.633 -16.859 1 91.44 143 ILE B N 1
ATOM 2629 C CA . ILE B 1 143 ? -10.422 -13.609 -15.578 1 91.44 143 ILE B CA 1
ATOM 2630 C C . ILE B 1 143 ? -10.648 -12.164 -15.148 1 91.44 143 ILE B C 1
ATOM 2632 O O . ILE B 1 143 ? -9.695 -11.406 -14.961 1 91.44 143 ILE B O 1
ATOM 2636 N N . ALA B 1 144 ? -11.859 -11.812 -14.859 1 92.31 144 ALA B N 1
ATOM 2637 C CA . ALA B 1 144 ? -12.234 -10.43 -14.562 1 92.31 144 ALA B CA 1
ATOM 2638 C C . ALA B 1 144 ? -11.531 -9.938 -13.297 1 92.31 144 ALA B C 1
ATOM 2640 O O . ALA B 1 144 ? -11.039 -8.805 -13.25 1 92.31 144 ALA B O 1
ATOM 2641 N N . SER B 1 145 ? -11.5 -10.766 -12.273 1 95.31 145 SER B N 1
ATOM 2642 C CA . SER B 1 145 ? -10.898 -10.336 -11.016 1 95.31 145 SER B CA 1
ATOM 2643 C C . SER B 1 145 ? -9.398 -10.109 -11.164 1 95.31 145 SER B C 1
ATOM 2645 O O . SER B 1 145 ? -8.836 -9.203 -10.547 1 95.31 145 SER B O 1
ATOM 2647 N N . ILE B 1 146 ? -8.703 -10.914 -11.992 1 95.56 146 ILE B N 1
ATOM 2648 C CA . ILE B 1 146 ? -7.289 -10.688 -12.266 1 95.56 146 ILE B CA 1
ATOM 2649 C C . ILE B 1 146 ? -7.113 -9.391 -13.055 1 95.56 146 ILE B C 1
ATOM 2651 O O . ILE B 1 146 ? -6.199 -8.609 -12.781 1 95.56 146 ILE B O 1
ATOM 2655 N N . SER B 1 147 ? -7.984 -9.211 -14 1 94.94 147 SER B N 1
ATOM 2656 C CA . SER B 1 147 ? -7.953 -7.965 -14.766 1 94.94 147 SER B CA 1
ATOM 2657 C C . SER B 1 147 ? -8.117 -6.754 -13.852 1 94.94 147 SER B C 1
ATOM 2659 O O . SER B 1 147 ? -7.398 -5.762 -13.992 1 94.94 147 SER B O 1
ATOM 2661 N N . ALA B 1 148 ? -9.07 -6.852 -12.953 1 96.5 148 ALA B N 1
ATOM 2662 C CA . ALA B 1 148 ? -9.297 -5.777 -11.992 1 96.5 148 ALA B CA 1
ATOM 2663 C C . ALA B 1 148 ? -8.055 -5.543 -11.133 1 96.5 148 ALA B C 1
ATOM 2665 O O . ALA B 1 148 ? -7.664 -4.398 -10.898 1 96.5 148 ALA B O 1
ATOM 2666 N N . ALA B 1 149 ? -7.461 -6.594 -10.719 1 97.25 149 ALA B N 1
ATOM 2667 C CA . ALA B 1 149 ? -6.238 -6.496 -9.922 1 97.25 149 ALA B CA 1
ATOM 2668 C C . ALA B 1 149 ? -5.125 -5.816 -10.711 1 97.25 149 ALA B C 1
ATOM 2670 O O . ALA B 1 149 ? -4.379 -4.996 -10.172 1 97.25 149 ALA B O 1
ATOM 2671 N N . SER B 1 150 ? -5.031 -6.117 -11.977 1 96.62 150 SER B N 1
ATOM 2672 C CA . SER B 1 150 ? -4.035 -5.508 -12.844 1 96.62 150 SER B CA 1
ATOM 2673 C C . SER B 1 150 ? -4.211 -3.994 -12.914 1 96.62 150 SER B C 1
ATOM 2675 O O . SER B 1 150 ? -3.234 -3.246 -12.844 1 96.62 150 SER B O 1
ATOM 2677 N N . ILE B 1 151 ? -5.387 -3.611 -12.992 1 96.56 151 ILE B N 1
ATOM 2678 C CA . ILE B 1 151 ? -5.691 -2.189 -13.102 1 96.56 151 ILE B CA 1
ATOM 2679 C C . ILE B 1 151 ? -5.383 -1.489 -11.781 1 96.56 151 ILE B C 1
ATOM 2681 O O . ILE B 1 151 ? -4.742 -0.437 -11.758 1 96.56 151 ILE B O 1
ATOM 2685 N N . ILE B 1 152 ? -5.816 -2.074 -10.648 1 97.44 152 ILE B N 1
ATOM 2686 C CA . ILE B 1 152 ? -5.555 -1.489 -9.336 1 97.44 152 ILE B CA 1
ATOM 2687 C C . ILE B 1 152 ? -4.047 -1.354 -9.125 1 97.44 152 ILE B C 1
ATOM 2689 O O . ILE B 1 152 ? -3.564 -0.295 -8.719 1 97.44 152 ILE B O 1
ATOM 2693 N N . ALA B 1 153 ? -3.305 -2.363 -9.445 1 97.25 153 ALA B N 1
ATOM 2694 C CA . ALA B 1 153 ? -1.855 -2.346 -9.266 1 97.25 153 ALA B CA 1
ATOM 2695 C C . ALA B 1 153 ? -1.202 -1.291 -10.156 1 97.25 153 ALA B C 1
ATOM 2697 O O . ALA B 1 153 ? -0.36 -0.516 -9.695 1 97.25 153 ALA B O 1
ATOM 2698 N N . LYS B 1 154 ? -1.617 -1.232 -11.359 1 96.5 154 LYS B N 1
ATOM 2699 C CA . LYS B 1 154 ? -1.021 -0.324 -12.336 1 96.5 154 LYS B CA 1
ATOM 2700 C C . LYS B 1 154 ? -1.277 1.133 -11.961 1 96.5 154 LYS B C 1
ATOM 2702 O O . LYS B 1 154 ? -0.349 1.942 -11.922 1 96.5 154 LYS B O 1
ATOM 2707 N N . VAL B 1 155 ? -2.482 1.475 -11.742 1 96.81 155 VAL B N 1
ATOM 2708 C CA . VAL B 1 155 ? -2.832 2.857 -11.438 1 96.81 155 VAL B CA 1
ATOM 2709 C C . VAL B 1 155 ? -2.178 3.271 -10.117 1 96.81 155 VAL B C 1
ATOM 2711 O O . VAL B 1 155 ? -1.656 4.383 -10 1 96.81 155 VAL B O 1
ATOM 2714 N N . THR B 1 156 ? -2.207 2.373 -9.172 1 97.12 156 THR B N 1
ATOM 2715 C CA . THR B 1 156 ? -1.577 2.662 -7.891 1 97.12 156 THR B CA 1
ATOM 2716 C C . THR B 1 156 ? -0.092 2.963 -8.07 1 97.12 156 THR B C 1
ATOM 2718 O O . THR B 1 156 ? 0.403 3.982 -7.586 1 97.12 156 THR B O 1
ATOM 2721 N N . ARG B 1 157 ? 0.593 2.127 -8.742 1 97.25 157 ARG B N 1
ATOM 2722 C CA . ARG B 1 157 ? 2.025 2.334 -8.93 1 97.25 157 ARG B CA 1
ATOM 2723 C C . ARG B 1 157 ? 2.295 3.6 -9.734 1 97.25 157 ARG B C 1
ATOM 2725 O O . ARG B 1 157 ? 3.234 4.34 -9.438 1 97.25 157 ARG B O 1
ATOM 2732 N N . ASP B 1 158 ? 1.521 3.811 -10.773 1 96.25 158 ASP B N 1
ATOM 2733 C CA . ASP B 1 158 ? 1.699 5.012 -11.578 1 96.25 158 ASP B CA 1
ATOM 2734 C C . ASP B 1 158 ? 1.568 6.273 -10.727 1 96.25 158 ASP B C 1
ATOM 2736 O O . ASP B 1 158 ? 2.385 7.191 -10.836 1 96.25 158 ASP B O 1
ATOM 2740 N N . ARG B 1 159 ? 0.625 6.281 -9.906 1 95.69 159 ARG B N 1
ATOM 2741 C CA . ARG B 1 159 ? 0.401 7.441 -9.055 1 95.69 159 ARG B CA 1
ATOM 2742 C C . ARG B 1 159 ? 1.529 7.605 -8.039 1 95.69 159 ARG B C 1
ATOM 2744 O O . ARG B 1 159 ? 1.925 8.727 -7.719 1 95.69 159 ARG B O 1
ATOM 2751 N N . GLU B 1 160 ? 2 6.523 -7.555 1 94.5 160 GLU B N 1
ATOM 2752 C CA . GLU B 1 160 ? 3.152 6.578 -6.66 1 94.5 160 GLU B CA 1
ATOM 2753 C C . GLU B 1 160 ? 4.383 7.129 -7.375 1 94.5 160 GLU B C 1
ATOM 2755 O O . GLU B 1 160 ? 5.18 7.852 -6.777 1 94.5 160 GLU B O 1
ATOM 2760 N N . MET B 1 161 ? 4.508 6.781 -8.594 1 95.81 161 MET B N 1
ATOM 2761 C CA . MET B 1 161 ? 5.629 7.285 -9.391 1 95.81 161 MET B CA 1
ATOM 2762 C C . MET B 1 161 ? 5.48 8.781 -9.648 1 95.81 161 MET B C 1
ATOM 2764 O O . MET B 1 161 ? 6.473 9.5 -9.734 1 95.81 161 MET B O 1
ATOM 2768 N N . ASP B 1 162 ? 4.258 9.227 -9.812 1 95.62 162 ASP B N 1
ATOM 2769 C CA . ASP B 1 162 ? 4.023 10.656 -9.945 1 95.62 162 ASP B CA 1
ATOM 2770 C C . ASP B 1 162 ? 4.477 11.406 -8.695 1 95.62 162 ASP B C 1
ATOM 2772 O O . ASP B 1 162 ? 5.066 12.484 -8.789 1 95.62 162 ASP B O 1
ATOM 2776 N N . VAL B 1 163 ? 4.176 10.859 -7.578 1 94.56 163 VAL B N 1
ATOM 2777 C CA . VAL B 1 163 ? 4.582 11.461 -6.312 1 94.56 163 VAL B CA 1
ATOM 2778 C C . VAL B 1 163 ? 6.105 11.484 -6.219 1 94.56 163 VAL B C 1
ATOM 2780 O O . VAL B 1 163 ? 6.691 12.477 -5.793 1 94.56 163 VAL B O 1
ATOM 2783 N N . LEU B 1 164 ? 6.723 10.383 -6.598 1 93.75 164 LEU B N 1
ATOM 2784 C CA . LEU B 1 164 ? 8.18 10.312 -6.59 1 93.75 164 LEU B CA 1
ATOM 2785 C C . LEU B 1 164 ? 8.781 11.336 -7.543 1 93.75 164 LEU B C 1
ATOM 2787 O O . LEU B 1 164 ? 9.812 11.945 -7.238 1 93.75 164 LEU B O 1
ATOM 2791 N N . ASP B 1 165 ? 8.18 11.484 -8.656 1 95.69 165 ASP B N 1
ATOM 2792 C CA . ASP B 1 165 ? 8.633 12.453 -9.648 1 95.69 165 ASP B CA 1
ATOM 2793 C C . ASP B 1 165 ? 8.594 13.875 -9.086 1 95.69 165 ASP B C 1
ATOM 2795 O O . ASP B 1 165 ? 9.477 14.688 -9.375 1 95.69 165 ASP B O 1
ATOM 2799 N N . ALA B 1 166 ? 7.602 14.141 -8.367 1 92.81 166 ALA B N 1
ATOM 2800 C CA . ALA B 1 166 ? 7.484 15.461 -7.75 1 92.81 166 ALA B CA 1
ATOM 2801 C C . ALA B 1 166 ? 8.609 15.703 -6.75 1 92.81 166 ALA B C 1
ATOM 2803 O O . ALA B 1 166 ? 9.102 16.828 -6.613 1 92.81 166 ALA B O 1
ATOM 2804 N N . ALA B 1 167 ? 9.008 14.672 -6.098 1 90.31 167 ALA B N 1
ATOM 2805 C CA . ALA B 1 167 ? 10.086 14.773 -5.113 1 90.31 167 ALA B CA 1
ATOM 2806 C C . ALA B 1 167 ? 11.445 14.836 -5.793 1 90.31 167 ALA B C 1
ATOM 2808 O O . ALA B 1 167 ? 12.375 15.469 -5.273 1 90.31 167 ALA B O 1
ATOM 2809 N N . TYR B 1 168 ? 11.602 14.172 -6.91 1 94.19 168 TYR B N 1
ATOM 2810 C CA . TYR B 1 168 ? 12.836 14.109 -7.684 1 94.19 168 TYR B CA 1
ATOM 2811 C C . TYR B 1 168 ? 12.578 14.391 -9.156 1 94.19 168 TYR B C 1
ATOM 2813 O O . TYR B 1 168 ? 12.766 13.516 -10.008 1 94.19 168 TYR B O 1
ATOM 2821 N N . PRO B 1 169 ? 12.367 15.609 -9.438 1 95.62 169 PRO B N 1
ATOM 2822 C CA . PRO B 1 169 ? 11.906 15.945 -10.789 1 95.62 169 PRO B CA 1
ATOM 2823 C C . PRO B 1 169 ? 12.992 15.734 -11.844 1 95.62 169 PRO B C 1
ATOM 2825 O O . PRO B 1 169 ? 12.688 15.617 -13.031 1 95.62 169 PRO B O 1
ATOM 2828 N N . GLN B 1 170 ? 14.25 15.602 -11.398 1 96.69 170 GLN B N 1
ATOM 2829 C CA . GLN B 1 170 ? 15.375 15.531 -12.328 1 96.69 170 GLN B CA 1
ATOM 2830 C C . GLN B 1 170 ? 15.445 14.164 -13 1 96.69 170 GLN B C 1
ATOM 2832 O O . GLN B 1 170 ? 16.141 13.992 -14 1 96.69 170 GLN B O 1
ATOM 2837 N N . TYR B 1 171 ? 14.719 13.227 -12.57 1 97.19 171 TYR B N 1
ATOM 2838 C CA . TYR B 1 171 ? 14.883 11.875 -13.078 1 97.19 171 TYR B CA 1
ATOM 2839 C C . TYR B 1 171 ? 13.82 11.547 -14.117 1 97.19 171 TYR B C 1
ATOM 2841 O O . TYR B 1 171 ? 13.992 10.633 -14.93 1 97.19 171 TYR B O 1
ATOM 2849 N N . GLY B 1 172 ? 12.617 12.188 -14.047 1 97.38 172 GLY B N 1
ATOM 2850 C CA . GLY B 1 172 ? 11.562 11.953 -15.023 1 97.38 172 GLY B CA 1
ATOM 2851 C C . GLY B 1 172 ? 10.758 10.695 -14.742 1 97.38 172 GLY B C 1
ATOM 2852 O O . GLY B 1 172 ? 10.328 10.008 -15.664 1 97.38 172 GLY B O 1
ATOM 2853 N N . PHE B 1 173 ? 10.484 10.344 -13.523 1 97.06 173 PHE B N 1
ATOM 2854 C CA . PHE B 1 173 ? 9.836 9.102 -13.117 1 97.06 173 PHE B CA 1
ATOM 2855 C C . PHE B 1 173 ? 8.398 9.055 -13.617 1 97.06 173 PHE B C 1
ATOM 2857 O O . PHE B 1 173 ? 7.859 7.98 -13.875 1 97.06 173 PHE B O 1
ATOM 2864 N N . ALA B 1 174 ? 7.723 10.188 -13.789 1 95.69 174 ALA B N 1
ATOM 2865 C CA . ALA B 1 174 ? 6.332 10.242 -14.227 1 95.69 174 ALA B CA 1
ATOM 2866 C C . ALA B 1 174 ? 6.195 9.742 -15.664 1 95.69 174 ALA B C 1
ATOM 2868 O O . ALA B 1 174 ? 5.137 9.25 -16.062 1 95.69 174 ALA B O 1
ATOM 2869 N N . LYS B 1 175 ? 7.266 9.797 -16.406 1 96.06 175 LYS B N 1
ATOM 2870 C CA . LYS B 1 175 ? 7.223 9.453 -17.828 1 96.06 175 LYS B CA 1
ATOM 2871 C C . LYS B 1 175 ? 7.605 7.988 -18.031 1 96.06 175 LYS B C 1
ATOM 2873 O O . LYS B 1 175 ? 6.801 7.199 -18.547 1 96.06 175 LYS B O 1
ATOM 2878 N N . HIS B 1 176 ? 8.812 7.645 -17.531 1 97.19 176 HIS B N 1
ATOM 2879 C CA . HIS B 1 176 ? 9.281 6.301 -17.844 1 97.19 176 HIS B CA 1
ATOM 2880 C C . HIS B 1 176 ? 8.914 5.316 -16.75 1 97.19 176 HIS B C 1
ATOM 2882 O O . HIS B 1 176 ? 9.164 4.117 -16.859 1 97.19 176 HIS B O 1
ATOM 2888 N N . ARG B 1 177 ? 8.336 5.711 -15.648 1 96.88 177 ARG B N 1
ATOM 2889 C CA . ARG B 1 177 ? 7.801 4.902 -14.562 1 96.88 177 ARG B CA 1
ATOM 2890 C C . ARG B 1 177 ? 8.875 3.994 -13.969 1 96.88 177 ARG B C 1
ATOM 2892 O O . ARG B 1 177 ? 8.57 2.914 -13.461 1 96.88 177 ARG B O 1
ATOM 2899 N N . GLY B 1 178 ? 10.102 4.355 -14.102 1 97.12 178 GLY B N 1
ATOM 2900 C CA . GLY B 1 178 ? 11.203 3.617 -13.516 1 97.12 178 GLY B CA 1
ATOM 2901 C C . GLY B 1 178 ? 11.797 2.576 -14.445 1 97.12 178 GLY B C 1
ATOM 2902 O O . GLY B 1 178 ? 12.773 1.915 -14.102 1 97.12 178 GLY B O 1
ATOM 2903 N N . TYR B 1 179 ? 11.219 2.436 -15.633 1 97.25 179 TYR B N 1
ATOM 2904 C CA . TYR B 1 179 ? 11.711 1.437 -16.578 1 97.25 179 TYR B CA 1
ATOM 2905 C C . TYR B 1 179 ? 13.031 1.87 -17.188 1 97.25 179 TYR B C 1
ATOM 2907 O O . TYR B 1 179 ? 13.336 3.064 -17.25 1 97.25 179 TYR B O 1
ATOM 2915 N N . PRO B 1 180 ? 13.828 0.896 -17.625 1 96.5 180 PRO B N 1
ATOM 2916 C CA . PRO B 1 180 ? 15.148 1.205 -18.188 1 96.5 180 PRO B CA 1
ATOM 2917 C C . PRO B 1 180 ? 15.078 1.763 -19.609 1 96.5 180 PRO B C 1
ATOM 2919 O O . PRO B 1 180 ? 15.516 1.103 -20.547 1 96.5 180 PRO B O 1
ATOM 2922 N N . THR B 1 181 ? 14.734 2.945 -19.719 1 96.31 181 THR B N 1
ATOM 2923 C CA . THR B 1 181 ? 14.695 3.654 -21 1 96.31 181 THR B CA 1
ATOM 2924 C C . THR B 1 181 ? 15.961 4.484 -21.188 1 96.31 181 THR B C 1
ATOM 2926 O O . THR B 1 181 ? 16.75 4.664 -20.25 1 96.31 181 THR B O 1
ATOM 2929 N N . LYS B 1 182 ? 16.172 4.949 -22.391 1 96.06 182 LYS B N 1
ATOM 2930 C CA . LYS B 1 182 ? 17.312 5.82 -22.672 1 96.06 182 LYS B CA 1
ATOM 2931 C C . LYS B 1 182 ? 17.297 7.059 -21.781 1 96.06 182 LYS B C 1
ATOM 2933 O O . LYS B 1 182 ? 18.312 7.422 -21.203 1 96.06 182 LYS B O 1
ATOM 2938 N N . ALA B 1 183 ? 16.141 7.656 -21.688 1 97.06 183 ALA B N 1
ATOM 2939 C CA . ALA B 1 183 ? 15.992 8.852 -20.859 1 97.06 183 ALA B CA 1
ATOM 2940 C C . ALA B 1 183 ? 16.344 8.562 -19.406 1 97.06 183 ALA B C 1
ATOM 2942 O O . ALA B 1 183 ? 16.969 9.391 -18.734 1 97.06 183 ALA B O 1
ATOM 2943 N N . HIS B 1 184 ? 15.953 7.434 -18.922 1 96.94 184 HIS B N 1
ATOM 2944 C CA . HIS B 1 184 ? 16.25 7.062 -17.547 1 96.94 184 HIS B CA 1
ATOM 2945 C C . HIS B 1 184 ? 17.734 6.867 -17.328 1 96.94 184 HIS B C 1
ATOM 2947 O O . HIS B 1 184 ? 18.297 7.332 -16.328 1 96.94 184 HIS B O 1
ATOM 2953 N N . PHE B 1 185 ? 18.344 6.23 -18.281 1 95.56 185 PHE B N 1
ATOM 2954 C CA . PHE B 1 185 ? 19.781 5.996 -18.156 1 95.56 185 PHE B CA 1
ATOM 2955 C C . PHE B 1 185 ? 20.547 7.312 -18.203 1 95.56 185 PHE B C 1
ATOM 2957 O O . PHE B 1 185 ? 21.531 7.48 -17.484 1 95.56 185 PHE B O 1
ATOM 2964 N N . GLU B 1 186 ? 20.125 8.148 -18.984 1 95.94 186 GLU B N 1
ATOM 2965 C CA . GLU B 1 186 ? 20.75 9.461 -19.047 1 95.94 186 GLU B CA 1
ATOM 2966 C C . GLU B 1 186 ? 20.625 10.203 -17.719 1 95.94 186 GLU B C 1
ATOM 2968 O O . GLU B 1 186 ? 21.578 10.836 -17.266 1 95.94 186 GLU B O 1
ATOM 2973 N N . ALA B 1 187 ? 19.469 10.109 -17.109 1 96.12 187 ALA B N 1
ATOM 2974 C CA . ALA B 1 187 ? 19.25 10.75 -15.812 1 96.12 187 ALA B CA 1
ATOM 2975 C C . ALA B 1 187 ? 20.156 10.141 -14.742 1 96.12 187 ALA B C 1
ATOM 2977 O O . ALA B 1 187 ? 20.719 10.859 -13.922 1 96.12 187 ALA B O 1
ATOM 2978 N N . ILE B 1 188 ? 20.266 8.875 -14.828 1 95.06 188 ILE B N 1
ATOM 2979 C CA . ILE B 1 188 ? 21.109 8.18 -13.859 1 95.06 188 ILE B CA 1
ATOM 2980 C C . ILE B 1 188 ? 22.562 8.594 -14.047 1 95.06 188 ILE B C 1
ATOM 2982 O O . ILE B 1 188 ? 23.281 8.789 -13.07 1 95.06 188 ILE B O 1
ATOM 2986 N N . ALA B 1 189 ? 22.984 8.688 -15.25 1 93.56 189 ALA B N 1
ATOM 2987 C CA . ALA B 1 189 ? 24.359 9.086 -15.539 1 93.56 189 ALA B CA 1
ATOM 2988 C C . ALA B 1 189 ? 24.641 10.484 -15 1 93.56 189 ALA B C 1
ATOM 2990 O O . ALA B 1 189 ? 25.75 10.75 -14.508 1 93.56 189 ALA B O 1
ATOM 2991 N N . GLU B 1 190 ? 23.703 11.281 -15.055 1 95.44 190 GLU B N 1
ATOM 2992 C CA . GLU B 1 190 ? 23.891 12.672 -14.672 1 95.44 190 GLU B CA 1
ATOM 2993 C C . GLU B 1 190 ? 23.734 12.859 -13.164 1 95.44 190 GLU B C 1
ATOM 2995 O O . GLU B 1 190 ? 24.469 13.633 -12.555 1 95.44 190 GLU B O 1
ATOM 3000 N N . HIS B 1 191 ? 22.797 12.164 -12.555 1 95.62 191 HIS B N 1
ATOM 3001 C CA . HIS B 1 191 ? 22.422 12.516 -11.188 1 95.62 191 HIS B CA 1
ATOM 3002 C C . HIS B 1 191 ? 22.75 11.391 -10.219 1 95.62 191 HIS B C 1
ATOM 3004 O O . HIS B 1 191 ? 22.656 11.57 -9 1 95.62 191 HIS B O 1
ATOM 3010 N N . GLY B 1 192 ? 23.141 10.234 -10.766 1 93.44 192 GLY B N 1
ATOM 3011 C CA . GLY B 1 192 ? 23.438 9.094 -9.914 1 93.44 192 GLY B CA 1
ATOM 3012 C C . GLY B 1 192 ? 22.188 8.344 -9.461 1 93.44 192 GLY B C 1
ATOM 3013 O O . GLY B 1 192 ? 21.094 8.617 -9.945 1 93.44 192 GLY B O 1
ATOM 3014 N N . VAL B 1 193 ? 22.422 7.305 -8.664 1 93.06 193 VAL B N 1
ATOM 3015 C CA . VAL B 1 193 ? 21.328 6.531 -8.086 1 93.06 193 VAL B CA 1
ATOM 3016 C C . VAL B 1 193 ? 21.203 6.855 -6.598 1 93.06 193 VAL B C 1
ATOM 3018 O O . VAL B 1 193 ? 22.125 7.43 -6 1 93.06 193 VAL B O 1
ATOM 3021 N N . PHE B 1 194 ? 20.031 6.57 -6.055 1 90.81 194 PHE B N 1
ATOM 3022 C CA . PHE B 1 194 ? 19.797 6.75 -4.625 1 90.81 194 PHE B CA 1
ATOM 3023 C C . PHE B 1 194 ? 19.047 5.562 -4.043 1 90.81 194 PHE B C 1
ATOM 3025 O O . PHE B 1 194 ? 18.938 4.516 -4.684 1 90.81 194 PHE B O 1
ATOM 3032 N N . ASP B 1 195 ? 18.578 5.586 -2.82 1 87.5 195 ASP B N 1
ATOM 3033 C CA . ASP B 1 195 ? 18.203 4.406 -2.047 1 87.5 195 ASP B CA 1
ATOM 3034 C C . ASP B 1 195 ? 16.922 3.777 -2.588 1 87.5 195 ASP B C 1
ATOM 3036 O O . ASP B 1 195 ? 16.609 2.627 -2.275 1 87.5 195 ASP B O 1
ATOM 3040 N N . GLN B 1 196 ? 16.25 4.414 -3.477 1 91.38 196 GLN B N 1
ATOM 3041 C CA . GLN B 1 196 ? 15 3.861 -4 1 91.38 196 GLN B CA 1
ATOM 3042 C C . GLN B 1 196 ? 15.258 3.021 -5.25 1 91.38 196 GLN B C 1
ATOM 3044 O O . GLN B 1 196 ? 14.336 2.414 -5.797 1 91.38 196 GLN B O 1
ATOM 3049 N N . TYR B 1 197 ? 16.5 2.973 -5.695 1 95.31 197 TYR B N 1
ATOM 3050 C CA . TYR B 1 197 ? 16.875 2.129 -6.828 1 95.31 197 TYR B CA 1
ATOM 3051 C C . TYR B 1 197 ? 17.078 0.686 -6.387 1 95.31 197 TYR B C 1
ATOM 3053 O O . TYR B 1 197 ? 17.516 0.431 -5.258 1 95.31 197 TYR B O 1
ATOM 3061 N N . ARG B 1 198 ? 16.734 -0.211 -7.266 1 95.88 198 ARG B N 1
ATOM 3062 C CA . ARG B 1 198 ? 16.984 -1.635 -7.082 1 95.88 198 ARG B CA 1
ATOM 3063 C C . ARG B 1 198 ? 18.438 -1.981 -7.426 1 95.88 198 ARG B C 1
ATOM 3065 O O . ARG B 1 198 ? 18.75 -2.281 -8.578 1 95.88 198 ARG B O 1
ATOM 3072 N N . LYS B 1 199 ? 19.234 -2.07 -6.469 1 92.62 199 LYS B N 1
ATOM 3073 C CA . LYS B 1 199 ? 20.672 -2.113 -6.641 1 92.62 199 LYS B CA 1
ATOM 3074 C C . LYS B 1 199 ? 21.125 -3.479 -7.145 1 92.62 199 LYS B C 1
ATOM 3076 O O . LYS B 1 199 ? 22.234 -3.613 -7.68 1 92.62 199 LYS B O 1
ATOM 3081 N N . SER B 1 200 ? 20.328 -4.469 -7.035 1 93.06 200 SER B N 1
ATOM 3082 C CA . SER B 1 200 ? 20.688 -5.812 -7.488 1 93.06 200 SER B CA 1
ATOM 3083 C C . SER B 1 200 ? 20.484 -5.961 -8.992 1 93.06 200 SER B C 1
ATOM 3085 O O . SER B 1 200 ? 20.922 -6.938 -9.594 1 93.06 200 SER B O 1
ATOM 3087 N N . PHE B 1 201 ? 19.812 -5.023 -9.578 1 94.88 201 PHE B N 1
ATOM 3088 C CA . PHE B 1 201 ? 19.578 -5.102 -11.016 1 94.88 201 PHE B CA 1
ATOM 3089 C C . PHE B 1 201 ? 20.859 -4.797 -11.789 1 94.88 201 PHE B C 1
ATOM 3091 O O . PHE B 1 201 ? 21.578 -3.85 -11.461 1 94.88 201 PHE B O 1
ATOM 3098 N N . LYS B 1 202 ? 21.109 -5.477 -12.805 1 90.38 202 LYS B N 1
ATOM 3099 C CA . LYS B 1 202 ? 22.375 -5.434 -13.539 1 90.38 202 LYS B CA 1
ATOM 3100 C C . LYS B 1 202 ? 22.703 -4.012 -13.992 1 90.38 202 LYS B C 1
ATOM 3102 O O . LYS B 1 202 ? 23.812 -3.523 -13.789 1 90.38 202 LYS B O 1
ATOM 3107 N N . PRO B 1 203 ? 21.766 -3.289 -14.578 1 88.5 203 PRO B N 1
ATOM 3108 C CA . PRO B 1 203 ? 22.094 -1.935 -15.031 1 88.5 203 PRO B CA 1
ATOM 3109 C C . PRO B 1 203 ? 22.484 -1.003 -13.891 1 88.5 203 PRO B C 1
ATOM 3111 O O . PRO B 1 203 ? 23.328 -0.125 -14.062 1 88.5 203 PRO B O 1
ATOM 3114 N N . VAL B 1 204 ? 21.906 -1.165 -12.734 1 90.19 204 VAL B N 1
ATOM 3115 C CA . VAL B 1 204 ? 22.172 -0.319 -11.578 1 90.19 204 VAL B CA 1
ATOM 3116 C C . VAL B 1 204 ? 23.5 -0.732 -10.938 1 90.19 204 VAL B C 1
ATOM 3118 O O . VAL B 1 204 ? 24.312 0.12 -10.57 1 90.19 204 VAL B O 1
ATOM 3121 N N . LYS B 1 205 ? 23.672 -2.006 -10.867 1 87.69 205 LYS B N 1
ATOM 3122 C CA . LYS B 1 205 ? 24.922 -2.527 -10.344 1 87.69 205 LYS B CA 1
ATOM 3123 C C . LYS B 1 205 ? 26.109 -2.006 -11.141 1 87.69 205 LYS B C 1
ATOM 3125 O O . LYS B 1 205 ? 27.141 -1.631 -10.562 1 87.69 205 LYS B O 1
ATOM 3130 N N . ALA B 1 206 ? 25.969 -2.033 -12.367 1 84.75 206 ALA B N 1
ATOM 3131 C CA . ALA B 1 206 ? 27.047 -1.593 -13.25 1 84.75 206 ALA B CA 1
ATOM 3132 C C . ALA B 1 206 ? 27.391 -0.128 -13.008 1 84.75 206 ALA B C 1
ATOM 3134 O O . ALA B 1 206 ? 28.562 0.252 -13.047 1 84.75 206 ALA B O 1
ATOM 3135 N N . LEU B 1 207 ? 26.438 0.627 -12.711 1 81.62 207 LEU B N 1
ATOM 3136 C CA . LEU B 1 207 ? 26.641 2.055 -12.484 1 81.62 207 LEU B CA 1
ATOM 3137 C C . LEU B 1 207 ? 27.281 2.301 -11.125 1 81.62 207 LEU B C 1
ATOM 3139 O O . LEU B 1 207 ? 28 3.289 -10.945 1 81.62 207 LEU B O 1
ATOM 3143 N N . LEU B 1 208 ? 27 1.407 -10.234 1 79.88 208 LEU B N 1
ATOM 3144 C CA . LEU B 1 208 ? 27.516 1.551 -8.883 1 79.88 208 LEU B CA 1
ATOM 3145 C C . LEU B 1 208 ? 28.906 0.914 -8.766 1 79.88 208 LEU B C 1
ATOM 3147 O O . LEU B 1 208 ? 29.609 1.108 -7.773 1 79.88 208 LEU B O 1
ATOM 3151 N N . GLY B 1 209 ? 29.344 0.35 -9.82 1 75.94 209 GLY B N 1
ATOM 3152 C CA . GLY B 1 209 ? 30.625 -0.318 -9.805 1 75.94 209 GLY B CA 1
ATOM 3153 C C . GLY B 1 209 ? 30.625 -1.594 -8.984 1 75.94 209 GLY B C 1
ATOM 3154 O O . GLY B 1 209 ? 31.641 -1.929 -8.352 1 75.94 209 GLY B O 1
ATOM 3155 N N . LEU B 1 210 ? 29.516 -2.16 -8.766 1 68.62 210 LEU B N 1
ATOM 3156 C CA . LEU B 1 210 ? 29.391 -3.42 -8.039 1 68.62 210 LEU B CA 1
ATOM 3157 C C . LEU B 1 210 ? 29.375 -4.602 -9.008 1 68.62 210 LEU B C 1
ATOM 3159 O O . LEU B 1 210 ? 28.922 -4.473 -10.148 1 68.62 210 LEU B O 1
#